Protein AF-0000000070735888 (afdb_homodimer)

pLDDT: mean 95.04, std 6.3, range [42.53, 98.88]

Secondary structure (DSSP, 8-state):
-----B--HHHHT--TT-EEEE---HHHHHHHHHHH-TT--HHHHHHHHHHHHHHHHHHHTTT--EEEEEEEETTEEEEEEEE---EEEEEEETGGGGGHHHHHHH-TT-EE--EEEEE-TTT--EEEEEE---SS---SEEEEE-SEESSSHHHHHHHHHHHHHT-SEEEEE-SEEEHHHHHHHHHH-TTSEEEESEEESEE-TTS-EESS---HHHHHHT-/-----B--HHHHT--TT-EEEE---HHHHHHHHHHH-TT--HHHHHHHHHHHHHHHHHHHTTT--EEEEEEEETTEEEEEEEE---EEEEEEETGGGGGHHHHHHH-TT-EE--EEEEE-TTT--EEEEEE---SS---SEEEEE-SEESSSHHHHHHHHHHHHHT-SEEEEE-SEEEHHHHHHHHHH-TTSEEEESEEESEE-TTS-EESS---HHHHHHT-

Nearest PDB structures (foldseek):
  1v9s-assembly1_C  TM=9.616E-01  e=1.002E-27  Thermus thermophilus HB8
  6wn8-assembly1_C  TM=9.622E-01  e=2.332E-26  Klebsiella pneumoniae subsp. pneumoniae
  2ehj-assembly1_A  TM=9.662E-01  e=8.521E-26  Escherichia coli
  5e38-assembly1_C  TM=9.553E-01  e=1.457E-24  Mycobacterium tuberculosis H37Rv
  2e55-as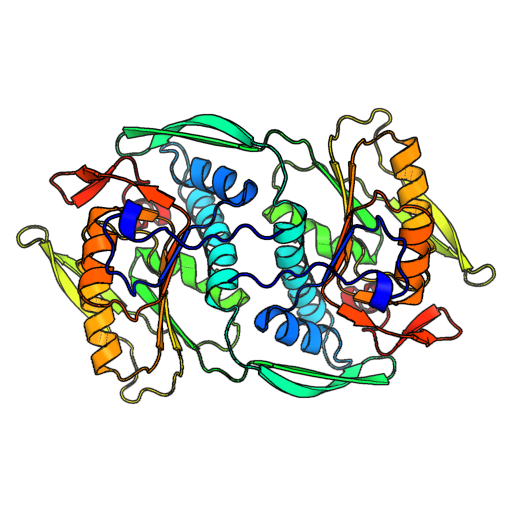sembly1_D  TM=9.473E-01  e=1.983E-24  Aquifex aeolicus

Sequence (446 aa):
MKVDTRVDNKKYGLAEESKVWCAVHPVLRHKLTKLRDERTDSRVFRHLLREVTFYLGYDATDDLETVPKKIKTPKGEHQGAELSTSVALVPILRAGLGMVEPMLDVLPNATVHHIGMYRNKQSLLPVQYYNKLPKECNADVAIVLEPVIATAGTILATLAVLKTWGVEKIKIVSAIASKQGLQEVCAKNPDVEIFLAAIDDDLSEDGYILPGLGDAGDREFQTMKVDTRVDNKKYGLAEESKVWCAVHPVLRHKLTKLRDERTDSRVFRHLLREVTFYLGYDATDDLETVPKKIKTPKGEHQGAELSTSVALVPILRAGLGMVEPMLDVLPNATVHHIGMYRNKQSLLPVQYYNKLPKECNADVAIVLEPVIATAGTILATLAVLKTWGVEKIKIVSAIASKQGLQEVCAKNPDVEIFLAAIDDDLSEDGYILPGLGDAGDREFQT

Radius of gyration: 22.85 Å; Cα contacts (8 Å, |Δi|>4): 1043; chains: 2; bounding box: 48×72×52 Å

Foldseek 3Di:
DQDFQFDDCVVLVADPLAAEGADDDPVLVVLVVLLQDPPNAQVSVLVSLLVNLLVLLCVQCVPFDWDWDWDADPVGIDTDIDGDFAEEEEEEPDLQVSNVVSNCVVVVRHHYWYWYWDQDQPVRAIDTDDTRDDQADPGQEYEYGDAEQWQLRRVVVVVVVVVVNPHDAYEYEYAEYESNSNRVCCVVCRRYHYGYNYYAHDADPSGDGVVHRPDSSCRNPVD/DQPFQFDDCVVLVADPLAAEGADDDPVLVVLVVLLQDPPNAQVSNLVSLLVNLLVLLCVQCVPFDWDWDWDADPVGIDTDIDGDFAEEEEEEPDLQVSNPVSNCVVVVRHHYWYWYWDQDQPVRAIDTDDTRDDQADPGQEYEYGDAEQWQLRRVVVVVVVVVVNPHDAYEYEYAEYESNSNRVCCVVCRRYHYGYNYYAHDADPSGHGVVGRPDSSCRNPVD

Solvent-accessible surface area (backbone atoms only — not comparable to full-atom values): 22619 Å² total; per-residue (Å²): 125,68,70,74,37,64,56,60,34,76,83,61,62,33,33,87,70,39,42,43,33,39,54,80,43,36,56,56,42,23,44,48,33,50,51,19,24,56,83,52,49,33,69,59,34,43,53,40,47,25,52,53,40,35,56,45,44,54,64,71,39,52,78,50,47,64,39,83,34,82,43,43,21,70,56,34,72,39,79,37,31,35,68,64,62,38,42,30,36,30,26,36,40,71,42,6,55,64,40,47,62,36,42,35,68,70,38,74,83,44,46,79,31,50,32,28,51,45,65,36,86,85,82,55,44,56,43,77,80,42,76,55,66,65,91,66,66,82,38,48,31,36,37,36,25,37,50,65,34,33,70,26,45,60,59,52,54,50,50,54,52,42,56,71,53,57,45,77,38,52,36,37,46,28,49,34,28,12,40,62,10,47,26,52,44,22,62,77,39,30,84,40,36,35,34,30,56,40,75,31,77,34,64,45,96,87,48,44,33,34,31,50,50,55,59,58,42,33,47,50,65,74,99,123,68,71,72,37,62,56,61,33,74,84,60,63,33,34,88,70,39,42,42,32,39,54,78,41,36,55,56,42,25,46,49,32,50,51,20,27,57,83,53,48,34,70,58,32,44,51,40,47,23,53,54,39,34,55,44,42,54,63,73,39,53,78,51,48,62,40,83,35,81,43,43,22,70,56,35,71,40,80,37,33,34,69,64,62,38,41,31,36,30,27,36,39,70,42,7,54,63,39,46,62,38,42,36,69,71,38,72,83,44,45,77,32,52,31,28,49,44,66,37,86,86,79,56,43,57,43,76,80,41,76,55,66,65,91,68,65,80,37,49,31,36,39,35,26,37,51,67,35,33,71,27,45,60,60,53,55,49,50,52,52,43,54,72,54,56,44,77,38,50,34,37,45,27,49,35,28,12,40,63,9,47,27,52,45,20,61,77,38,31,83,40,36,36,33,30,56,42,74,31,78,35,65,44,95,90,46,44,35,34,32,50,50,55,59,58,42,32,47,50,66,74,100

Organism: Phytophthora sojae (strain P6497) (NCBI:txid1094619)

InterPro domains:
  IPR000836 Phosphoribosyltransferase domain [PF14681] (25-223)
  IPR000836 Phosphoribosyltransferase domain [cd06223] (87-195)
  IPR005765 Uracil phosphoribosyl transferase [TIGR01091] (22-223)
  IPR029057 Phosphoribosyltransferase-like [G3DSA:3.40.50.2020] (7-223)
  IPR029057 Phosphoribosyltransferase-like [SSF53271] (25-221)
  IPR050054 Uracil phosphoribosyltransferase/Adenine phosphoribosyltransferase [PTHR32315] (25-201)

Structure (mmCIF, N/CA/C/O backbone):
data_AF-0000000070735888-model_v1
#
loop_
_entity.id
_entity.type
_entity.pdbx_description
1 polymer 'uracil phosphoribosyltransferase'
#
loop_
_atom_site.group_PDB
_atom_site.id
_atom_site.type_symbol
_atom_site.label_atom_id
_atom_site.label_alt_id
_atom_site.label_comp_id
_atom_site.label_asym_id
_atom_site.label_entity_id
_atom_site.label_seq_id
_atom_site.pdbx_PDB_ins_code
_atom_site.Cartn_x
_atom_site.Cartn_y
_atom_site.Cartn_z
_atom_site.occupancy
_atom_site.B_iso_or_equiv
_atom_site.auth_seq_id
_atom_site.auth_comp_id
_atom_site.auth_asym_id
_atom_site.auth_atom_id
_atom_site.pdbx_PDB_model_num
ATOM 1 N N . MET A 1 1 ? -0.43 -2.426 16.203 1 42.81 1 MET A N 1
ATOM 2 C CA . MET A 1 1 ? 0.681 -3.361 16.047 1 42.81 1 MET A CA 1
ATOM 3 C C . MET A 1 1 ? 0.516 -4.195 14.781 1 42.81 1 MET A C 1
ATOM 5 O O . MET A 1 1 ? -0.575 -4.699 14.5 1 42.81 1 MET A O 1
ATOM 9 N N . LYS A 1 2 ? 1.401 -3.963 13.953 1 58.25 2 LYS A N 1
ATOM 10 C CA . LYS A 1 2 ? 1.264 -4.715 12.711 1 58.25 2 LYS A CA 1
ATOM 11 C C . LYS A 1 2 ? 1.322 -6.219 12.969 1 58.25 2 LYS A C 1
ATOM 13 O O . LYS A 1 2 ? 2.223 -6.699 13.656 1 58.25 2 LYS A O 1
ATOM 18 N N . VAL A 1 3 ? 0.225 -6.91 12.859 1 63.78 3 VAL A N 1
ATOM 19 C CA . VAL A 1 3 ? 0.059 -8.352 13.016 1 63.78 3 VAL A CA 1
ATOM 20 C C . VAL A 1 3 ? 1.109 -9.086 12.188 1 63.78 3 VAL A C 1
ATOM 22 O O . VAL A 1 3 ? 1.453 -8.656 11.086 1 63.78 3 VAL A O 1
ATOM 25 N N . ASP A 1 4 ? 1.822 -9.938 12.906 1 77 4 ASP A N 1
ATOM 26 C CA . ASP A 1 4 ? 2.713 -10.836 12.188 1 77 4 ASP A CA 1
ATOM 27 C C . ASP A 1 4 ? 1.946 -11.656 11.156 1 77 4 ASP A C 1
ATOM 29 O O . ASP A 1 4 ? 1.077 -12.453 11.508 1 77 4 ASP A O 1
ATOM 33 N N . THR A 1 5 ? 2.195 -11.398 9.93 1 89.56 5 THR A N 1
ATOM 34 C CA . THR A 1 5 ? 1.444 -12.039 8.859 1 89.56 5 THR A CA 1
ATOM 35 C C . THR A 1 5 ? 2.168 -13.289 8.367 1 89.56 5 THR A C 1
ATOM 37 O O . THR A 1 5 ? 1.771 -13.891 7.363 1 89.56 5 THR A O 1
ATOM 40 N N . ARG A 1 6 ? 3.205 -13.719 9.117 1 93.19 6 ARG A N 1
ATOM 41 C CA . ARG A 1 6 ? 3.898 -14.953 8.766 1 93.19 6 ARG A CA 1
ATOM 42 C C . ARG A 1 6 ? 3 -16.172 8.984 1 93.19 6 ARG A C 1
ATOM 44 O O . ARG A 1 6 ? 2.395 -16.312 10.047 1 93.19 6 ARG A O 1
ATOM 51 N N . VAL A 1 7 ? 2.988 -16.969 7.969 1 95.75 7 VAL A N 1
ATOM 52 C CA . VAL A 1 7 ? 2.137 -18.156 8.016 1 95.75 7 VAL A CA 1
ATOM 53 C C . VAL A 1 7 ? 2.76 -19.203 8.938 1 95.75 7 VAL A C 1
ATOM 55 O O . VAL A 1 7 ? 3.98 -19.375 8.961 1 95.75 7 VAL A O 1
ATOM 58 N N . ASP A 1 8 ? 1.951 -19.875 9.75 1 95.62 8 ASP A N 1
ATOM 59 C CA . ASP A 1 8 ? 2.396 -21 10.562 1 95.62 8 ASP A CA 1
ATOM 60 C C . ASP A 1 8 ? 2.686 -22.219 9.688 1 95.62 8 ASP A C 1
ATOM 62 O O . ASP A 1 8 ? 1.763 -22.891 9.227 1 95.62 8 ASP A O 1
ATOM 66 N N . ASN A 1 9 ? 3.863 -22.547 9.547 1 96.44 9 ASN A N 1
ATOM 67 C CA . ASN A 1 9 ? 4.273 -23.609 8.641 1 96.44 9 ASN A CA 1
ATOM 68 C C . ASN A 1 9 ? 3.672 -24.953 9.055 1 96.44 9 ASN A C 1
ATOM 70 O O . ASN A 1 9 ? 3.248 -25.734 8.203 1 96.44 9 ASN A O 1
ATOM 74 N N . LYS A 1 10 ? 3.645 -25.188 10.289 1 95.88 10 LYS A N 1
ATOM 75 C CA . LYS A 1 10 ? 3.104 -26.453 10.773 1 95.88 10 LYS A CA 1
ATOM 76 C C . LYS A 1 10 ? 1.611 -26.562 10.477 1 95.88 10 LYS A C 1
ATOM 78 O O . LYS A 1 10 ? 1.14 -27.609 10.023 1 95.88 10 LYS A O 1
ATOM 83 N N . LYS A 1 11 ? 0.939 -25.516 10.664 1 94.81 11 LYS A N 1
ATOM 84 C CA . LYS A 1 11 ? -0.504 -25.484 10.445 1 94.81 11 LYS A CA 1
ATOM 85 C C . LYS A 1 11 ? -0.851 -25.812 8.992 1 94.81 11 LYS A C 1
ATOM 87 O O . LYS A 1 11 ? -1.849 -26.484 8.719 1 94.81 11 LYS A O 1
ATOM 92 N N . TYR A 1 12 ? -0.01 -25.422 8.102 1 96 12 TYR A N 1
ATOM 93 C CA . TYR A 1 12 ? -0.324 -25.562 6.688 1 96 12 TYR A CA 1
ATOM 94 C C . TYR A 1 12 ? 0.495 -26.688 6.062 1 96 12 TYR A C 1
ATOM 96 O O . TYR A 1 12 ? 0.431 -26.906 4.852 1 96 12 TYR A O 1
ATOM 104 N N . GLY A 1 13 ? 1.283 -27.344 6.863 1 96.31 13 GLY A N 1
ATOM 105 C CA . GLY A 1 13 ? 2.098 -28.453 6.379 1 96.31 13 GLY A CA 1
ATOM 106 C C . GLY A 1 13 ? 3.213 -28 5.453 1 96.31 13 GLY A C 1
ATOM 107 O O . GLY A 1 13 ? 3.52 -28.688 4.473 1 96.31 13 GLY A O 1
ATOM 108 N N . LEU A 1 14 ? 3.732 -26.797 5.691 1 96.62 14 LEU A N 1
ATOM 109 C CA . LEU A 1 14 ? 4.824 -26.281 4.875 1 96.62 14 LEU A CA 1
ATOM 110 C C . LEU A 1 14 ? 6.176 -26.719 5.426 1 96.62 14 LEU A C 1
ATOM 112 O O . LEU A 1 14 ? 6.285 -27.078 6.602 1 96.62 14 LEU A O 1
ATOM 116 N N . ALA A 1 15 ? 7.152 -26.719 4.516 1 95.12 15 ALA A N 1
ATOM 117 C CA . ALA A 1 15 ? 8.516 -26.984 4.977 1 95.12 15 ALA A CA 1
ATOM 118 C C . ALA A 1 15 ? 8.906 -26.047 6.113 1 95.12 15 ALA A C 1
ATOM 120 O O . ALA A 1 15 ? 8.5 -24.875 6.121 1 95.12 15 ALA A O 1
ATOM 121 N N . GLU A 1 16 ? 9.695 -26.469 7.055 1 92.81 16 GLU A N 1
ATOM 122 C CA . GLU A 1 16 ? 10.016 -25.766 8.289 1 92.81 16 GLU A CA 1
ATOM 123 C C . GLU A 1 16 ? 10.648 -24.406 8.008 1 92.81 16 GLU A C 1
ATOM 125 O O . GLU A 1 16 ? 10.367 -23.422 8.703 1 92.81 16 GLU A O 1
ATOM 130 N N . GLU A 1 17 ? 11.438 -24.328 6.973 1 94.56 17 GLU A N 1
ATOM 131 C CA . GLU A 1 17 ? 12.203 -23.125 6.715 1 94.56 17 GLU A CA 1
ATOM 132 C C . GLU A 1 17 ? 11.469 -22.203 5.738 1 94.56 17 GLU A C 1
ATOM 134 O O . GLU A 1 17 ? 12.008 -21.172 5.324 1 94.56 17 GLU A O 1
ATOM 139 N N . SER A 1 18 ? 10.203 -22.609 5.371 1 96.12 18 SER A N 1
ATOM 140 C CA . SER A 1 18 ? 9.453 -21.844 4.383 1 96.12 18 SER A CA 1
ATOM 141 C C . SER A 1 18 ? 9.148 -20.438 4.891 1 96.12 18 SER A C 1
ATOM 143 O O . SER A 1 18 ? 8.906 -20.234 6.086 1 96.12 18 SER A O 1
ATOM 145 N N . LYS A 1 19 ? 9.25 -19.5 4.031 1 96.31 19 LYS A N 1
ATOM 146 C CA . LYS A 1 19 ? 8.953 -18.109 4.324 1 96.31 19 LYS A CA 1
ATOM 147 C C . LYS A 1 19 ? 7.73 -17.625 3.547 1 96.31 19 LYS A C 1
ATOM 149 O O . LYS A 1 19 ? 7.855 -17.094 2.445 1 96.31 19 LYS A O 1
ATOM 154 N N . VAL A 1 20 ? 6.598 -17.766 4.199 1 98.06 20 VAL A N 1
ATOM 155 C CA . VAL A 1 20 ? 5.328 -17.406 3.58 1 98.06 20 VAL A CA 1
ATOM 156 C C . VAL A 1 20 ? 4.598 -16.391 4.453 1 98.06 20 VAL A C 1
ATOM 158 O O . VAL A 1 20 ? 4.488 -16.562 5.668 1 98.06 20 VAL A O 1
ATOM 161 N N . TRP A 1 21 ? 4.23 -15.297 3.896 1 97.56 21 TRP A N 1
ATOM 162 C CA . TRP A 1 21 ? 3.398 -14.297 4.555 1 97.56 21 TRP A CA 1
ATOM 163 C C . TRP A 1 21 ? 2.021 -14.227 3.906 1 97.56 21 TRP A C 1
ATOM 165 O O . TRP A 1 21 ? 1.903 -14.266 2.678 1 97.56 21 TRP A O 1
ATOM 175 N N . CYS A 1 22 ? 0.987 -14.148 4.703 1 97.69 22 CYS A N 1
ATOM 176 C CA . CYS A 1 22 ? -0.383 -13.969 4.234 1 97.69 22 CYS A CA 1
ATOM 177 C C . CYS A 1 22 ? -1.032 -12.766 4.902 1 97.69 22 CYS A C 1
ATOM 179 O O . CYS A 1 22 ? -1.27 -12.773 6.113 1 97.69 22 CYS A O 1
ATOM 181 N N . ALA A 1 23 ? -1.342 -11.797 4.051 1 95.06 23 ALA A N 1
ATOM 182 C CA . ALA A 1 23 ? -1.871 -10.531 4.566 1 95.06 23 ALA A CA 1
ATOM 183 C C . ALA A 1 23 ? -3.244 -10.734 5.199 1 95.06 23 ALA A C 1
ATOM 185 O O . ALA A 1 23 ? -4.059 -11.516 4.699 1 95.06 23 ALA A O 1
ATOM 186 N N . VAL A 1 24 ? -3.559 -9.961 6.273 1 93.69 24 VAL A N 1
ATOM 187 C CA . VAL A 1 24 ? -4.828 -10.086 6.988 1 93.69 24 VAL A CA 1
ATOM 188 C C . VAL A 1 24 ? -5.484 -8.719 7.113 1 93.69 24 VAL A C 1
ATOM 190 O O . VAL A 1 24 ? -6.434 -8.547 7.883 1 93.69 24 VAL A O 1
ATOM 193 N N . HIS A 1 25 ? -5.039 -7.766 6.402 1 95.06 25 HIS A N 1
ATOM 194 C CA . HIS A 1 25 ? -5.527 -6.391 6.434 1 95.06 25 HIS A CA 1
ATOM 195 C C . HIS A 1 25 ? -7.004 -6.32 6.062 1 95.06 25 HIS A C 1
ATOM 197 O O . HIS A 1 25 ? -7.414 -6.863 5.035 1 95.06 25 HIS A O 1
ATOM 203 N N . PRO A 1 26 ? -7.848 -5.609 6.816 1 96.69 26 PRO A N 1
ATOM 204 C CA . PRO A 1 26 ? -9.289 -5.605 6.57 1 96.69 26 PRO A CA 1
ATOM 205 C C . PRO A 1 26 ? -9.656 -5.039 5.203 1 96.69 26 PRO A C 1
ATOM 207 O O . PRO A 1 26 ? -10.555 -5.559 4.535 1 96.69 26 PRO A O 1
ATOM 210 N N . VAL A 1 27 ? -9.016 -4.004 4.793 1 96.88 27 VAL A N 1
ATOM 211 C CA . VAL A 1 27 ? -9.281 -3.412 3.486 1 96.88 27 VAL A CA 1
ATOM 212 C C . VAL A 1 27 ? -8.922 -4.406 2.385 1 96.88 27 VAL A C 1
ATOM 214 O O . VAL A 1 27 ? -9.664 -4.5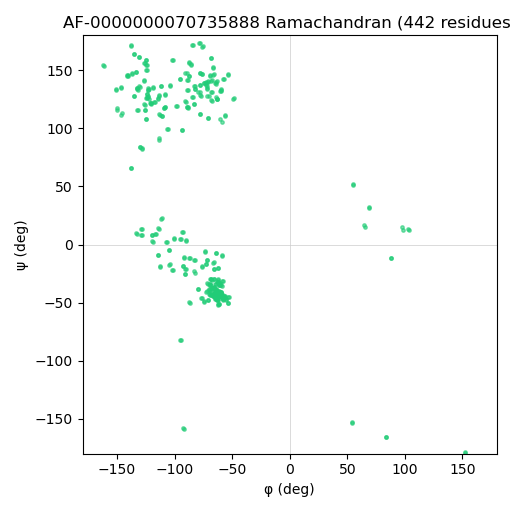51 1.407 1 96.88 27 VAL A O 1
ATOM 217 N N . LEU A 1 28 ? -7.801 -5.07 2.566 1 96.06 28 LEU A N 1
ATOM 218 C CA . LEU A 1 28 ? -7.383 -6.082 1.602 1 96.06 28 LEU A CA 1
ATOM 219 C C . LEU A 1 28 ? -8.398 -7.223 1.537 1 96.06 28 LEU A C 1
ATOM 221 O O . LEU A 1 28 ? -8.719 -7.707 0.452 1 96.06 28 LEU A O 1
ATOM 225 N N . ARG A 1 29 ? -8.875 -7.637 2.678 1 96.44 29 ARG A N 1
ATOM 226 C CA . ARG A 1 29 ? -9.875 -8.703 2.721 1 96.44 29 ARG A CA 1
ATOM 227 C C . ARG A 1 29 ? -11.148 -8.297 1.989 1 96.44 29 ARG A C 1
ATOM 229 O O . ARG A 1 29 ? -11.742 -9.102 1.273 1 96.44 29 ARG A O 1
ATOM 236 N N . HIS A 1 30 ? -11.523 -7.082 2.252 1 97.81 30 HIS A N 1
ATOM 237 C CA . HIS A 1 30 ? -12.68 -6.531 1.548 1 97.81 30 HIS A CA 1
ATOM 238 C C . HIS A 1 30 ? -12.469 -6.57 0.038 1 97.81 30 HIS A C 1
ATOM 240 O O . HIS A 1 30 ? -13.344 -7.027 -0.701 1 97.81 30 HIS A O 1
ATOM 246 N N . LYS A 1 31 ? -11.344 -6.16 -0.418 1 97.62 31 LYS A N 1
ATOM 247 C CA . LYS A 1 31 ? -11.023 -6.102 -1.843 1 97.62 31 LYS A CA 1
ATOM 248 C C . LYS A 1 31 ? -10.898 -7.504 -2.434 1 97.62 31 LYS A C 1
ATOM 250 O O . LYS A 1 31 ? -11.32 -7.746 -3.566 1 97.62 31 LYS A O 1
ATOM 255 N N . LEU A 1 32 ? -10.289 -8.391 -1.697 1 97.81 32 LEU A N 1
ATOM 256 C CA . LEU A 1 32 ? -10.141 -9.766 -2.141 1 97.81 32 LEU A CA 1
ATOM 257 C C . LEU A 1 32 ? -11.5 -10.422 -2.34 1 97.81 32 LEU A C 1
ATOM 259 O O . LEU A 1 32 ? -11.688 -11.203 -3.279 1 97.81 32 LEU A O 1
ATOM 263 N N . THR A 1 33 ? -12.453 -10.148 -1.425 1 98.25 33 THR A N 1
ATOM 264 C CA . THR A 1 33 ? -13.805 -10.68 -1.545 1 98.25 33 THR A CA 1
ATOM 265 C C . THR A 1 33 ? -14.422 -10.281 -2.883 1 98.25 33 THR A C 1
ATOM 267 O O . THR A 1 33 ? -15 -11.125 -3.58 1 98.25 33 THR A O 1
ATOM 270 N N . LYS A 1 34 ? -14.25 -9.031 -3.24 1 97.94 34 LYS A N 1
ATOM 271 C CA . LYS A 1 34 ? -14.773 -8.547 -4.516 1 97.94 34 LYS A CA 1
ATOM 272 C C . LYS A 1 34 ? -14.023 -9.172 -5.688 1 97.94 34 LYS A C 1
ATOM 274 O O . LYS A 1 34 ? -14.617 -9.492 -6.719 1 97.94 34 LYS A O 1
ATOM 279 N N . LEU A 1 35 ? -12.75 -9.352 -5.551 1 98.19 35 LEU A N 1
ATOM 280 C CA . LEU A 1 35 ? -11.906 -9.969 -6.57 1 98.19 35 LEU A CA 1
ATOM 281 C C . LEU A 1 35 ? -12.352 -11.398 -6.855 1 98.19 35 LEU A C 1
ATOM 283 O O . LEU A 1 35 ? -12.32 -11.844 -8.008 1 98.19 35 LEU A O 1
ATOM 287 N N . ARG A 1 36 ? -12.828 -12.117 -5.871 1 98.38 36 ARG A N 1
ATOM 288 C CA . ARG A 1 36 ? -13.227 -13.523 -5.957 1 98.38 36 ARG A CA 1
ATOM 289 C C . ARG A 1 36 ? -14.633 -13.664 -6.516 1 98.38 36 ARG A C 1
ATOM 291 O O . ARG A 1 36 ? -15.016 -14.734 -7 1 98.38 36 ARG A O 1
ATOM 298 N N . ASP A 1 37 ? -15.477 -12.578 -6.363 1 98.5 37 ASP A N 1
ATOM 299 C CA . ASP A 1 37 ? -16.875 -12.625 -6.742 1 98.5 37 ASP A CA 1
ATOM 300 C C . ASP A 1 37 ? -17.047 -12.859 -8.242 1 98.5 37 ASP A C 1
ATOM 302 O O . ASP A 1 37 ? -16.484 -12.133 -9.055 1 98.5 37 ASP A O 1
ATOM 306 N N . GLU A 1 38 ? -17.781 -13.859 -8.602 1 97.5 38 GLU A N 1
ATOM 307 C CA . GLU A 1 38 ? -17.953 -14.219 -10.008 1 97.5 38 GLU A CA 1
ATOM 308 C C . GLU A 1 38 ? -18.625 -13.094 -10.789 1 97.5 38 GLU A C 1
ATOM 310 O O . GLU A 1 38 ? -18.516 -13.031 -12.016 1 97.5 38 GLU A O 1
ATOM 315 N N . ARG A 1 39 ? -19.328 -12.141 -10.141 1 97.31 39 ARG A N 1
ATOM 316 C CA . ARG A 1 39 ? -20.062 -11.062 -10.789 1 97.31 39 ARG A CA 1
ATOM 317 C C . ARG A 1 39 ? -19.141 -9.898 -11.133 1 97.31 39 ARG A C 1
ATOM 319 O O . ARG A 1 39 ? -19.531 -8.984 -11.859 1 97.31 39 ARG A O 1
ATOM 326 N N . THR A 1 40 ? -17.875 -9.898 -10.555 1 97.56 40 THR A N 1
ATOM 327 C CA . THR A 1 40 ? -16.953 -8.797 -10.812 1 97.56 40 THR A CA 1
ATOM 328 C C . THR A 1 40 ? -16.5 -8.812 -12.266 1 97.56 40 THR A C 1
ATOM 330 O O . THR A 1 40 ? -15.961 -9.812 -12.75 1 97.56 40 THR A O 1
ATOM 333 N N . ASP A 1 41 ? -16.688 -7.727 -12.969 1 96.62 41 ASP A N 1
ATOM 334 C CA . ASP A 1 41 ? -16.297 -7.684 -14.375 1 96.62 41 ASP A CA 1
ATOM 335 C C . ASP A 1 41 ? -14.781 -7.477 -14.508 1 96.62 41 ASP A C 1
ATOM 337 O O . ASP A 1 41 ? -14.094 -7.242 -13.508 1 96.62 41 ASP A O 1
ATOM 341 N N . SER A 1 42 ? -14.289 -7.559 -15.75 1 96.44 42 SER A N 1
ATOM 342 C CA . SER A 1 42 ? -12.852 -7.559 -16 1 96.44 42 SER A CA 1
ATOM 343 C C . SER A 1 42 ? -12.227 -6.227 -15.609 1 96.44 42 SER A C 1
ATOM 345 O O . SER A 1 42 ? -11.086 -6.184 -15.133 1 96.44 42 SER A O 1
ATOM 347 N N . ARG A 1 43 ? -12.961 -5.164 -15.852 1 95.75 43 ARG A N 1
ATOM 348 C CA . ARG A 1 43 ? -12.43 -3.848 -15.508 1 95.75 43 ARG A CA 1
ATOM 349 C C . ARG A 1 43 ? -12.18 -3.732 -14.008 1 95.75 43 ARG A C 1
ATOM 351 O O . ARG A 1 43 ? -11.102 -3.332 -13.578 1 95.75 43 ARG A O 1
ATOM 358 N N . VAL A 1 44 ? -13.172 -4.059 -13.258 1 96.5 44 VAL A N 1
ATOM 359 C CA . VAL A 1 44 ? -13.07 -3.992 -11.797 1 96.5 44 VAL A CA 1
ATOM 360 C C . VAL A 1 44 ? -12.07 -5.031 -11.305 1 96.5 44 VAL A C 1
ATOM 362 O O . VAL A 1 44 ? -11.312 -4.773 -10.359 1 96.5 44 VAL A O 1
ATOM 365 N N . PHE A 1 45 ? -12.047 -6.223 -11.945 1 97.81 45 PHE A N 1
ATOM 366 C CA . PHE A 1 45 ? -11.086 -7.258 -11.586 1 97.81 45 PHE A CA 1
ATOM 367 C C . PHE A 1 45 ? -9.656 -6.734 -11.703 1 97.81 45 PHE A C 1
ATOM 369 O O . PHE A 1 45 ? -8.859 -6.871 -10.766 1 97.81 45 PHE A O 1
ATOM 376 N N . ARG A 1 46 ? -9.328 -6.047 -12.812 1 97.19 46 ARG A N 1
ATOM 377 C CA . ARG A 1 46 ? -7.996 -5.5 -13.039 1 97.19 46 ARG A CA 1
ATOM 378 C C . ARG A 1 46 ? -7.641 -4.465 -11.977 1 97.19 46 ARG A C 1
ATOM 380 O O . ARG A 1 46 ? -6.52 -4.449 -11.461 1 97.19 46 ARG A O 1
ATOM 387 N N . HIS A 1 47 ? -8.602 -3.686 -11.688 1 95.94 47 HIS A N 1
ATOM 388 C CA . HIS A 1 47 ? -8.383 -2.643 -10.688 1 95.94 47 HIS A CA 1
ATOM 389 C C . HIS A 1 47 ? -8.109 -3.24 -9.312 1 95.94 47 HIS A C 1
ATOM 391 O O . HIS A 1 47 ? -7.168 -2.826 -8.633 1 95.94 47 HIS A O 1
ATOM 397 N N . LEU A 1 48 ? -8.898 -4.191 -8.938 1 97.38 48 LEU A N 1
ATOM 398 C CA . LEU A 1 48 ? -8.734 -4.848 -7.645 1 97.38 48 LEU A CA 1
ATOM 399 C C . LEU A 1 48 ? -7.41 -5.598 -7.582 1 97.38 48 LEU A C 1
ATOM 401 O O . LEU A 1 48 ? -6.719 -5.559 -6.562 1 97.38 48 LEU A O 1
ATOM 405 N N . LEU A 1 49 ? -7.074 -6.27 -8.656 1 98 49 LEU A N 1
ATOM 406 C CA . LEU A 1 49 ? -5.805 -6.98 -8.695 1 98 49 LEU A CA 1
ATOM 407 C C . LEU A 1 49 ? -4.633 -6.016 -8.539 1 98 49 LEU A C 1
ATOM 409 O O . LEU A 1 49 ? -3.654 -6.328 -7.855 1 98 49 LEU A O 1
ATOM 413 N N . ARG A 1 50 ? -4.715 -4.871 -9.18 1 96.31 50 ARG A N 1
ATOM 414 C CA . ARG A 1 50 ? -3.701 -3.832 -9.031 1 96.31 50 ARG A CA 1
ATOM 415 C C . ARG A 1 50 ? -3.514 -3.453 -7.562 1 96.31 50 ARG A C 1
ATOM 417 O O . ARG A 1 50 ? -2.387 -3.418 -7.066 1 96.31 50 ARG A O 1
ATOM 424 N N . GLU A 1 51 ? -4.555 -3.248 -6.867 1 94.81 51 GLU A N 1
ATOM 425 C CA . GLU A 1 51 ? -4.5 -2.793 -5.484 1 94.81 51 GLU A CA 1
ATOM 426 C C . GLU A 1 51 ? -3.957 -3.887 -4.566 1 94.81 51 GLU A C 1
ATOM 428 O O . GLU A 1 51 ? -3.146 -3.613 -3.678 1 94.81 51 GLU A O 1
ATOM 433 N N . VAL A 1 52 ? -4.434 -5.078 -4.801 1 96.75 52 VAL A N 1
ATOM 434 C CA . VAL A 1 52 ? -3.943 -6.207 -4.023 1 96.75 52 VAL A CA 1
ATOM 435 C C . VAL A 1 52 ? -2.443 -6.375 -4.246 1 96.75 52 VAL A C 1
ATOM 437 O O . VAL A 1 52 ? -1.687 -6.574 -3.291 1 96.75 52 VAL A O 1
ATOM 440 N N . THR A 1 53 ? -2.02 -6.219 -5.484 1 97.81 53 THR A N 1
ATOM 441 C CA . THR A 1 53 ? -0.612 -6.359 -5.844 1 97.81 53 THR A CA 1
ATOM 442 C C . THR A 1 53 ? 0.225 -5.27 -5.18 1 97.81 53 THR A C 1
ATOM 444 O O . THR A 1 53 ? 1.315 -5.539 -4.672 1 97.81 53 THR A O 1
ATOM 447 N N . PHE A 1 54 ? -0.302 -4.113 -5.238 1 94.75 54 PHE A N 1
ATOM 448 C CA . PHE A 1 54 ? 0.412 -2.994 -4.637 1 94.75 54 PHE A CA 1
ATOM 449 C C . PHE A 1 54 ? 0.677 -3.254 -3.156 1 94.75 54 PHE A C 1
ATOM 451 O O . PHE A 1 54 ? 1.804 -3.088 -2.684 1 94.75 54 PHE A O 1
ATOM 458 N N . TYR A 1 55 ? -0.329 -3.682 -2.455 1 93.75 55 TYR A N 1
ATOM 459 C CA . TYR A 1 55 ? -0.187 -3.965 -1.031 1 93.75 55 TYR A CA 1
ATOM 460 C C . TYR A 1 55 ? 0.844 -5.062 -0.793 1 93.75 55 TYR A C 1
ATOM 462 O O . TYR A 1 55 ? 1.759 -4.898 0.018 1 93.75 55 TYR A O 1
ATOM 470 N N . LEU A 1 56 ? 0.706 -6.113 -1.46 1 97.44 56 LEU A N 1
ATOM 471 C CA . LEU A 1 56 ? 1.615 -7.238 -1.289 1 97.44 56 LEU A CA 1
ATOM 472 C C . LEU A 1 56 ? 3.029 -6.867 -1.722 1 97.44 56 LEU A C 1
ATOM 474 O O . LEU A 1 56 ? 4.008 -7.352 -1.146 1 97.44 56 LEU A O 1
ATOM 478 N N . GLY A 1 57 ? 3.107 -6.012 -2.752 1 97.31 57 GLY A N 1
ATOM 479 C CA . GLY A 1 57 ? 4.398 -5.523 -3.207 1 97.31 57 GLY A CA 1
ATOM 480 C C . GLY A 1 57 ? 5.168 -4.777 -2.135 1 97.31 57 GLY A C 1
ATOM 481 O O . GLY A 1 57 ? 6.371 -4.977 -1.972 1 97.31 57 GLY A O 1
ATOM 482 N N . TYR A 1 58 ? 4.465 -3.967 -1.373 1 93.94 58 TYR A N 1
ATOM 483 C CA . TYR A 1 58 ? 5.109 -3.254 -0.275 1 93.94 58 TYR A CA 1
ATOM 484 C C . TYR A 1 58 ? 5.617 -4.223 0.782 1 93.94 58 TYR A C 1
ATOM 486 O O . TYR A 1 58 ? 6.715 -4.047 1.318 1 93.94 58 TYR A O 1
ATOM 494 N N . ASP A 1 59 ? 4.828 -5.242 1.015 1 94.38 59 ASP A N 1
ATOM 495 C CA . ASP A 1 59 ? 5.27 -6.258 1.964 1 94.38 59 ASP A CA 1
ATOM 496 C C . ASP A 1 59 ? 6.516 -6.984 1.452 1 94.38 59 ASP A C 1
ATOM 498 O O . ASP A 1 59 ? 7.469 -7.195 2.203 1 94.38 59 ASP A O 1
ATOM 502 N N . ALA A 1 60 ? 6.52 -7.258 0.216 1 97.44 60 ALA A N 1
ATOM 503 C CA . ALA A 1 60 ? 7.578 -8.055 -0.396 1 97.44 60 ALA A CA 1
ATOM 504 C C . ALA A 1 60 ? 8.875 -7.262 -0.498 1 97.44 60 ALA A C 1
ATOM 506 O O . ALA A 1 60 ? 9.953 -7.836 -0.704 1 97.44 60 ALA A O 1
ATOM 507 N N . THR A 1 61 ? 8.836 -5.926 -0.365 1 97.44 61 THR A N 1
ATOM 508 C CA . THR A 1 61 ? 10.016 -5.102 -0.606 1 97.44 61 THR A CA 1
ATOM 509 C C . THR A 1 61 ? 10.477 -4.438 0.684 1 97.44 61 THR A C 1
ATOM 511 O O . THR A 1 61 ? 11.258 -3.482 0.649 1 97.44 61 THR A O 1
ATOM 514 N N . ASP A 1 62 ? 10 -4.875 1.813 1 95.31 62 ASP A N 1
ATOM 515 C CA . ASP A 1 62 ? 10.258 -4.25 3.107 1 95.31 62 ASP A CA 1
ATOM 516 C C . ASP A 1 62 ? 11.688 -4.531 3.578 1 95.31 62 ASP A C 1
ATOM 518 O O . ASP A 1 62 ? 12.141 -3.953 4.566 1 95.31 62 ASP A O 1
ATOM 522 N N . ASP A 1 63 ? 12.469 -5.379 2.875 1 96 63 ASP A N 1
ATOM 523 C CA . ASP A 1 63 ? 13.812 -5.734 3.322 1 96 63 ASP A CA 1
ATOM 524 C C . ASP A 1 63 ? 14.859 -5.328 2.293 1 96 63 ASP A C 1
ATOM 526 O O . ASP A 1 63 ? 16.016 -5.738 2.381 1 96 63 ASP A O 1
ATOM 530 N N . LEU A 1 64 ? 14.438 -4.598 1.293 1 97.31 64 LEU A N 1
ATOM 531 C CA . LEU A 1 64 ? 15.398 -4.164 0.29 1 97.31 64 LEU A CA 1
ATOM 532 C C . LEU A 1 64 ? 16.406 -3.189 0.891 1 97.31 64 LEU A C 1
ATOM 534 O O . LEU A 1 64 ? 16.094 -2.457 1.829 1 97.31 64 LEU A O 1
ATOM 538 N N . GLU A 1 65 ? 17.516 -3.172 0.36 1 97.44 65 GLU A N 1
ATOM 539 C CA . GLU A 1 65 ? 18.594 -2.363 0.901 1 97.44 65 GLU A CA 1
ATOM 540 C C . GLU A 1 65 ? 18.562 -0.942 0.344 1 97.44 65 GLU A C 1
ATOM 542 O O . GLU A 1 65 ? 18.188 -0.733 -0.811 1 97.44 65 GLU A O 1
ATOM 547 N N . THR A 1 66 ? 18.938 0.009 1.17 1 97.5 66 THR A N 1
ATOM 548 C CA . THR A 1 66 ? 19.078 1.405 0.772 1 97.5 66 THR A CA 1
ATOM 549 C C . THR A 1 66 ? 20.484 1.916 1.096 1 97.5 66 THR A C 1
ATOM 551 O O . THR A 1 66 ? 21.219 1.295 1.872 1 97.5 66 THR A O 1
ATOM 554 N N . VAL A 1 67 ? 20.891 2.93 0.47 1 98.12 67 VAL A N 1
ATOM 555 C CA . VAL A 1 67 ? 22.125 3.66 0.777 1 98.12 67 VAL A CA 1
ATOM 556 C C . VAL A 1 67 ? 21.797 5.133 1.018 1 98.12 67 VAL A C 1
ATOM 558 O O . VAL A 1 67 ? 20.797 5.645 0.52 1 98.12 67 VAL A O 1
ATOM 561 N N . PRO A 1 68 ? 22.641 5.762 1.897 1 97.88 68 PRO A N 1
ATOM 562 C CA . PRO A 1 68 ? 22.406 7.191 2.107 1 97.88 68 PRO A CA 1
ATOM 563 C C . PRO A 1 68 ? 22.469 8 0.814 1 97.88 68 PRO A C 1
ATOM 565 O O . PRO A 1 68 ? 23.266 7.68 -0.074 1 97.88 68 PRO A O 1
ATOM 568 N N . LYS A 1 69 ? 21.641 8.977 0.674 1 97.88 69 LYS A N 1
ATOM 569 C CA . LYS A 1 69 ? 21.625 9.914 -0.442 1 97.88 69 LYS A CA 1
ATOM 570 C C . LYS A 1 69 ? 21.516 11.352 0.053 1 97.88 69 LYS A C 1
ATOM 572 O O . LYS A 1 69 ? 20.531 11.734 0.678 1 97.88 69 LYS A O 1
ATOM 577 N N . LYS A 1 70 ? 22.516 12.125 -0.183 1 98 70 LYS A N 1
ATOM 578 C CA . LYS A 1 70 ? 22.5 13.531 0.202 1 98 70 LYS A CA 1
ATOM 579 C C . LYS A 1 70 ? 21.656 14.352 -0.771 1 98 70 LYS A C 1
ATOM 581 O O . LYS A 1 70 ? 21.828 14.266 -1.987 1 98 70 LYS A O 1
ATOM 586 N N . ILE A 1 71 ? 20.734 15.102 -0.2 1 98.12 71 ILE A N 1
ATOM 587 C CA . ILE A 1 71 ? 19.922 15.992 -1.018 1 98.12 71 ILE A CA 1
ATOM 588 C C . ILE A 1 71 ? 19.766 17.344 -0.31 1 98.12 71 ILE A C 1
ATOM 590 O O . ILE A 1 71 ? 20.188 17.5 0.835 1 98.12 71 ILE A O 1
ATOM 594 N N . LYS A 1 72 ? 19.234 18.234 -1.019 1 98.19 72 LYS A N 1
ATOM 595 C CA . LYS A 1 72 ? 18.766 19.5 -0.449 1 98.19 72 LYS A CA 1
ATOM 596 C C . LYS A 1 72 ? 17.25 19.625 -0.556 1 98.19 72 LYS A C 1
ATOM 598 O O . LYS A 1 72 ? 16.672 19.359 -1.615 1 98.19 72 LYS A O 1
ATOM 603 N N . THR A 1 73 ? 16.641 19.859 0.568 1 97.88 73 THR A N 1
ATOM 604 C CA . THR A 1 73 ? 15.234 20.234 0.543 1 97.88 73 THR A CA 1
ATOM 605 C C . THR A 1 73 ? 15.086 21.734 0.305 1 97.88 73 THR A C 1
ATOM 607 O O . THR A 1 73 ? 16.078 22.469 0.286 1 97.88 73 THR A O 1
ATOM 610 N N . PRO A 1 74 ? 13.875 22.234 0.078 1 95.94 74 PRO A N 1
ATOM 611 C CA . PRO A 1 74 ? 13.703 23.688 -0.036 1 95.94 74 PRO A CA 1
ATOM 612 C C . PRO A 1 74 ? 14.148 24.438 1.217 1 95.94 74 PRO A C 1
ATOM 614 O O . PRO A 1 74 ? 14.312 25.656 1.183 1 95.94 74 PRO A O 1
ATOM 617 N N . LYS A 1 75 ? 14.453 23.719 2.316 1 96.12 75 LYS A N 1
ATOM 618 C CA . LYS A 1 75 ? 14.711 24.391 3.582 1 96.12 75 LYS A CA 1
ATOM 619 C C . LYS A 1 75 ? 16.031 23.938 4.199 1 96.12 75 LYS A C 1
ATOM 621 O O . LYS A 1 75 ? 16.297 24.219 5.367 1 96.12 75 LYS A O 1
ATOM 626 N N . GLY A 1 76 ? 16.812 23.156 3.443 1 95.06 76 GLY A N 1
ATOM 627 C CA . GLY A 1 76 ? 18.109 22.781 3.988 1 95.06 76 GLY A CA 1
ATOM 628 C C . GLY A 1 76 ? 18.625 21.453 3.463 1 95.06 76 GLY A C 1
ATOM 629 O O . GLY A 1 76 ? 17.938 20.781 2.688 1 95.06 76 GLY A O 1
ATOM 630 N N . GLU A 1 77 ? 19.797 21.109 3.984 1 97.5 77 GLU A N 1
ATOM 631 C CA . GLU A 1 77 ? 20.422 19.844 3.613 1 97.5 77 GLU A CA 1
ATOM 632 C C . GLU A 1 77 ? 19.75 18.672 4.316 1 97.5 77 GLU A C 1
ATOM 634 O O . GLU A 1 77 ? 19.25 18.812 5.434 1 97.5 77 GLU A O 1
ATOM 639 N N . HIS A 1 78 ? 19.719 17.578 3.619 1 97.06 78 HIS A N 1
ATOM 640 C CA . HIS A 1 78 ? 19.094 16.391 4.188 1 97.06 78 HIS A CA 1
ATOM 641 C C . HIS A 1 78 ? 19.797 15.117 3.721 1 97.06 78 HIS A C 1
ATOM 643 O O . HIS A 1 78 ? 20.172 15 2.549 1 97.06 78 HIS A O 1
ATOM 649 N N . GLN A 1 79 ? 20.031 14.25 4.641 1 97.5 79 GLN A N 1
ATOM 650 C CA . GLN A 1 79 ? 20.516 12.914 4.301 1 97.5 79 GLN A CA 1
ATOM 651 C C . GLN A 1 79 ? 19.359 11.93 4.156 1 97.5 79 GLN A C 1
ATOM 653 O O . GLN A 1 79 ? 18.875 11.375 5.148 1 97.5 79 GLN A O 1
ATOM 658 N N . GLY A 1 80 ? 18.953 11.688 2.955 1 97.19 80 GLY A N 1
ATOM 659 C CA . GLY A 1 80 ? 17.906 10.727 2.68 1 97.19 80 GLY A CA 1
ATOM 660 C C . GLY A 1 80 ? 18.438 9.336 2.389 1 97.19 80 GLY A C 1
ATOM 661 O O . GLY A 1 80 ? 19.469 8.93 2.922 1 97.19 80 GLY A O 1
ATOM 662 N N . ALA A 1 81 ? 17.609 8.586 1.717 1 97.75 81 ALA A N 1
ATOM 663 C CA . ALA A 1 81 ? 17.938 7.211 1.368 1 97.75 81 ALA A CA 1
ATOM 664 C C . ALA A 1 81 ? 17.531 6.891 -0.067 1 97.75 81 ALA A C 1
ATOM 666 O O . ALA A 1 81 ? 16.578 7.457 -0.586 1 97.75 81 ALA A O 1
ATOM 667 N N . GLU A 1 82 ? 18.266 6.055 -0.724 1 97.38 82 GLU A N 1
ATOM 668 C CA . GLU A 1 82 ? 17.969 5.551 -2.061 1 97.38 82 GLU A CA 1
ATOM 669 C C . GLU A 1 82 ? 18.094 4.027 -2.111 1 97.38 82 GLU A C 1
ATOM 671 O O . GLU A 1 82 ? 19.016 3.449 -1.529 1 97.38 82 GLU A O 1
ATOM 676 N N . LEU A 1 83 ? 17.125 3.463 -2.752 1 97.44 83 LEU A N 1
ATOM 677 C CA . LEU A 1 83 ? 17.188 2.016 -2.93 1 97.44 83 LEU A CA 1
ATOM 678 C C . LEU A 1 83 ? 18.438 1.613 -3.695 1 97.44 83 LEU A C 1
ATOM 680 O O . LEU A 1 83 ? 18.766 2.219 -4.719 1 97.44 83 LEU A O 1
ATOM 684 N N . SER A 1 84 ? 19.141 0.604 -3.193 1 97.5 84 SER A N 1
ATOM 685 C CA . SER A 1 84 ? 20.359 0.152 -3.848 1 97.5 84 SER A CA 1
ATOM 686 C C . SER A 1 84 ? 20.188 -1.248 -4.43 1 97.5 84 SER A C 1
ATOM 688 O O . SER A 1 84 ? 20.938 -1.655 -5.312 1 97.5 84 SER A O 1
ATOM 690 N N . THR A 1 85 ? 19.234 -1.994 -3.992 1 97.44 85 THR A N 1
ATOM 691 C CA . THR A 1 85 ? 18.969 -3.336 -4.5 1 97.44 85 THR A CA 1
ATOM 692 C C . THR A 1 85 ? 18.406 -3.277 -5.918 1 97.44 85 THR A C 1
ATOM 694 O O . THR A 1 85 ? 17.469 -2.523 -6.191 1 97.44 85 THR A O 1
ATOM 697 N N . SER A 1 86 ? 19 -3.998 -6.809 1 97.56 86 SER A N 1
ATOM 698 C CA . SER A 1 86 ? 18.453 -4.137 -8.156 1 97.56 86 SER A CA 1
ATOM 699 C C . SER A 1 86 ? 17.406 -5.234 -8.211 1 97.56 86 SER A C 1
ATOM 701 O O . SER A 1 86 ? 17.641 -6.363 -7.777 1 97.56 86 SER A O 1
ATOM 703 N N . VAL A 1 87 ? 16.25 -4.852 -8.727 1 98.5 87 VAL A N 1
ATOM 704 C CA . VAL A 1 87 ? 15.125 -5.789 -8.719 1 98.5 87 VAL A CA 1
ATOM 705 C C . VAL A 1 87 ? 14.688 -6.074 -10.148 1 98.5 87 VAL A C 1
ATOM 707 O O . VAL A 1 87 ? 14.602 -5.164 -10.977 1 98.5 87 VAL A O 1
ATOM 710 N N . ALA A 1 88 ? 14.453 -7.352 -10.469 1 98.69 88 ALA A N 1
ATOM 711 C CA . ALA A 1 88 ? 13.812 -7.793 -11.703 1 98.69 88 ALA A CA 1
ATOM 712 C C . ALA A 1 88 ? 12.398 -8.312 -11.43 1 98.69 88 ALA A C 1
ATOM 714 O O . ALA A 1 88 ? 12.219 -9.242 -10.641 1 98.69 88 ALA A O 1
ATOM 715 N N . LEU A 1 89 ? 11.43 -7.652 -12.023 1 98.81 89 LEU A N 1
ATOM 716 C CA . LEU A 1 89 ? 10.07 -8.18 -12 1 98.81 89 LEU A CA 1
ATOM 717 C C . LEU A 1 89 ? 9.867 -9.227 -13.094 1 98.81 89 LEU A C 1
ATOM 719 O O . LEU A 1 89 ? 10.289 -9.023 -14.234 1 98.81 89 LEU A O 1
ATOM 723 N N . VAL A 1 90 ? 9.211 -10.32 -12.719 1 98.69 90 VAL A N 1
ATOM 724 C CA . VAL A 1 90 ? 9.047 -11.43 -13.648 1 98.69 90 VAL A CA 1
ATOM 725 C C . VAL A 1 90 ? 7.582 -11.852 -13.695 1 98.69 90 VAL A C 1
ATOM 727 O O . VAL A 1 90 ? 7.191 -12.828 -13.047 1 98.69 90 VAL A O 1
ATOM 730 N N . PRO A 1 91 ? 6.848 -11.172 -14.484 1 98.62 91 PRO A N 1
ATOM 731 C CA . PRO A 1 91 ? 5.465 -11.617 -14.68 1 98.62 91 PRO A CA 1
ATOM 732 C C . PRO A 1 91 ? 5.363 -12.891 -15.508 1 98.62 91 PRO A C 1
ATOM 734 O O . PRO A 1 91 ? 6.055 -13.031 -16.516 1 98.62 91 PRO A O 1
ATOM 737 N N . ILE A 1 92 ? 4.574 -13.758 -15.031 1 97.25 92 ILE A N 1
ATOM 738 C CA . ILE A 1 92 ? 4.25 -14.938 -15.828 1 97.25 92 ILE A CA 1
ATOM 739 C C . ILE A 1 92 ? 3.031 -14.648 -16.703 1 97.25 92 ILE A C 1
ATOM 741 O O . ILE A 1 92 ? 1.949 -14.352 -16.188 1 97.25 92 ILE A O 1
ATOM 745 N N . LEU A 1 93 ? 3.236 -14.719 -17.953 1 94.5 93 LEU A N 1
ATOM 746 C CA . LEU A 1 93 ? 2.168 -14.43 -18.906 1 94.5 93 LEU A CA 1
ATOM 747 C C . LEU A 1 93 ? 1.139 -15.555 -18.922 1 94.5 93 LEU A C 1
ATOM 749 O O . LEU A 1 93 ? 1.5 -16.734 -18.906 1 94.5 93 LEU A O 1
ATOM 753 N N . ARG A 1 94 ? -0.198 -15.164 -19 1 93 94 ARG A N 1
ATOM 754 C CA . ARG A 1 94 ? -0.694 -13.82 -19.266 1 93 94 ARG A CA 1
ATOM 755 C C . ARG A 1 94 ? -1.159 -13.148 -17.969 1 93 94 ARG A C 1
ATOM 757 O O . ARG A 1 94 ? -1.144 -11.922 -17.859 1 93 94 ARG A O 1
ATOM 764 N N . ALA A 1 95 ? -1.476 -13.898 -16.969 1 93.56 95 ALA A N 1
ATOM 765 C CA . ALA A 1 95 ? -2.18 -13.391 -15.805 1 93.56 95 ALA A CA 1
ATOM 766 C C . ALA A 1 95 ? -1.298 -12.438 -15.008 1 93.56 95 ALA A C 1
ATOM 768 O O . ALA A 1 95 ? -1.795 -11.484 -14.391 1 93.56 95 ALA A O 1
ATOM 769 N N . GLY A 1 96 ? 0.014 -12.664 -15.055 1 97 96 GLY A N 1
ATOM 770 C CA . GLY A 1 96 ? 0.931 -11.852 -14.281 1 97 96 GLY A CA 1
ATOM 771 C C . GLY A 1 96 ? 1.091 -10.445 -14.828 1 97 96 GLY A C 1
ATOM 772 O O . GLY A 1 96 ? 1.621 -9.562 -14.148 1 97 96 GLY A O 1
ATOM 773 N N . LEU A 1 97 ? 0.648 -10.195 -16.016 1 95.88 97 LEU A N 1
ATOM 774 C CA . LEU A 1 97 ? 0.804 -8.898 -16.672 1 95.88 97 LEU A CA 1
ATOM 775 C C . LEU A 1 97 ? 0.103 -7.801 -15.875 1 95.88 97 LEU A C 1
ATOM 777 O O . LEU A 1 97 ? 0.63 -6.695 -15.734 1 95.88 97 LEU A O 1
ATOM 781 N N . GLY A 1 98 ? -1.06 -8.094 -15.391 1 96.06 98 GLY A N 1
ATOM 782 C CA . GLY A 1 98 ? -1.841 -7.113 -14.656 1 96.06 98 GLY A CA 1
ATOM 783 C C . GLY A 1 98 ? -1.18 -6.672 -13.359 1 96.06 98 GLY A C 1
ATOM 784 O O . GLY A 1 98 ? -1.597 -5.688 -12.75 1 96.06 98 GLY A O 1
ATOM 785 N N . MET A 1 99 ? -0.099 -7.289 -12.969 1 98.44 99 MET A N 1
ATOM 786 C CA . MET A 1 99 ? 0.57 -7.02 -11.695 1 98.44 99 MET A CA 1
ATOM 787 C C . MET A 1 99 ? 1.836 -6.199 -11.914 1 98.44 99 MET A C 1
ATOM 789 O O . MET A 1 99 ? 2.461 -5.75 -10.953 1 98.44 99 MET A O 1
ATOM 793 N N . VAL A 1 100 ? 2.191 -5.934 -13.148 1 98.38 100 VAL A N 1
ATOM 794 C CA . VAL A 1 100 ? 3.469 -5.305 -13.469 1 98.38 100 VAL A CA 1
ATOM 795 C C . VAL A 1 100 ? 3.416 -3.82 -13.109 1 98.38 100 VAL A C 1
ATOM 797 O O . VAL A 1 100 ? 4.262 -3.324 -12.359 1 98.38 100 VAL A O 1
ATOM 800 N N . GLU A 1 101 ? 2.373 -3.143 -13.539 1 96.5 101 GLU A N 1
ATOM 801 C CA . GLU A 1 101 ? 2.311 -1.695 -13.367 1 96.5 101 GLU A CA 1
ATOM 802 C C . GLU A 1 101 ? 2.293 -1.32 -11.891 1 96.5 101 GLU A C 1
ATOM 804 O O . GLU A 1 101 ? 3.047 -0.447 -11.453 1 96.5 101 GLU A O 1
ATOM 809 N N . PRO A 1 102 ? 1.472 -1.963 -11.109 1 96.5 102 PRO A N 1
ATOM 810 C CA . PRO A 1 102 ? 1.496 -1.618 -9.688 1 96.5 102 PRO A CA 1
ATOM 811 C C . PRO A 1 102 ? 2.854 -1.885 -9.039 1 96.5 102 PRO A C 1
ATOM 813 O O . PRO A 1 102 ? 3.275 -1.139 -8.156 1 96.5 102 PRO A O 1
ATOM 816 N N . MET A 1 103 ? 3.535 -2.912 -9.477 1 98.31 103 MET A N 1
ATOM 817 C CA . MET A 1 103 ? 4.855 -3.189 -8.914 1 98.31 103 MET A CA 1
ATOM 818 C C . MET A 1 103 ? 5.871 -2.154 -9.383 1 98.31 103 MET A C 1
ATOM 820 O O . MET A 1 103 ? 6.793 -1.802 -8.641 1 98.31 103 MET A O 1
ATOM 824 N N . LEU A 1 104 ? 5.688 -1.658 -10.617 1 97.12 104 LEU A N 1
ATOM 825 C CA . LEU A 1 104 ? 6.562 -0.597 -11.102 1 97.12 104 LEU A CA 1
ATOM 826 C C . LEU A 1 104 ? 6.301 0.708 -10.359 1 97.12 104 LEU A C 1
ATOM 828 O O . LEU A 1 104 ? 7.203 1.528 -10.195 1 97.12 104 LEU A O 1
ATOM 832 N N . ASP A 1 105 ? 5.066 0.872 -9.914 1 93.31 105 ASP A N 1
ATOM 833 C CA . ASP A 1 105 ? 4.785 2.01 -9.039 1 93.31 105 ASP A CA 1
ATOM 834 C C . ASP A 1 105 ? 5.57 1.908 -7.734 1 93.31 105 ASP A C 1
ATOM 836 O O . ASP A 1 105 ? 6.051 2.916 -7.215 1 93.31 105 ASP A O 1
ATOM 840 N N . VAL A 1 106 ? 5.66 0.701 -7.203 1 95.31 106 VAL A N 1
ATOM 841 C CA . VAL A 1 106 ? 6.418 0.449 -5.98 1 95.31 106 VAL A CA 1
ATOM 842 C C . VAL A 1 106 ? 7.91 0.595 -6.258 1 95.31 106 VAL A C 1
ATOM 844 O O . VAL A 1 106 ? 8.633 1.234 -5.488 1 95.31 106 VAL A O 1
ATOM 847 N N . LEU A 1 107 ? 8.352 0.052 -7.391 1 97.31 107 LEU A N 1
ATOM 848 C CA . LEU A 1 107 ? 9.758 0.003 -7.777 1 97.31 107 LEU A CA 1
ATOM 849 C C . LEU A 1 107 ? 9.953 0.557 -9.188 1 97.31 107 LEU A C 1
ATOM 851 O O . LEU A 1 107 ? 10.18 -0.203 -10.133 1 97.31 107 LEU A O 1
ATOM 855 N N . PRO A 1 108 ? 10.031 1.866 -9.312 1 91.62 108 PRO A N 1
ATOM 856 C CA . PRO A 1 108 ? 10.039 2.471 -10.648 1 91.62 108 PRO A CA 1
ATOM 857 C C . PRO A 1 108 ? 11.281 2.107 -11.453 1 91.62 108 PRO A C 1
ATOM 859 O O . PRO A 1 108 ? 11.25 2.135 -12.688 1 91.62 108 PRO A O 1
ATOM 862 N N . ASN A 1 109 ? 12.352 1.694 -10.797 1 94.31 109 ASN A N 1
ATOM 863 C CA . ASN A 1 109 ? 13.594 1.421 -11.508 1 94.31 109 ASN A CA 1
ATOM 864 C C . ASN A 1 109 ? 13.789 -0.074 -11.742 1 94.31 109 ASN A C 1
ATOM 866 O O . ASN A 1 109 ? 14.836 -0.5 -12.227 1 94.31 109 ASN A O 1
ATOM 870 N N . ALA A 1 110 ? 12.82 -0.884 -11.398 1 97.81 110 ALA A N 1
ATOM 871 C CA . ALA A 1 110 ? 12.922 -2.322 -11.625 1 97.81 110 ALA A CA 1
ATOM 872 C C . ALA A 1 110 ? 12.867 -2.65 -13.109 1 97.81 110 ALA A C 1
ATOM 874 O O . ALA A 1 110 ? 12.203 -1.953 -13.883 1 97.81 110 ALA A O 1
ATOM 875 N N . THR A 1 111 ? 13.602 -3.67 -13.5 1 97.69 111 THR A N 1
ATOM 876 C CA . THR A 1 111 ? 13.453 -4.207 -14.852 1 97.69 111 THR A CA 1
ATOM 877 C C . THR A 1 111 ? 12.32 -5.23 -14.906 1 97.69 111 THR A C 1
ATOM 879 O O . THR A 1 111 ? 11.922 -5.781 -13.883 1 97.69 111 THR A O 1
ATOM 882 N N . VAL A 1 112 ? 11.773 -5.398 -16.078 1 98.31 112 VAL A N 1
ATOM 883 C CA . VAL A 1 112 ? 10.68 -6.348 -16.266 1 98.31 112 VAL A CA 1
ATOM 884 C C . VAL A 1 112 ? 11.078 -7.395 -17.312 1 98.31 112 VAL A C 1
ATOM 886 O O . VAL A 1 112 ? 11.445 -7.051 -18.438 1 98.31 112 VAL A O 1
ATOM 889 N N . HIS A 1 113 ? 11.047 -8.617 -16.891 1 98.19 113 HIS A N 1
ATOM 890 C CA . HIS A 1 113 ? 11.391 -9.719 -17.781 1 98.19 113 HIS A CA 1
ATOM 891 C C . HIS A 1 113 ? 10.266 -10.75 -17.844 1 98.19 113 HIS A C 1
ATOM 893 O O . HIS A 1 113 ? 10.117 -11.57 -16.938 1 98.19 113 HIS A O 1
ATOM 899 N N . HIS A 1 114 ? 9.602 -10.773 -18.969 1 97.69 114 HIS A N 1
ATOM 900 C CA . HIS A 1 114 ? 8.406 -11.594 -19.141 1 97.69 114 HIS A CA 1
ATOM 901 C C . HIS A 1 114 ? 8.773 -13.055 -19.375 1 97.69 114 HIS A C 1
ATOM 903 O O . HIS A 1 114 ? 9.719 -13.352 -20.109 1 97.69 114 HIS A O 1
ATOM 909 N N . ILE A 1 115 ? 8.031 -13.883 -18.719 1 97.38 115 ILE A N 1
ATOM 910 C CA . ILE A 1 115 ? 8.109 -15.312 -19 1 97.38 115 ILE A CA 1
ATOM 911 C C . ILE A 1 115 ? 6.73 -15.852 -19.359 1 97.38 115 ILE A C 1
ATOM 913 O O . ILE A 1 115 ? 5.758 -15.625 -18.641 1 97.38 115 ILE A O 1
ATOM 917 N N . GLY A 1 116 ? 6.672 -16.516 -20.516 1 95.62 116 GLY A N 1
ATOM 918 C CA . GLY A 1 116 ? 5.445 -17.172 -20.953 1 95.62 116 GLY A CA 1
ATOM 919 C C . GLY A 1 116 ? 5.422 -18.656 -20.656 1 95.62 116 GLY A C 1
ATOM 920 O O . GLY A 1 116 ? 6.277 -19.406 -21.141 1 95.62 116 GLY A O 1
ATOM 921 N N . MET A 1 117 ? 4.477 -19.016 -19.891 1 91.81 117 MET A N 1
ATOM 922 C CA . MET A 1 117 ? 4.305 -20.422 -19.516 1 91.81 117 MET A CA 1
ATOM 923 C C . MET A 1 117 ? 2.852 -20.859 -19.688 1 91.81 117 MET A C 1
ATOM 925 O O . MET A 1 117 ? 1.932 -20.094 -19.406 1 91.81 117 MET A O 1
ATOM 929 N N . TYR A 1 118 ? 2.59 -21.922 -20.25 1 85.12 118 TYR A N 1
ATOM 930 C CA . TYR A 1 118 ? 1.249 -22.5 -20.203 1 85.12 118 TYR A CA 1
ATOM 931 C C . TYR A 1 118 ? 1.286 -23.938 -19.688 1 85.12 118 TYR A C 1
ATOM 933 O O . TYR A 1 118 ? 2.342 -24.562 -19.688 1 85.12 118 TYR A O 1
ATOM 941 N N . ARG A 1 119 ? 0.125 -24.297 -19.172 1 82.56 119 ARG A N 1
ATOM 942 C CA . ARG A 1 119 ? -0.016 -25.656 -18.688 1 82.56 119 ARG A CA 1
ATOM 943 C C . ARG A 1 119 ? -0.532 -26.578 -19.781 1 82.56 119 ARG A C 1
ATOM 945 O O . ARG A 1 119 ? -1.587 -26.328 -20.375 1 82.56 119 ARG A O 1
ATOM 952 N N . ASN A 1 120 ? 0.283 -27.641 -20.016 1 82.44 120 ASN A N 1
ATOM 953 C CA . ASN A 1 120 ? -0.244 -28.625 -20.953 1 82.44 120 ASN A CA 1
ATOM 954 C C . ASN A 1 120 ? -1.507 -29.297 -20.406 1 82.44 120 ASN A C 1
ATOM 956 O O . ASN A 1 120 ? -1.516 -29.781 -19.281 1 82.44 120 ASN A O 1
ATOM 960 N N . LYS A 1 121 ? -2.551 -29.281 -21.172 1 76 121 LYS A N 1
ATOM 961 C CA . LYS A 1 121 ? -3.852 -29.75 -20.703 1 76 121 LYS A CA 1
ATOM 962 C C . LYS A 1 121 ? -3.826 -31.25 -20.422 1 76 121 LYS A C 1
ATOM 964 O O . LYS A 1 121 ? -4.566 -31.75 -19.562 1 76 121 LYS A O 1
ATOM 969 N N . GLN A 1 122 ? -3.02 -31.984 -21.109 1 79.56 122 GLN A N 1
ATOM 970 C CA . GLN A 1 122 ? -2.965 -33.438 -20.984 1 79.56 122 GLN A CA 1
ATOM 971 C C . GLN A 1 122 ? -2.018 -33.875 -19.875 1 79.56 122 GLN A C 1
ATOM 973 O O . GLN A 1 122 ? -2.414 -34.594 -18.953 1 79.56 122 GLN A O 1
ATOM 978 N N . SER A 1 123 ? -0.775 -33.344 -19.844 1 76.94 123 SER A N 1
ATOM 979 C CA . SER A 1 123 ? 0.251 -33.75 -18.891 1 76.94 123 SER A CA 1
ATOM 980 C C . SER A 1 123 ? 0.236 -32.875 -17.641 1 76.94 123 SER A C 1
ATOM 982 O O . SER A 1 123 ? 0.826 -33.219 -16.625 1 76.94 123 SER A O 1
ATOM 984 N N . LEU A 1 124 ? -0.377 -31.75 -17.781 1 75.44 124 LEU A N 1
ATOM 985 C CA . LEU A 1 124 ? -0.434 -30.734 -16.75 1 75.44 124 LEU A CA 1
ATOM 986 C C . LEU A 1 124 ? 0.955 -30.172 -16.469 1 75.44 124 LEU A C 1
ATOM 988 O O . LEU A 1 124 ? 1.167 -29.531 -15.43 1 75.44 124 LEU A O 1
ATOM 992 N N . LEU A 1 125 ? 1.847 -30.453 -17.375 1 83.31 125 LEU A N 1
ATOM 993 C CA . LEU A 1 125 ? 3.201 -29.938 -17.219 1 83.31 125 LEU A CA 1
ATOM 994 C C . LEU A 1 125 ? 3.33 -28.547 -17.859 1 83.31 125 LEU A C 1
ATOM 996 O O . LEU A 1 125 ? 2.76 -28.297 -18.922 1 83.31 125 LEU A O 1
ATOM 1000 N N . PRO A 1 126 ? 4.094 -27.719 -17.156 1 89 126 PRO A N 1
ATOM 1001 C CA . PRO A 1 126 ? 4.285 -26.391 -17.719 1 89 126 PRO A CA 1
ATOM 1002 C C . PRO A 1 126 ? 5.176 -26.391 -18.953 1 89 126 PRO A C 1
ATOM 1004 O O . PRO A 1 126 ? 6.137 -27.156 -19.031 1 89 126 PRO A O 1
ATOM 1007 N N . VAL A 1 127 ? 4.801 -25.578 -19.953 1 89.69 127 VAL A N 1
ATOM 1008 C CA . VAL A 1 127 ? 5.57 -25.375 -21.188 1 89.69 127 VAL A CA 1
ATOM 1009 C C . VAL A 1 127 ? 5.945 -23.906 -21.328 1 89.69 127 VAL A C 1
ATOM 1011 O O . VAL A 1 127 ? 5.07 -23.031 -21.344 1 89.69 127 VAL A O 1
ATOM 1014 N N . GLN A 1 128 ? 7.203 -23.688 -21.391 1 93.12 128 GLN A N 1
ATOM 1015 C CA . GLN A 1 128 ? 7.684 -22.328 -21.594 1 93.12 128 GLN A CA 1
ATOM 1016 C C . GLN A 1 128 ? 7.664 -21.953 -23.062 1 93.12 128 GLN A C 1
ATOM 1018 O O . GLN A 1 128 ? 8.281 -22.609 -23.891 1 93.12 128 GLN A O 1
ATOM 1023 N N . TYR A 1 129 ? 6.93 -20.906 -23.422 1 92.44 129 TYR A N 1
ATOM 1024 C CA . TYR A 1 129 ? 6.852 -20.516 -24.828 1 92.44 129 TYR A CA 1
ATOM 1025 C C . TYR A 1 129 ? 7.492 -19.156 -25.047 1 92.44 129 TYR A C 1
ATOM 1027 O O . TYR A 1 129 ? 7.68 -18.734 -26.188 1 92.44 129 TYR A O 1
ATOM 1035 N N . TYR A 1 130 ? 7.836 -18.484 -24 1 93.5 130 TYR A N 1
ATOM 1036 C CA . TYR A 1 130 ? 8.438 -17.156 -24.078 1 93.5 130 TYR A CA 1
ATOM 1037 C C . TYR A 1 130 ? 9.359 -16.906 -22.891 1 93.5 130 TYR A C 1
ATOM 1039 O O . TYR A 1 130 ? 9.039 -17.281 -21.766 1 93.5 130 TYR A O 1
ATOM 1047 N N . ASN A 1 131 ? 10.57 -16.391 -23.078 1 95.19 131 ASN A N 1
ATOM 1048 C CA . ASN A 1 131 ? 11.555 -16.047 -22.062 1 95.19 131 ASN A CA 1
ATOM 1049 C C . ASN A 1 131 ? 12.383 -14.828 -22.469 1 95.19 131 ASN A C 1
ATOM 1051 O O . ASN A 1 131 ? 13.203 -14.914 -23.391 1 95.19 131 ASN A O 1
ATOM 1055 N N . LYS A 1 132 ? 12.195 -13.734 -21.766 1 92.88 132 LYS A N 1
ATOM 1056 C CA . LYS A 1 132 ? 12.898 -12.508 -22.141 1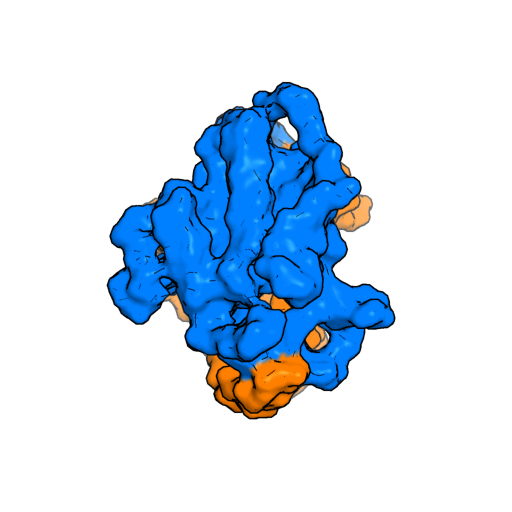 92.88 132 LYS A CA 1
ATOM 1057 C C . LYS A 1 132 ? 13.953 -12.141 -21.094 1 92.88 132 LYS A C 1
ATOM 1059 O O . LYS A 1 132 ? 14.336 -10.977 -20.984 1 92.88 132 LYS A O 1
ATOM 1064 N N . LEU A 1 133 ? 14.398 -13.094 -20.344 1 96.12 133 LEU A N 1
ATOM 1065 C CA . LEU A 1 133 ? 15.508 -12.844 -19.438 1 96.12 133 LEU A CA 1
ATOM 1066 C C . LEU A 1 133 ? 16.781 -12.523 -20.219 1 96.12 133 LEU A C 1
ATOM 1068 O O . LEU A 1 133 ? 17.078 -13.172 -21.219 1 96.12 133 LEU A O 1
ATOM 1072 N N . PRO A 1 134 ? 17.516 -11.57 -19.75 1 96.31 134 PRO A N 1
ATOM 1073 C CA . PRO A 1 134 ? 18.812 -11.352 -20.375 1 96.31 134 PRO A CA 1
ATOM 1074 C C . PRO A 1 134 ? 19.797 -12.492 -20.109 1 96.31 134 PRO A C 1
ATOM 1076 O O . PRO A 1 134 ? 19.594 -13.273 -19.172 1 96.31 134 PRO A O 1
ATOM 1079 N N . LYS A 1 135 ? 20.781 -12.523 -20.953 1 95.06 135 LYS A N 1
ATOM 1080 C CA . LYS A 1 135 ? 21.797 -13.578 -20.828 1 95.06 135 LYS A CA 1
ATOM 1081 C C . LYS A 1 135 ? 22.5 -13.508 -19.469 1 95.06 135 LYS A C 1
ATOM 1083 O O . LYS A 1 135 ? 22.672 -14.531 -18.812 1 95.06 135 LYS A O 1
ATOM 1088 N N . GLU A 1 136 ? 22.781 -12.305 -19.141 1 96.5 136 GLU A N 1
ATOM 1089 C CA . GLU A 1 136 ? 23.453 -12.117 -17.859 1 96.5 136 GLU A CA 1
ATOM 1090 C C . GLU A 1 136 ? 22.484 -11.594 -16.797 1 96.5 136 GLU A C 1
ATOM 1092 O O . GLU A 1 136 ? 21.656 -10.734 -17.078 1 96.5 136 GLU A O 1
ATOM 1097 N N . CYS A 1 137 ? 22.625 -12.18 -15.625 1 97 137 CYS A N 1
ATOM 1098 C CA . CYS A 1 137 ? 21.797 -11.719 -14.508 1 97 137 CYS A CA 1
ATOM 1099 C C . CYS A 1 137 ? 22.469 -10.578 -13.766 1 97 137 CYS A C 1
ATOM 1101 O O . CYS A 1 137 ? 23.547 -10.766 -13.188 1 97 137 CYS A O 1
ATOM 1103 N N . ASN A 1 138 ? 21.875 -9.438 -13.75 1 95.25 138 ASN A N 1
ATOM 1104 C CA . ASN A 1 138 ? 22.406 -8.281 -13.031 1 95.25 138 ASN A CA 1
ATOM 1105 C C . ASN A 1 138 ? 21.469 -7.84 -11.906 1 95.25 138 ASN A C 1
ATOM 1107 O O . ASN A 1 138 ? 21.672 -6.781 -11.312 1 95.25 138 ASN A O 1
ATOM 1111 N N . ALA A 1 139 ? 20.453 -8.648 -11.633 1 97.56 139 ALA A N 1
ATOM 1112 C CA . ALA A 1 139 ? 19.5 -8.32 -10.578 1 97.56 139 ALA A CA 1
ATOM 1113 C C . ALA A 1 139 ? 19.891 -9 -9.266 1 97.56 139 ALA A C 1
ATOM 1115 O O . ALA A 1 139 ? 20.344 -10.148 -9.266 1 97.56 139 ALA A O 1
ATOM 1116 N N . ASP A 1 140 ? 19.672 -8.266 -8.195 1 98.19 140 ASP A N 1
ATOM 1117 C CA . ASP A 1 140 ? 19.875 -8.844 -6.871 1 98.19 140 ASP A CA 1
ATOM 1118 C C . ASP A 1 140 ? 18.688 -9.703 -6.453 1 98.19 140 ASP A C 1
ATOM 1120 O O . ASP A 1 140 ? 18.859 -10.727 -5.781 1 98.19 140 ASP A O 1
ATOM 1124 N N . VAL A 1 141 ? 17.547 -9.25 -6.793 1 98.69 141 VAL A N 1
ATOM 1125 C CA . VAL A 1 141 ? 16.297 -9.898 -6.387 1 98.69 141 VAL A CA 1
ATOM 1126 C C . VAL A 1 141 ? 15.367 -10.047 -7.594 1 98.69 141 VAL A C 1
ATOM 1128 O O . VAL A 1 141 ? 15.25 -9.125 -8.406 1 98.69 141 VAL A O 1
ATOM 1131 N N . ALA A 1 142 ? 14.766 -11.211 -7.762 1 98.81 142 ALA A N 1
ATOM 1132 C CA . ALA A 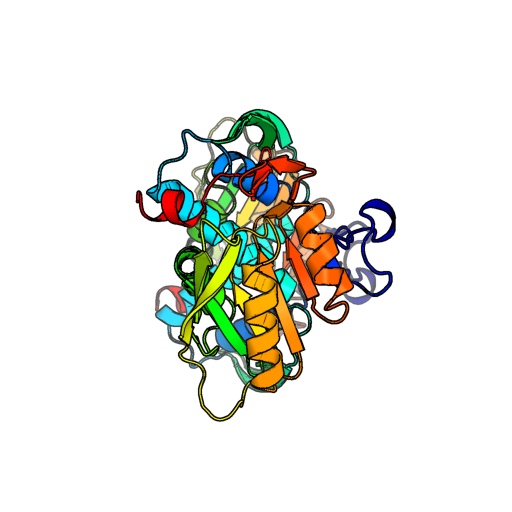1 142 ? 13.688 -11.422 -8.727 1 98.81 142 ALA A CA 1
ATOM 1133 C C . ALA A 1 142 ? 12.344 -11.602 -8.016 1 98.81 142 ALA A C 1
ATOM 1135 O O . ALA A 1 142 ? 12.234 -12.398 -7.078 1 98.81 142 ALA A O 1
ATOM 1136 N N . ILE A 1 143 ? 11.383 -10.852 -8.453 1 98.88 143 ILE A N 1
ATOM 1137 C CA . ILE A 1 143 ? 10.039 -10.977 -7.898 1 98.88 143 ILE A CA 1
ATOM 1138 C C . ILE A 1 143 ? 9.094 -11.516 -8.969 1 98.88 143 ILE A C 1
ATOM 1140 O O . ILE A 1 143 ? 8.805 -10.836 -9.953 1 98.88 143 ILE A O 1
ATOM 1144 N N . VAL A 1 144 ? 8.648 -12.734 -8.719 1 98.88 144 VAL A N 1
ATOM 1145 C CA . VAL A 1 144 ? 7.715 -13.383 -9.625 1 98.88 144 VAL A CA 1
ATOM 1146 C C . VAL A 1 144 ? 6.305 -12.859 -9.375 1 98.88 144 VAL A C 1
ATOM 1148 O O . VAL A 1 144 ? 5.859 -12.758 -8.234 1 98.88 144 VAL A O 1
ATOM 1151 N N . LEU A 1 145 ? 5.641 -12.484 -10.477 1 98.81 145 LEU A N 1
ATOM 1152 C CA . LEU A 1 145 ? 4.273 -11.992 -10.414 1 98.81 145 LEU A CA 1
ATOM 1153 C C . LEU A 1 145 ? 3.303 -12.984 -11.047 1 98.81 145 LEU A C 1
ATOM 1155 O O . LEU A 1 145 ? 3.309 -13.164 -12.266 1 98.81 145 LEU A O 1
ATOM 1159 N N . GLU A 1 146 ? 2.498 -13.594 -10.258 1 97.88 146 GLU A N 1
ATOM 1160 C CA . GLU A 1 146 ? 1.496 -14.578 -10.648 1 97.88 146 GLU A CA 1
ATOM 1161 C C . GLU A 1 146 ? 0.3 -14.555 -9.703 1 97.88 146 GLU A C 1
ATOM 1163 O O . GLU A 1 146 ? 0.426 -14.898 -8.523 1 97.88 146 GLU A O 1
ATOM 1168 N N . PRO A 1 147 ? -0.906 -14.211 -10.258 1 98 147 PRO A N 1
ATOM 1169 C CA . PRO A 1 147 ? -2.041 -13.992 -9.359 1 98 147 PRO A CA 1
ATOM 1170 C C . PRO A 1 147 ? -2.428 -15.242 -8.578 1 98 147 PRO A C 1
ATOM 1172 O O . PRO A 1 147 ? -2.9 -15.148 -7.445 1 98 147 PRO A O 1
ATOM 1175 N N . VAL A 1 148 ? -2.182 -16.406 -9.219 1 97.12 148 VAL A N 1
ATOM 1176 C CA . VAL A 1 148 ? -2.734 -17.625 -8.641 1 97.12 148 VAL A CA 1
ATOM 1177 C C . VAL A 1 148 ? -1.677 -18.719 -8.641 1 97.12 148 VAL A C 1
ATOM 1179 O O . VAL A 1 148 ? -1.051 -18.984 -9.672 1 97.12 148 VAL A O 1
ATOM 1182 N N . ILE A 1 149 ? -1.48 -19.312 -7.469 1 97.12 149 ILE A N 1
ATOM 1183 C CA . ILE A 1 149 ? -0.696 -20.531 -7.363 1 97.12 149 ILE A CA 1
ATOM 1184 C C . ILE A 1 149 ? -1.622 -21.719 -7.105 1 97.12 149 ILE A C 1
ATOM 1186 O O . ILE A 1 149 ? -1.986 -22 -5.961 1 97.12 149 ILE A O 1
ATOM 1190 N N . ALA A 1 150 ? -1.904 -22.422 -8.125 1 95.06 150 ALA A N 1
ATOM 1191 C CA . ALA A 1 150 ? -2.844 -23.531 -8 1 95.06 150 ALA A CA 1
ATOM 1192 C C . ALA A 1 150 ? -2.105 -24.844 -7.77 1 95.06 150 ALA A C 1
ATOM 1194 O O . ALA A 1 150 ? -1.931 -25.281 -6.625 1 95.06 150 ALA A O 1
ATOM 1195 N N . THR A 1 151 ? -1.627 -25.469 -8.758 1 93.06 151 THR A N 1
ATOM 1196 C CA . THR A 1 151 ? -0.979 -26.781 -8.641 1 93.06 151 THR A CA 1
ATOM 1197 C C . THR A 1 151 ? 0.523 -26.609 -8.43 1 93.06 151 THR A C 1
ATOM 1199 O O . THR A 1 151 ? 1.212 -27.578 -8.078 1 93.06 151 THR A O 1
ATOM 1202 N N . ALA A 1 152 ? 1.041 -25.438 -8.609 1 94.94 152 ALA A N 1
ATOM 1203 C CA . ALA A 1 152 ? 2.439 -25.062 -8.406 1 94.94 152 ALA A CA 1
ATOM 1204 C C . ALA A 1 152 ? 3.258 -25.312 -9.672 1 94.94 152 ALA A C 1
ATOM 1206 O O . ALA A 1 152 ? 4.395 -24.844 -9.789 1 94.94 152 ALA A O 1
ATOM 1207 N N . GLY A 1 153 ? 2.732 -26 -10.656 1 93.19 153 GLY A N 1
ATOM 1208 C CA . GLY A 1 153 ? 3.486 -26.375 -11.836 1 93.19 153 GLY A CA 1
ATOM 1209 C C . GLY A 1 153 ? 4.164 -25.203 -12.516 1 93.19 153 GLY A C 1
ATOM 1210 O O . GLY A 1 153 ? 5.379 -25.234 -12.734 1 93.19 153 GLY A O 1
ATOM 1211 N N . THR A 1 154 ? 3.428 -24.172 -12.773 1 93.75 154 THR A N 1
ATOM 1212 C CA . THR A 1 154 ? 3.922 -23 -13.492 1 93.75 154 THR A CA 1
ATOM 1213 C C . THR A 1 154 ? 4.984 -22.266 -12.664 1 93.75 154 THR A C 1
ATOM 1215 O O . THR A 1 154 ? 6.043 -21.906 -13.188 1 93.75 154 THR A O 1
ATOM 1218 N N . ILE A 1 155 ? 4.734 -22.094 -11.422 1 96.19 155 ILE A N 1
ATOM 1219 C CA . ILE A 1 155 ? 5.645 -21.375 -10.539 1 96.19 155 ILE A CA 1
ATOM 1220 C C . ILE A 1 155 ? 6.949 -22.156 -10.391 1 96.19 155 ILE A C 1
ATOM 1222 O O . ILE A 1 155 ? 8.031 -21.562 -10.391 1 96.19 155 ILE A O 1
ATOM 1226 N N . LEU A 1 156 ? 6.859 -23.484 -10.227 1 97.06 156 LEU A N 1
ATOM 1227 C CA . LEU A 1 156 ? 8.055 -24.297 -10.07 1 97.06 156 LEU A CA 1
ATOM 1228 C C . LEU A 1 156 ? 8.93 -24.219 -11.312 1 97.06 156 LEU A C 1
ATOM 1230 O O . LEU A 1 156 ? 10.156 -24.141 -11.203 1 97.06 156 LEU A O 1
ATOM 1234 N N . ALA A 1 157 ? 8.289 -24.297 -12.461 1 96.56 157 ALA A N 1
ATOM 1235 C CA . ALA A 1 157 ? 9.039 -24.156 -13.711 1 96.56 157 ALA A CA 1
ATOM 1236 C C . ALA A 1 157 ? 9.742 -22.797 -13.781 1 96.56 157 ALA A C 1
ATOM 1238 O O . ALA A 1 157 ? 10.906 -22.719 -14.172 1 96.56 157 ALA A O 1
ATOM 1239 N N . THR A 1 158 ? 9.086 -21.734 -13.383 1 97.31 158 THR A N 1
ATOM 1240 C CA . THR A 1 158 ? 9.648 -20.391 -13.406 1 97.31 158 THR A CA 1
ATOM 1241 C C . THR A 1 158 ? 10.812 -20.281 -12.43 1 97.31 158 THR A C 1
ATOM 1243 O O . THR A 1 158 ? 11.852 -19.703 -12.766 1 97.31 158 THR A O 1
ATOM 1246 N N . LEU A 1 159 ? 10.664 -20.812 -11.234 1 97.94 159 LEU A N 1
ATOM 1247 C CA . LEU A 1 159 ? 11.719 -20.781 -10.234 1 97.94 159 LEU A CA 1
ATOM 1248 C C . LEU A 1 159 ? 12.969 -21.5 -10.742 1 97.94 159 LEU A C 1
ATOM 1250 O O . LEU A 1 159 ? 14.094 -21.047 -10.508 1 97.94 159 LEU A O 1
ATOM 1254 N N . ALA A 1 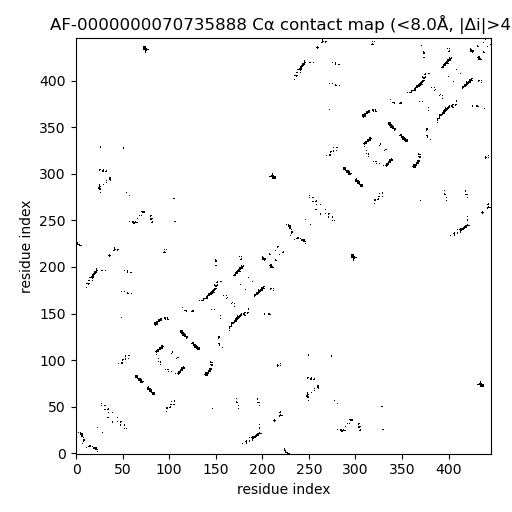160 ? 12.742 -22.656 -11.43 1 97 160 ALA A N 1
ATOM 1255 C CA . ALA A 1 160 ? 13.875 -23.359 -12.016 1 97 160 ALA A CA 1
ATOM 1256 C C . ALA A 1 160 ? 14.625 -22.484 -13.016 1 97 160 ALA A C 1
ATOM 1258 O O . ALA A 1 160 ? 15.859 -22.453 -13.016 1 97 160 ALA A O 1
ATOM 1259 N N . VAL A 1 161 ? 13.875 -21.797 -13.836 1 97.12 161 VAL A N 1
ATOM 1260 C CA . VAL A 1 161 ? 14.453 -20.891 -14.828 1 97.12 161 VAL A CA 1
ATOM 1261 C C . VAL A 1 161 ? 15.25 -19.797 -14.125 1 97.12 161 VAL A C 1
ATOM 1263 O O . VAL A 1 161 ? 16.375 -19.484 -14.516 1 97.12 161 VAL A O 1
ATOM 1266 N N . LEU A 1 162 ? 14.734 -19.203 -13.062 1 98.12 162 LEU A N 1
ATOM 1267 C CA . LEU A 1 162 ? 15.359 -18.094 -12.367 1 98.12 162 LEU A CA 1
ATOM 1268 C C . LEU A 1 162 ? 16.609 -18.531 -11.625 1 98.12 162 LEU A C 1
ATOM 1270 O O . LEU A 1 162 ? 17.609 -17.812 -11.57 1 98.12 162 LEU A O 1
ATOM 1274 N N . LYS A 1 163 ? 16.531 -19.719 -11.055 1 97.31 163 LYS A N 1
ATOM 1275 C CA . LYS A 1 163 ? 17.703 -20.266 -10.391 1 97.31 163 LYS A CA 1
ATOM 1276 C C . LYS A 1 163 ? 18.844 -20.516 -11.383 1 97.31 163 LYS A C 1
ATOM 1278 O O . LYS A 1 163 ? 20 -20.234 -11.094 1 97.31 163 LYS A O 1
ATOM 1283 N N . THR A 1 164 ? 18.484 -21.031 -12.555 1 96.69 164 THR A N 1
ATOM 1284 C CA . THR A 1 164 ? 19.469 -21.219 -13.625 1 96.69 164 THR A CA 1
ATOM 1285 C C . THR A 1 164 ? 20.016 -19.875 -14.094 1 96.69 164 THR A C 1
ATOM 1287 O O . THR A 1 164 ? 21.203 -19.766 -14.414 1 96.69 164 THR A O 1
ATOM 1290 N N . TRP A 1 165 ? 19.109 -18.828 -14.195 1 97 165 TRP A N 1
ATOM 1291 C CA . TRP A 1 165 ? 19.5 -17.484 -14.57 1 97 165 TRP A CA 1
ATOM 1292 C C . TRP A 1 165 ? 20.547 -16.922 -13.609 1 97 165 TRP A C 1
ATOM 1294 O O . TRP A 1 165 ? 21.391 -16.109 -13.992 1 97 165 TRP A O 1
ATOM 1304 N N . GLY A 1 166 ? 20.516 -17.344 -12.25 1 97.62 166 GLY A N 1
ATOM 1305 C CA . GLY A 1 166 ? 21.547 -17.047 -11.289 1 97.62 166 GLY A CA 1
ATOM 1306 C C . GLY A 1 166 ? 21.172 -15.922 -10.336 1 97.62 166 GLY A C 1
ATOM 1307 O O . GLY A 1 166 ? 22.047 -15.344 -9.672 1 97.62 166 GLY A O 1
ATOM 1308 N N . VAL A 1 167 ? 20 -15.547 -10.273 1 97.5 167 VAL A N 1
ATOM 1309 C CA . VAL A 1 167 ? 19.594 -14.508 -9.336 1 97.5 167 VAL A CA 1
ATOM 1310 C C . VAL A 1 167 ? 19.703 -15.023 -7.906 1 97.5 167 VAL A C 1
ATOM 1312 O O . VAL A 1 167 ? 19.406 -16.188 -7.633 1 97.5 167 VAL A O 1
ATOM 1315 N N . GLU A 1 168 ? 20.141 -14.195 -7.035 1 94.12 168 GLU A N 1
ATOM 1316 C CA . GLU A 1 168 ? 20.484 -14.609 -5.68 1 94.12 168 GLU A CA 1
ATOM 1317 C C . GLU A 1 168 ? 19.234 -14.828 -4.832 1 94.12 168 GLU A C 1
ATOM 1319 O O . GLU A 1 168 ? 19.156 -15.781 -4.055 1 94.12 168 GLU A O 1
ATOM 1324 N N . LYS A 1 169 ? 18.312 -13.93 -4.887 1 98.06 169 LYS A N 1
ATOM 1325 C CA . LYS A 1 169 ? 17.109 -13.969 -4.066 1 98.06 169 LYS A CA 1
ATOM 1326 C C . LYS A 1 169 ? 15.852 -13.938 -4.934 1 98.06 169 LYS A C 1
ATOM 1328 O O . LYS A 1 169 ? 15.766 -13.156 -5.879 1 98.06 169 LYS A O 1
ATOM 1333 N N . ILE A 1 170 ? 14.898 -14.844 -4.613 1 98.75 170 ILE A N 1
ATOM 1334 C CA . ILE A 1 170 ? 13.641 -14.914 -5.352 1 98.75 170 ILE A CA 1
ATOM 1335 C C . ILE A 1 170 ? 12.469 -14.734 -4.391 1 98.75 170 ILE A C 1
ATOM 1337 O O . ILE A 1 170 ? 12.469 -15.305 -3.295 1 98.75 170 ILE A O 1
ATOM 1341 N N . LYS A 1 171 ? 11.555 -13.922 -4.789 1 98.81 171 LYS A N 1
ATOM 1342 C CA . LYS A 1 171 ? 10.289 -13.734 -4.086 1 98.81 171 LYS A CA 1
ATOM 1343 C C . LYS A 1 171 ? 9.109 -13.977 -5.016 1 98.81 171 LYS A C 1
ATOM 1345 O O . LYS A 1 171 ? 9.227 -13.836 -6.234 1 98.81 171 LYS A O 1
ATOM 1350 N N . ILE A 1 172 ? 7.984 -14.352 -4.449 1 98.88 172 ILE A N 1
ATOM 1351 C CA . ILE A 1 172 ? 6.746 -14.523 -5.199 1 98.88 172 ILE A CA 1
ATOM 1352 C C . ILE A 1 172 ? 5.652 -13.641 -4.602 1 98.88 172 ILE A C 1
ATOM 1354 O O . ILE A 1 172 ? 5.449 -13.633 -3.385 1 98.88 172 ILE A O 1
ATOM 1358 N N . VAL A 1 173 ? 5.008 -12.836 -5.43 1 98.81 173 VAL A N 1
ATOM 1359 C CA . VAL A 1 173 ? 3.812 -12.094 -5.059 1 98.81 173 VAL A CA 1
ATOM 1360 C C . VAL A 1 173 ? 2.594 -12.68 -5.77 1 98.81 173 VAL A C 1
ATOM 1362 O O . VAL A 1 173 ? 2.547 -12.727 -7 1 98.81 173 VAL A O 1
ATOM 1365 N N . SER A 1 174 ? 1.675 -13.172 -5.039 1 98.75 174 SER A N 1
ATOM 1366 C CA . SER A 1 174 ? 0.48 -13.82 -5.566 1 98.75 174 SER A CA 1
ATOM 1367 C C . SER A 1 174 ? -0.753 -13.461 -4.742 1 98.75 174 SER A C 1
ATOM 1369 O O . SER A 1 174 ? -0.667 -13.289 -3.525 1 98.75 174 SER A O 1
ATOM 1371 N N . ALA A 1 175 ? -1.91 -13.344 -5.406 1 98.5 175 ALA A N 1
ATOM 1372 C CA . ALA A 1 175 ? -3.139 -13.039 -4.676 1 98.5 175 ALA A CA 1
ATOM 1373 C C . ALA A 1 175 ? -3.598 -14.227 -3.842 1 98.5 175 ALA A C 1
ATOM 1375 O O . ALA A 1 175 ? -3.9 -14.078 -2.656 1 98.5 175 ALA A O 1
ATOM 1376 N N . ILE A 1 176 ? -3.619 -15.375 -4.477 1 98.38 176 ILE A N 1
ATOM 1377 C CA . ILE A 1 176 ? -4.176 -16.547 -3.795 1 98.38 176 ILE A CA 1
ATOM 1378 C C . ILE A 1 176 ? -3.354 -17.781 -4.137 1 98.38 176 ILE A C 1
ATOM 1380 O O . ILE A 1 176 ? -2.863 -17.922 -5.258 1 98.38 176 ILE A O 1
ATOM 1384 N N . ALA A 1 177 ? -3.227 -18.656 -3.209 1 98.31 177 ALA A N 1
ATOM 1385 C CA . ALA A 1 177 ? -2.598 -19.969 -3.428 1 98.31 177 ALA A CA 1
ATOM 1386 C C . ALA A 1 177 ? -3.434 -21.078 -2.826 1 98.31 177 ALA A C 1
ATOM 1388 O O . ALA A 1 177 ? -4.133 -20.875 -1.829 1 98.31 177 ALA A O 1
ATOM 1389 N N . SER A 1 178 ? -3.393 -22.219 -3.438 1 98 178 SER A N 1
ATOM 1390 C CA . SER A 1 178 ? -3.914 -23.406 -2.777 1 98 178 SER A CA 1
ATOM 1391 C C . SER A 1 178 ? -2.928 -23.953 -1.745 1 98 178 SER A C 1
ATOM 1393 O O . SER A 1 178 ? -1.715 -23.797 -1.899 1 98 178 SER A O 1
ATOM 1395 N N . LYS A 1 179 ? -3.477 -24.516 -0.732 1 97.69 179 LYS A N 1
ATOM 1396 C CA . LYS A 1 179 ? -2.629 -25.156 0.273 1 97.69 179 LYS A CA 1
ATOM 1397 C C . LYS A 1 179 ? -1.673 -26.156 -0.366 1 97.69 179 LYS A C 1
ATOM 1399 O O . LYS A 1 179 ? -0.476 -26.156 -0.072 1 97.69 179 LYS A O 1
ATOM 1404 N N . GLN A 1 180 ? -2.146 -26.969 -1.244 1 96.88 180 GLN A N 1
ATOM 1405 C CA . GLN A 1 180 ? -1.348 -27.984 -1.918 1 96.88 180 GLN A CA 1
ATOM 1406 C C . GLN A 1 180 ? -0.244 -27.359 -2.76 1 96.88 180 GLN A C 1
ATOM 1408 O O . GLN A 1 180 ? 0.905 -27.797 -2.723 1 96.88 180 GLN A O 1
ATOM 1413 N N . GLY A 1 181 ? -0.678 -26.375 -3.516 1 96.88 181 GLY A N 1
ATOM 1414 C CA . GLY A 1 181 ? 0.312 -25.672 -4.32 1 96.88 181 GLY A CA 1
ATOM 1415 C C . GLY A 1 181 ? 1.421 -25.047 -3.492 1 96.88 181 GLY A C 1
ATOM 1416 O O . GLY A 1 181 ? 2.598 -25.141 -3.848 1 96.88 181 GLY A O 1
ATOM 1417 N N . LEU A 1 182 ? 1.035 -24.422 -2.449 1 97.88 182 LEU A N 1
ATOM 1418 C CA . LEU A 1 182 ? 1.996 -23.781 -1.552 1 97.88 182 LEU A CA 1
ATOM 1419 C C . LEU A 1 182 ? 2.941 -24.828 -0.953 1 97.88 182 LEU A C 1
ATOM 1421 O O . LEU A 1 182 ? 4.148 -24.578 -0.851 1 97.88 182 LEU A O 1
ATOM 1425 N N . GLN A 1 183 ? 2.416 -25.938 -0.523 1 98.12 183 GLN A N 1
ATOM 1426 C CA . GLN A 1 183 ? 3.223 -27.016 0.029 1 98.12 183 GLN A CA 1
ATOM 1427 C C . GLN A 1 183 ? 4.262 -27.5 -0.979 1 98.12 183 GLN A C 1
ATOM 1429 O O . GLN A 1 183 ? 5.426 -27.703 -0.626 1 98.12 183 GLN A O 1
ATOM 1434 N N . GLU A 1 184 ? 3.846 -27.656 -2.191 1 97.19 184 GLU A N 1
ATOM 1435 C CA . GLU A 1 184 ? 4.746 -28.125 -3.242 1 97.19 184 GLU A CA 1
ATOM 1436 C C . GLU A 1 184 ? 5.871 -27.125 -3.484 1 97.19 184 GLU A C 1
ATOM 1438 O O . GLU A 1 184 ? 7.039 -27.5 -3.586 1 97.19 184 GLU A O 1
ATOM 1443 N N . VAL A 1 185 ? 5.535 -25.828 -3.582 1 98.12 185 VAL A N 1
ATOM 1444 C CA . VAL A 1 185 ? 6.531 -24.797 -3.83 1 98.12 185 VAL A CA 1
ATOM 1445 C C . VAL A 1 185 ? 7.523 -24.734 -2.67 1 98.12 185 VAL A C 1
ATOM 1447 O O . VAL A 1 185 ? 8.742 -24.734 -2.883 1 98.12 185 VAL A O 1
ATOM 1450 N N . CYS A 1 186 ? 7.031 -24.75 -1.451 1 98.25 186 CYS A N 1
ATOM 1451 C CA . CYS A 1 186 ? 7.867 -24.609 -0.265 1 98.25 186 CYS A CA 1
ATOM 1452 C C . CYS A 1 186 ? 8.742 -25.844 -0.062 1 98.25 186 CYS A C 1
ATOM 1454 O O . CYS A 1 186 ? 9.875 -25.734 0.421 1 98.25 186 CYS A O 1
ATOM 1456 N N . ALA A 1 187 ? 8.219 -27.031 -0.406 1 97.69 187 ALA A N 1
ATOM 1457 C CA . ALA A 1 187 ? 9 -28.25 -0.27 1 97.69 187 ALA A CA 1
ATOM 1458 C C . ALA A 1 187 ? 10.219 -28.234 -1.188 1 97.69 187 ALA A C 1
ATOM 1460 O O . ALA A 1 187 ? 11.305 -28.656 -0.796 1 97.69 187 ALA A O 1
ATOM 1461 N N . LYS A 1 188 ? 10.039 -27.75 -2.318 1 96.94 188 LYS A N 1
ATOM 1462 C CA . LYS A 1 188 ? 11.094 -27.797 -3.332 1 96.94 188 LYS A CA 1
ATOM 1463 C C . LYS A 1 188 ? 11.969 -26.547 -3.273 1 96.94 188 LYS A C 1
ATOM 1465 O O . LYS A 1 188 ? 13.125 -26.578 -3.707 1 96.94 188 LYS A O 1
ATOM 1470 N N . ASN A 1 189 ? 11.438 -25.469 -2.781 1 97.38 189 ASN A N 1
ATOM 1471 C CA . ASN A 1 189 ? 12.133 -24.188 -2.74 1 97.38 189 ASN A CA 1
ATOM 1472 C C . ASN A 1 189 ? 11.906 -23.484 -1.412 1 97.38 189 ASN A C 1
ATOM 1474 O O . ASN A 1 189 ? 11.344 -22.375 -1.38 1 97.38 189 ASN A O 1
ATOM 1478 N N . PRO A 1 190 ? 12.383 -24 -0.337 1 94.88 190 PRO A N 1
ATOM 1479 C CA . PRO A 1 190 ? 12.125 -23.422 0.98 1 94.88 190 PRO A CA 1
ATOM 1480 C C . PRO A 1 190 ? 12.773 -22.047 1.153 1 94.88 190 PRO A C 1
ATOM 1482 O O . PRO A 1 190 ? 12.422 -21.312 2.076 1 94.88 190 PRO A O 1
ATOM 1485 N N . ASP A 1 191 ? 13.688 -21.703 0.301 1 95.44 191 ASP A N 1
ATOM 1486 C CA . ASP A 1 191 ? 14.422 -20.438 0.423 1 95.44 191 ASP A CA 1
ATOM 1487 C C . ASP A 1 191 ? 13.672 -19.297 -0.248 1 95.44 191 ASP A C 1
ATOM 1489 O O . ASP A 1 191 ? 14.008 -18.125 -0.043 1 95.44 191 ASP A O 1
ATOM 1493 N N . VAL A 1 192 ? 12.648 -19.578 -1.015 1 98.12 192 VAL A N 1
ATOM 1494 C CA . VAL A 1 192 ? 11.891 -18.562 -1.731 1 98.12 192 VAL A CA 1
ATOM 1495 C C . VAL A 1 192 ? 10.867 -17.922 -0.791 1 98.12 192 VAL A C 1
ATOM 1497 O O . VAL A 1 192 ? 10.219 -18.609 -0.003 1 98.12 192 VAL A O 1
ATOM 1500 N N . GLU A 1 193 ? 10.797 -16.625 -0.817 1 98.44 193 GLU A N 1
ATOM 1501 C CA . GLU A 1 193 ? 9.812 -15.898 -0.023 1 98.44 193 GLU A CA 1
ATOM 1502 C C . GLU A 1 193 ? 8.508 -15.719 -0.794 1 98.44 193 GLU A C 1
ATOM 1504 O O . GLU A 1 193 ? 8.516 -15.344 -1.967 1 98.44 193 GLU A O 1
ATOM 1509 N N . ILE A 1 194 ? 7.398 -16.016 -0.124 1 98.75 194 ILE A N 1
ATOM 1510 C CA . ILE A 1 194 ? 6.105 -15.953 -0.794 1 98.75 194 ILE A CA 1
ATOM 1511 C C . ILE A 1 194 ? 5.176 -15.016 -0.034 1 98.75 194 ILE A C 1
ATOM 1513 O O . ILE A 1 194 ? 5.027 -15.133 1.186 1 98.75 194 ILE A O 1
ATOM 1517 N N . PHE A 1 195 ? 4.547 -14.055 -0.735 1 98.56 195 PHE A N 1
ATOM 1518 C CA . PHE A 1 195 ? 3.607 -13.086 -0.184 1 98.56 195 PHE A CA 1
ATOM 1519 C C . PHE A 1 195 ? 2.227 -13.25 -0.805 1 98.56 195 PHE A C 1
ATOM 1521 O O . PHE A 1 195 ? 2.07 -13.141 -2.023 1 98.56 195 PHE A O 1
ATOM 1528 N N . LEU A 1 196 ? 1.208 -13.484 0.048 1 98.5 196 LEU A N 1
ATOM 1529 C CA . LEU A 1 196 ? -0.133 -13.844 -0.401 1 98.5 196 LEU A CA 1
ATOM 1530 C C . LEU A 1 196 ? -1.186 -12.977 0.28 1 98.5 196 LEU A C 1
ATOM 1532 O O . LEU A 1 196 ? -0.92 -12.375 1.325 1 98.5 196 LEU A O 1
ATOM 1536 N N . ALA A 1 197 ? -2.375 -12.984 -0.386 1 98.12 197 ALA A N 1
ATOM 1537 C CA . ALA A 1 197 ? -3.529 -12.359 0.258 1 98.12 197 ALA A CA 1
ATOM 1538 C C . ALA A 1 197 ? -4.484 -13.422 0.807 1 98.12 197 ALA A C 1
ATOM 1540 O O . ALA A 1 197 ? -5.34 -13.117 1.642 1 98.12 197 ALA A O 1
ATOM 1541 N N . ALA A 1 198 ? -4.332 -14.695 0.323 1 98.19 198 ALA A N 1
ATOM 1542 C CA . ALA A 1 198 ? -5.207 -15.758 0.807 1 98.19 198 ALA A CA 1
ATOM 1543 C C . ALA A 1 198 ? -4.617 -17.141 0.506 1 98.19 198 ALA A C 1
ATOM 1545 O O . ALA A 1 198 ? -3.85 -17.297 -0.446 1 98.19 198 ALA A O 1
ATOM 1546 N N . ILE A 1 199 ? -5.004 -18.078 1.31 1 98.06 199 ILE A N 1
ATOM 1547 C CA . ILE A 1 199 ? -4.707 -19.5 1.096 1 98.06 199 ILE A CA 1
ATOM 1548 C C . ILE A 1 199 ? -6.004 -20.297 1.13 1 98.06 199 ILE A C 1
ATOM 1550 O O . ILE A 1 199 ? -6.738 -20.281 2.123 1 98.06 199 ILE A O 1
ATOM 1554 N N . ASP A 1 200 ? -6.273 -20.953 0.073 1 97.88 200 ASP A N 1
ATOM 1555 C CA . ASP A 1 200 ? -7.449 -21.812 0.026 1 97.88 200 ASP A CA 1
ATOM 1556 C C . ASP A 1 200 ? -7.062 -23.281 0.2 1 97.88 200 ASP A C 1
ATOM 1558 O O . ASP A 1 200 ? -5.949 -23.688 -0.153 1 97.88 200 ASP A O 1
ATOM 1562 N N . ASP A 1 201 ? -7.961 -24.078 0.594 1 94.25 201 ASP A N 1
ATOM 1563 C CA . ASP A 1 201 ? -7.633 -25.391 1.134 1 94.25 201 ASP A CA 1
ATOM 1564 C C . ASP A 1 201 ? -7.598 -26.453 0.029 1 94.25 201 ASP A C 1
ATOM 1566 O O . ASP A 1 201 ? -6.91 -27.469 0.152 1 94.25 201 ASP A O 1
ATOM 1570 N N . ASP A 1 202 ? -8.273 -26.109 -1.059 1 93.62 202 ASP A N 1
ATOM 1571 C CA . ASP A 1 202 ? -8.516 -27.266 -1.918 1 93.62 202 ASP A CA 1
ATOM 1572 C C . ASP A 1 202 ? -8.242 -26.938 -3.383 1 93.62 202 ASP A C 1
ATOM 1574 O O . ASP A 1 202 ? -8.164 -25.75 -3.748 1 93.62 202 ASP A O 1
ATOM 1578 N N . LEU A 1 203 ? -8.109 -28.016 -4.152 1 94.75 203 LEU A N 1
ATOM 1579 C CA . LEU A 1 203 ? -7.961 -27.984 -5.602 1 94.75 203 LEU A CA 1
ATOM 1580 C C . LEU A 1 203 ? -9 -28.875 -6.27 1 94.75 203 LEU A C 1
ATOM 1582 O O . LEU A 1 203 ? -9.289 -29.969 -5.777 1 94.75 203 LEU A O 1
ATOM 1586 N N . SER A 1 204 ? -9.477 -28.422 -7.305 1 93.44 204 SER A N 1
ATOM 1587 C CA . SER A 1 204 ? -10.32 -29.297 -8.117 1 93.44 204 SER A CA 1
ATOM 1588 C C . SER A 1 204 ? -9.5 -30.328 -8.883 1 93.44 204 SER A C 1
ATOM 1590 O O . SER A 1 204 ? -8.273 -30.219 -8.945 1 93.44 204 SER A O 1
ATOM 1592 N N . GLU A 1 205 ? -10.156 -31.266 -9.484 1 88.94 205 GLU A N 1
ATOM 1593 C CA . GLU A 1 205 ? -9.484 -32.312 -10.266 1 88.94 205 GLU A CA 1
ATOM 1594 C C . GLU A 1 205 ? -8.742 -31.719 -11.453 1 88.94 205 GLU A C 1
ATOM 1596 O O . GLU A 1 205 ? -7.691 -32.219 -11.852 1 88.94 205 GLU A O 1
ATOM 1601 N N . ASP A 1 206 ? -9.297 -30.672 -11.945 1 87.12 206 ASP A N 1
ATOM 1602 C CA . ASP A 1 206 ? -8.68 -30.047 -13.109 1 87.12 206 ASP A CA 1
ATOM 1603 C C . ASP A 1 206 ? -7.668 -28.984 -12.695 1 87.12 206 ASP A C 1
ATOM 1605 O O . ASP A 1 206 ? -7.184 -28.219 -13.539 1 87.12 206 ASP A O 1
ATOM 1609 N N . GLY A 1 207 ? -7.395 -28.797 -11.383 1 89 207 GLY A N 1
ATOM 1610 C CA . GLY A 1 207 ? -6.258 -28.016 -10.938 1 89 207 GLY A CA 1
ATOM 1611 C C . GLY A 1 207 ? -6.629 -26.594 -10.562 1 89 207 GLY A C 1
ATOM 1612 O O . GLY A 1 207 ? -5.758 -25.719 -10.484 1 89 207 GLY A O 1
ATOM 1613 N N . TYR A 1 208 ? -7.934 -26.297 -10.422 1 92.12 208 TYR A N 1
ATOM 1614 C CA . TYR A 1 208 ? -8.352 -24.969 -9.984 1 92.12 208 TYR A CA 1
ATOM 1615 C C . TYR A 1 208 ? -8.438 -24.906 -8.469 1 92.12 208 TYR A C 1
ATOM 1617 O O . TYR A 1 208 ? -8.812 -25.875 -7.812 1 92.12 208 TYR A O 1
ATOM 1625 N N . ILE A 1 209 ? -8.133 -23.703 -7.98 1 96.06 209 ILE A N 1
ATOM 1626 C CA . ILE A 1 209 ? -8.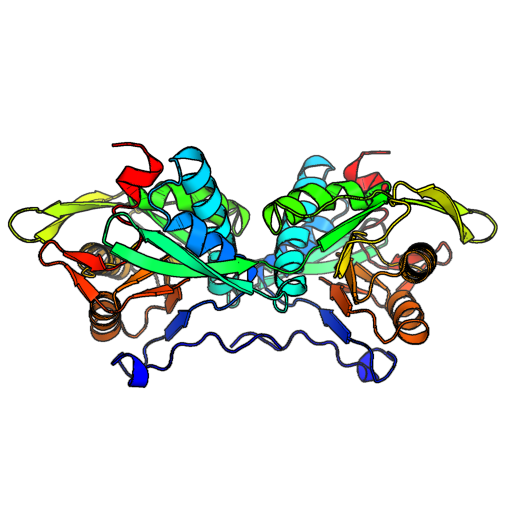25 -23.484 -6.543 1 96.06 209 ILE A CA 1
ATOM 1627 C C . ILE A 1 209 ? -9.727 -23.422 -6.152 1 96.06 209 ILE A C 1
ATOM 1629 O O . ILE A 1 209 ? -10.539 -22.812 -6.848 1 96.06 209 ILE A O 1
ATOM 1633 N N . LEU A 1 210 ? -10.062 -24.062 -5.07 1 96.5 210 LEU A N 1
ATOM 1634 C CA . LEU A 1 210 ? -11.422 -24.047 -4.539 1 96.5 210 LEU A CA 1
ATOM 1635 C C . LEU A 1 210 ? -11.469 -23.328 -3.191 1 96.5 210 LEU A C 1
ATOM 1637 O O . LEU A 1 210 ? -10.781 -23.719 -2.248 1 96.5 210 LEU A O 1
ATOM 1641 N N . PRO A 1 211 ? -12.352 -22.328 -2.934 1 96.19 211 PRO A N 1
ATOM 1642 C CA . PRO A 1 211 ? -13.227 -21.766 -3.959 1 96.19 211 PRO A CA 1
ATOM 1643 C C . PRO A 1 211 ? -12.492 -20.828 -4.918 1 96.19 211 PRO A C 1
ATOM 1645 O O . PRO A 1 211 ? -13.008 -20.516 -5.992 1 96.19 211 PRO A O 1
ATOM 1648 N N . GLY A 1 212 ? -11.328 -20.359 -4.484 1 96.44 212 GLY A N 1
ATOM 1649 C CA . GLY A 1 212 ? -10.438 -19.578 -5.332 1 96.44 212 GLY A CA 1
ATOM 1650 C C . GLY A 1 212 ? -11.109 -18.375 -5.961 1 96.44 212 GLY A C 1
ATOM 1651 O O . GLY A 1 212 ? -11.977 -17.75 -5.344 1 96.44 212 GLY A O 1
ATOM 1652 N N . LEU A 1 213 ? -10.602 -17.922 -7.141 1 96.5 213 LEU A N 1
ATOM 1653 C CA . LEU A 1 213 ? -11.156 -16.781 -7.852 1 96.5 213 LEU A CA 1
ATOM 1654 C C . LEU A 1 213 ? -11.328 -17.094 -9.336 1 96.5 213 LEU A C 1
ATOM 1656 O O . LEU A 1 213 ? -11.562 -16.188 -10.141 1 96.5 213 LEU A O 1
ATOM 1660 N N . GLY A 1 214 ? -11.148 -18.375 -9.695 1 93.06 214 GLY A N 1
ATOM 1661 C CA . GLY A 1 214 ? -11.18 -18.75 -11.102 1 93.06 214 GLY A CA 1
ATOM 1662 C C . GLY A 1 214 ? -9.859 -18.531 -11.812 1 93.06 214 GLY A C 1
ATOM 1663 O O . GLY A 1 214 ? -8.812 -18.453 -11.172 1 93.06 214 GLY A O 1
ATOM 1664 N N . ASP A 1 215 ? -9.875 -18.562 -13.125 1 91.94 215 ASP A N 1
ATOM 1665 C CA . ASP A 1 215 ? -8.695 -18.281 -13.938 1 91.94 215 ASP A CA 1
ATOM 1666 C C . ASP A 1 215 ? -8.445 -16.766 -14.023 1 91.94 215 ASP A C 1
ATOM 1668 O O . ASP A 1 215 ? -9.203 -16.047 -14.68 1 91.94 215 ASP A O 1
ATOM 1672 N N . ALA A 1 216 ? -7.395 -16.344 -13.445 1 94.5 216 ALA A N 1
ATOM 1673 C CA . ALA A 1 216 ? -7.121 -14.922 -13.352 1 94.5 216 ALA A CA 1
ATOM 1674 C C . ALA A 1 216 ? -6.918 -14.305 -14.734 1 94.5 216 ALA A C 1
ATOM 1676 O O . ALA A 1 216 ? -7.324 -13.172 -14.984 1 94.5 216 ALA A O 1
ATOM 1677 N N . GLY A 1 217 ? -6.215 -15.039 -15.625 1 93.06 217 GLY A N 1
ATOM 1678 C CA . GLY A 1 217 ? -6.059 -14.531 -16.984 1 93.06 217 GLY A CA 1
ATOM 1679 C C . GLY A 1 217 ? -7.379 -14.289 -17.672 1 93.06 217 GLY A C 1
ATOM 1680 O O . GLY A 1 217 ? -7.582 -13.234 -18.281 1 93.06 217 GLY A O 1
ATOM 1681 N N . ASP A 1 218 ? -8.266 -15.25 -17.562 1 92.94 218 ASP A N 1
ATOM 1682 C CA . ASP A 1 218 ? -9.578 -15.125 -18.203 1 92.94 218 ASP A CA 1
ATOM 1683 C C . ASP A 1 218 ? -10.375 -13.977 -17.594 1 92.94 218 ASP A C 1
ATOM 1685 O O . ASP A 1 218 ? -11.07 -13.25 -18.297 1 92.94 218 ASP A O 1
ATOM 1689 N N . ARG A 1 219 ? -10.273 -13.836 -16.328 1 95.44 219 ARG A N 1
ATOM 1690 C CA . ARG A 1 219 ? -11.023 -12.797 -15.625 1 95.44 219 ARG A CA 1
ATOM 1691 C C . ARG A 1 219 ? -10.492 -11.406 -15.977 1 95.44 219 ARG A C 1
ATOM 1693 O O . ARG A 1 219 ? -11.258 -10.445 -16.047 1 95.44 219 ARG A O 1
ATOM 1700 N N . GLU A 1 220 ? -9.164 -11.312 -16.203 1 94.94 220 GLU A N 1
ATOM 1701 C CA . GLU A 1 220 ? -8.539 -10.039 -16.547 1 94.94 220 GLU A CA 1
ATOM 1702 C C . GLU A 1 220 ? -8.891 -9.625 -17.969 1 94.94 220 GLU A C 1
ATOM 1704 O O . GLU A 1 220 ? -9.125 -8.445 -18.25 1 94.94 220 GLU A O 1
ATOM 1709 N N . PHE A 1 221 ? -8.891 -10.594 -18.859 1 93.38 221 PHE A N 1
ATOM 1710 C CA . PHE A 1 221 ? -8.82 -10.227 -20.281 1 93.38 221 PHE A CA 1
ATOM 1711 C C . PHE A 1 221 ? -10.062 -10.703 -21.016 1 93.38 221 PHE A C 1
ATOM 1713 O O . PHE A 1 221 ? -10.195 -10.461 -22.219 1 93.38 221 PHE A O 1
ATOM 1720 N N . GLN A 1 222 ? -10.992 -11.289 -20.344 1 89.31 222 GLN A N 1
ATOM 1721 C CA . GLN A 1 222 ? -12.234 -11.781 -20.922 1 89.31 222 GLN A CA 1
ATOM 1722 C C . GLN A 1 222 ? -11.953 -12.742 -22.078 1 89.31 222 GLN A C 1
ATOM 1724 O O . GLN A 1 222 ? -12.469 -12.555 -23.188 1 89.31 222 GLN A O 1
ATOM 1729 N N . THR A 1 223 ? -11.133 -13.68 -21.766 1 81.12 223 THR A N 1
ATOM 1730 C CA . THR A 1 223 ? -10.781 -14.656 -22.781 1 81.12 223 THR A CA 1
ATOM 1731 C C . THR A 1 223 ? -11.133 -16.062 -22.328 1 81.12 223 THR A C 1
ATOM 1733 O O . THR A 1 223 ? -11.305 -16.312 -21.125 1 81.12 223 THR A O 1
ATOM 1736 N N . MET B 1 1 ? 9.391 -9.75 9.406 1 42.53 1 MET B N 1
ATOM 1737 C CA . MET B 1 1 ? 8.609 -9.297 10.555 1 42.53 1 MET B CA 1
ATOM 1738 C C . MET B 1 1 ? 8.297 -7.809 10.453 1 42.53 1 MET B C 1
ATOM 1740 O O . MET B 1 1 ? 9.18 -7.008 10.133 1 42.53 1 MET B O 1
ATOM 1744 N N . LYS B 1 2 ? 7.09 -7.594 10.312 1 57.5 2 LYS B N 1
ATOM 1745 C CA . LYS B 1 2 ? 6.754 -6.18 10.18 1 57.5 2 LYS B CA 1
ATOM 1746 C C . LYS B 1 2 ? 7.211 -5.387 11.406 1 57.5 2 LYS B C 1
ATOM 1748 O O . LYS B 1 2 ? 6.938 -5.781 12.539 1 57.5 2 LYS B O 1
ATOM 1753 N N . VAL B 1 3 ? 8.25 -4.621 11.312 1 63.81 3 VAL B N 1
ATOM 1754 C CA . VAL B 1 3 ? 8.812 -3.744 12.336 1 63.81 3 VAL B CA 1
ATOM 1755 C C . VAL B 1 3 ? 7.703 -2.898 12.961 1 63.81 3 VAL B C 1
ATOM 1757 O O . VAL B 1 3 ? 6.773 -2.475 12.266 1 63.81 3 VAL B O 1
ATOM 1760 N N . ASP B 1 4 ? 7.652 -2.992 14.266 1 77.12 4 ASP B N 1
ATOM 1761 C CA . ASP B 1 4 ? 6.766 -2.084 14.984 1 77.12 4 ASP B CA 1
ATOM 1762 C C . ASP B 1 4 ? 7.094 -0.627 14.664 1 77.12 4 ASP B C 1
ATOM 1764 O O . ASP B 1 4 ? 8.18 -0.143 14.977 1 77.12 4 ASP B O 1
ATOM 1768 N N . THR B 1 5 ? 6.234 0.009 13.969 1 89.69 5 THR B N 1
ATOM 1769 C CA . THR B 1 5 ? 6.48 1.372 13.516 1 89.69 5 THR B CA 1
ATOM 1770 C C . THR B 1 5 ? 5.918 2.385 14.508 1 89.69 5 THR B C 1
ATOM 1772 O O . THR B 1 5 ? 5.895 3.586 14.227 1 89.69 5 THR B O 1
ATOM 1775 N N . ARG B 1 6 ? 5.516 1.905 15.688 1 93.31 6 ARG B N 1
ATOM 1776 C CA . ARG B 1 6 ? 5.043 2.814 16.734 1 93.31 6 ARG B CA 1
ATOM 1777 C C . ARG B 1 6 ? 6.18 3.678 17.266 1 93.31 6 ARG B C 1
ATOM 1779 O O . ARG B 1 6 ? 7.246 3.164 17.609 1 93.31 6 ARG B O 1
ATOM 1786 N N . VAL B 1 7 ? 5.867 4.941 17.312 1 95.81 7 VAL B N 1
ATOM 1787 C CA . VAL B 1 7 ? 6.879 5.895 17.766 1 95.81 7 VAL B CA 1
ATOM 1788 C C . VAL B 1 7 ? 7.043 5.793 19.281 1 95.81 7 VAL B C 1
ATOM 1790 O O . VAL B 1 7 ? 6.062 5.613 20.016 1 95.81 7 VAL B O 1
ATOM 1793 N N . ASP B 1 8 ? 8.273 5.852 19.766 1 95.62 8 ASP B N 1
ATOM 1794 C CA . ASP B 1 8 ? 8.555 5.93 21.203 1 95.62 8 ASP B CA 1
ATOM 1795 C C . ASP B 1 8 ? 8.164 7.293 21.766 1 95.62 8 ASP B C 1
ATOM 1797 O O . ASP B 1 8 ? 8.859 8.289 21.547 1 95.62 8 ASP B O 1
ATOM 1801 N N . ASN B 1 9 ? 7.172 7.336 22.5 1 96.44 9 ASN B N 1
ATOM 1802 C CA . ASN B 1 9 ? 6.629 8.594 23 1 96.44 9 ASN B CA 1
ATOM 1803 C C . ASN B 1 9 ? 7.641 9.336 23.859 1 96.44 9 ASN B C 1
ATOM 1805 O O . ASN B 1 9 ? 7.758 10.562 23.781 1 96.44 9 ASN B O 1
ATOM 1809 N N . LYS B 1 10 ? 8.32 8.641 24.656 1 95.94 10 LYS B N 1
ATOM 1810 C CA . LYS B 1 10 ? 9.305 9.266 25.531 1 95.94 10 LYS B CA 1
ATOM 1811 C C . LYS B 1 10 ? 10.438 9.898 24.734 1 95.94 10 LYS B C 1
ATOM 1813 O O . LYS B 1 10 ? 10.852 11.023 25.016 1 95.94 10 LYS B O 1
ATOM 1818 N N . LYS B 1 11 ? 10.859 9.211 23.734 1 94.75 11 LYS B N 1
ATOM 1819 C CA . LYS B 1 11 ? 11.961 9.68 22.906 1 94.75 11 LYS B CA 1
ATOM 1820 C C . LYS B 1 11 ? 11.617 11 22.219 1 94.75 11 LYS B C 1
ATOM 1822 O O . LYS B 1 11 ? 12.469 11.867 22.062 1 94.75 11 LYS B O 1
ATOM 1827 N N . TYR B 1 12 ? 10.367 11.18 21.906 1 95.94 12 TYR B N 1
ATOM 1828 C CA . TYR B 1 12 ? 9.969 12.352 21.141 1 95.94 12 TYR B CA 1
ATOM 1829 C C . TYR B 1 12 ? 9.227 13.352 22.016 1 95.94 12 TYR B C 1
ATOM 1831 O O . TYR B 1 12 ? 8.742 14.375 21.516 1 95.94 12 TYR B O 1
ATOM 1839 N N . GLY B 1 13 ? 9.109 13.039 23.281 1 96.38 13 GLY B N 1
ATOM 1840 C CA . GLY B 1 13 ? 8.438 13.93 24.203 1 96.38 13 GLY B CA 1
ATOM 1841 C C . GLY B 1 13 ? 6.941 14.031 23.969 1 96.38 13 GLY B C 1
ATOM 1842 O O . GLY B 1 13 ? 6.355 15.102 24.109 1 96.38 13 GLY B O 1
ATOM 1843 N N . LEU B 1 14 ? 6.344 12.93 23.484 1 96.75 14 LEU B N 1
ATOM 1844 C CA . LEU B 1 14 ? 4.906 12.906 23.234 1 96.75 14 LEU B CA 1
ATOM 1845 C C . LEU B 1 14 ? 4.145 12.5 24.484 1 96.75 14 LEU B C 1
ATOM 1847 O O . LEU B 1 14 ? 4.711 11.875 25.391 1 96.75 14 LEU B O 1
ATOM 1851 N N . ALA B 1 15 ? 2.883 12.922 24.5 1 95.31 15 ALA B N 1
ATOM 1852 C CA . ALA B 1 15 ? 2.027 12.453 25.594 1 95.31 15 ALA B CA 1
ATOM 1853 C C . ALA B 1 15 ? 2.047 10.93 25.688 1 95.31 15 ALA B C 1
ATOM 1855 O O . ALA B 1 15 ? 2.121 10.242 24.672 1 95.31 15 ALA B O 1
ATOM 1856 N N . GLU B 1 16 ? 1.94 10.352 26.844 1 92.94 16 GLU B N 1
ATOM 1857 C CA . GLU B 1 16 ? 2.119 8.93 27.125 1 92.94 16 GLU B CA 1
ATOM 1858 C C . GLU B 1 16 ? 1.137 8.086 26.328 1 92.94 16 GLU B C 1
ATOM 1860 O O . GLU B 1 16 ? 1.489 7.004 25.844 1 92.94 16 GLU B O 1
ATOM 1865 N N . GLU B 1 17 ? -0.041 8.609 26.141 1 94.62 17 GLU B N 1
ATOM 1866 C CA . GLU B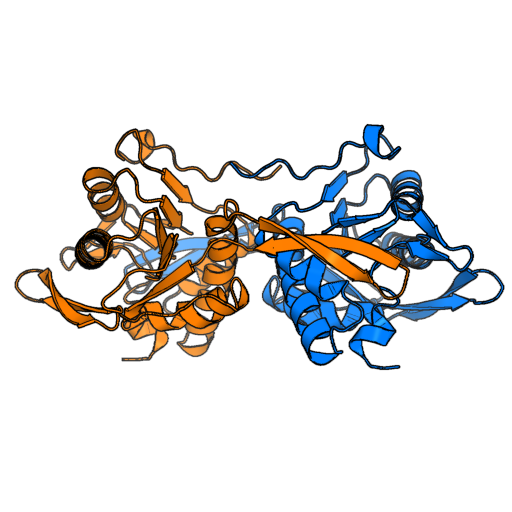 1 17 ? -1.091 7.801 25.516 1 94.62 17 GLU B CA 1
ATOM 1867 C C . GLU B 1 17 ? -1.163 8.047 24.016 1 94.62 17 GLU B C 1
ATOM 1869 O O . GLU B 1 17 ? -2.049 7.523 23.344 1 94.62 17 GLU B O 1
ATOM 1874 N N . SER B 1 18 ? -0.185 8.875 23.5 1 96.19 18 SER B N 1
ATOM 1875 C CA . SER B 1 18 ? -0.216 9.227 22.078 1 96.19 18 SER B CA 1
ATOM 1876 C C . SER B 1 18 ? -0.033 8 21.203 1 96.19 18 SER B C 1
ATOM 1878 O O . SER B 1 18 ? 0.71 7.082 21.547 1 96.19 18 SER B O 1
ATOM 1880 N N . LYS B 1 19 ? -0.74 7.949 20.156 1 96.19 19 LYS B N 1
ATOM 1881 C CA . LYS B 1 19 ? -0.671 6.875 19.156 1 96.19 19 LYS B CA 1
ATOM 1882 C C . LYS B 1 19 ? -0.128 7.387 17.828 1 96.19 19 LYS B C 1
ATOM 1884 O O . LYS B 1 19 ? -0.897 7.77 16.953 1 96.19 19 LYS B O 1
ATOM 1889 N N . VAL B 1 20 ? 1.169 7.305 17.719 1 98.12 20 VAL B N 1
ATOM 1890 C CA . VAL B 1 20 ? 1.855 7.793 16.531 1 98.12 20 VAL B CA 1
ATOM 1891 C C . VAL B 1 20 ? 2.662 6.664 15.898 1 98.12 20 VAL B C 1
ATOM 1893 O O . VAL B 1 20 ? 3.393 5.949 16.594 1 98.12 20 VAL B O 1
ATOM 1896 N N . TRP B 1 21 ? 2.447 6.414 14.672 1 97.5 21 TRP B N 1
ATOM 1897 C CA . TRP B 1 21 ? 3.242 5.473 13.891 1 97.5 21 TRP B CA 1
ATOM 1898 C C . TRP B 1 21 ? 4.07 6.199 12.836 1 97.5 21 TRP B C 1
ATOM 1900 O O . TRP B 1 21 ? 3.578 7.121 12.18 1 97.5 21 TRP B O 1
ATOM 1910 N N . CYS B 1 22 ? 5.309 5.816 12.688 1 97.69 22 CYS B N 1
ATOM 1911 C CA . CYS B 1 22 ? 6.195 6.344 11.648 1 97.69 22 CYS B CA 1
ATOM 1912 C C . CYS B 1 22 ? 6.793 5.215 10.82 1 97.69 22 CYS B C 1
ATOM 1914 O O . CYS B 1 22 ? 7.586 4.418 11.32 1 97.69 22 CYS B O 1
ATOM 1916 N N . ALA B 1 23 ? 6.414 5.25 9.547 1 94.94 23 ALA B N 1
ATOM 1917 C CA . ALA B 1 23 ? 6.82 4.164 8.656 1 94.94 23 ALA B CA 1
ATOM 1918 C C . ALA B 1 23 ? 8.328 4.156 8.453 1 94.94 23 ALA B C 1
ATOM 1920 O O . ALA B 1 23 ? 8.953 5.215 8.367 1 94.94 23 ALA B O 1
ATOM 1921 N N . VAL B 1 24 ? 8.945 2.945 8.281 1 93.5 24 VAL B N 1
ATOM 1922 C CA . VAL B 1 24 ? 10.391 2.809 8.117 1 93.5 24 VAL B CA 1
ATOM 1923 C C . VAL B 1 24 ? 10.688 1.956 6.887 1 93.5 24 VAL B C 1
ATOM 1925 O O . VAL B 1 24 ? 11.82 1.516 6.691 1 93.5 24 VAL B O 1
ATOM 1928 N N . HIS B 1 25 ? 9.742 1.719 6.07 1 95 25 HIS B N 1
ATOM 1929 C CA . HIS B 1 25 ? 9.852 0.89 4.875 1 95 25 HIS B CA 1
ATOM 1930 C C . HIS B 1 25 ? 10.898 1.448 3.912 1 95 25 HIS B C 1
ATOM 1932 O O . HIS B 1 25 ? 10.867 2.635 3.576 1 95 25 HIS B O 1
ATOM 1938 N N . PRO B 1 26 ? 11.82 0.635 3.373 1 96.56 26 PRO B N 1
ATOM 1939 C CA . PRO B 1 26 ? 12.914 1.138 2.541 1 96.56 26 PRO B CA 1
ATOM 1940 C C . PRO B 1 26 ? 12.422 1.813 1.264 1 96.56 26 PRO B C 1
ATOM 1942 O O . PRO B 1 26 ? 12.969 2.838 0.852 1 96.56 26 PRO B O 1
ATOM 1945 N N . VAL B 1 27 ? 11.438 1.266 0.64 1 96.81 27 VAL B N 1
ATOM 1946 C CA . VAL B 1 27 ? 10.883 1.855 -0.575 1 96.81 27 VAL B CA 1
ATOM 1947 C C . VAL B 1 27 ? 10.273 3.219 -0.256 1 96.81 27 VAL B C 1
ATOM 1949 O O . VAL B 1 27 ? 10.453 4.18 -1.011 1 96.81 27 VAL B O 1
ATOM 1952 N N . LEU B 1 28 ? 9.578 3.273 0.861 1 96.12 28 LEU B N 1
ATOM 1953 C CA . LEU B 1 28 ? 8.984 4.535 1.293 1 96.12 28 LEU B CA 1
ATOM 1954 C C . LEU B 1 28 ? 10.07 5.574 1.573 1 96.12 28 LEU B C 1
ATOM 1956 O O . LEU B 1 28 ? 9.922 6.746 1.21 1 96.12 28 LEU B O 1
ATOM 1960 N N . ARG B 1 29 ? 11.125 5.156 2.207 1 96.38 29 ARG B N 1
ATOM 1961 C CA . ARG B 1 29 ? 12.234 6.066 2.498 1 96.38 29 ARG B CA 1
ATOM 1962 C C . ARG B 1 29 ? 12.852 6.605 1.212 1 96.38 29 ARG B C 1
ATOM 1964 O O . ARG B 1 29 ? 13.188 7.789 1.128 1 96.38 29 ARG B O 1
ATOM 1971 N N . HIS B 1 30 ? 13.023 5.699 0.3 1 97.81 30 HIS B N 1
ATOM 1972 C CA . HIS B 1 30 ? 13.523 6.098 -1.014 1 97.81 30 HIS B CA 1
ATOM 1973 C C . HIS B 1 30 ? 12.617 7.141 -1.652 1 97.81 30 HIS B C 1
ATOM 1975 O O . HIS B 1 30 ? 13.094 8.172 -2.133 1 97.81 30 HIS B O 1
ATOM 1981 N N . LYS B 1 31 ? 11.344 6.922 -1.616 1 97.62 31 LYS B N 1
ATOM 1982 C CA . LYS B 1 31 ? 10.367 7.82 -2.229 1 97.62 31 LYS B CA 1
ATOM 1983 C C . LYS B 1 31 ? 10.289 9.141 -1.474 1 97.62 31 LYS B C 1
ATOM 1985 O O . LYS B 1 31 ? 10.141 10.203 -2.086 1 97.62 31 LYS B O 1
ATOM 1990 N N . LEU B 1 32 ? 10.344 9.07 -0.178 1 97.81 32 LEU B N 1
ATOM 1991 C CA . LEU B 1 32 ? 10.32 10.273 0.648 1 97.81 32 LEU B CA 1
ATOM 1992 C C . LEU B 1 32 ? 11.516 11.164 0.344 1 97.81 32 LEU B C 1
ATOM 1994 O O . LEU B 1 32 ? 11.398 12.391 0.324 1 97.81 32 LEU B O 1
ATOM 1998 N N . THR B 1 33 ? 12.695 10.562 0.154 1 98.25 33 THR B N 1
ATOM 1999 C CA . THR B 1 33 ? 13.898 11.312 -0.197 1 98.25 33 THR B CA 1
ATOM 2000 C C . THR B 1 33 ? 13.672 12.133 -1.463 1 98.25 33 THR B C 1
ATOM 2002 O O . THR B 1 33 ? 14.008 13.32 -1.507 1 98.25 33 THR B O 1
ATOM 2005 N N . LYS B 1 34 ? 13.078 11.5 -2.447 1 97.94 34 LYS B N 1
ATOM 2006 C CA . LYS B 1 34 ? 12.781 12.195 -3.695 1 97.94 34 LYS B CA 1
ATOM 2007 C C . LYS B 1 34 ? 11.719 13.273 -3.484 1 97.94 34 LYS B C 1
ATOM 2009 O O . LYS B 1 34 ? 11.797 14.352 -4.074 1 97.94 34 LYS B O 1
ATOM 2014 N N . LEU B 1 35 ? 10.758 13.008 -2.66 1 98.19 35 LEU B N 1
ATOM 2015 C CA . LEU B 1 35 ? 9.695 13.945 -2.332 1 98.19 35 LEU B CA 1
ATOM 2016 C C . LEU B 1 35 ? 10.258 15.203 -1.687 1 98.19 35 LEU B C 1
ATOM 2018 O O . LEU B 1 35 ? 9.766 16.312 -1.936 1 98.19 35 LEU B O 1
ATOM 2022 N N . ARG B 1 36 ? 11.305 15.094 -0.909 1 98.38 36 ARG B N 1
ATOM 2023 C CA . ARG B 1 36 ? 11.906 16.188 -0.15 1 98.38 36 ARG B CA 1
ATOM 2024 C C . ARG B 1 36 ? 12.859 17 -1.023 1 98.38 36 ARG B C 1
ATOM 2026 O O . ARG B 1 36 ? 13.195 18.141 -0.694 1 98.38 36 ARG B O 1
ATOM 2033 N N . ASP B 1 37 ? 13.383 16.375 -2.131 1 98.5 37 ASP B N 1
ATOM 2034 C CA . ASP B 1 37 ? 14.391 16.984 -2.982 1 98.5 37 ASP B CA 1
ATOM 2035 C C . ASP B 1 37 ? 13.852 18.25 -3.654 1 98.5 37 ASP B C 1
ATOM 2037 O O . ASP B 1 37 ? 12.805 18.203 -4.309 1 98.5 37 ASP B O 1
ATOM 2041 N N . GLU B 1 38 ? 14.523 19.328 -3.486 1 97.56 38 GLU B N 1
ATOM 2042 C CA . GLU B 1 38 ? 14.055 20.609 -4.027 1 97.56 38 GLU B CA 1
ATOM 2043 C C . GLU B 1 38 ? 13.984 20.562 -5.551 1 97.56 38 GLU B C 1
ATOM 2045 O O . GLU B 1 38 ? 13.281 21.359 -6.168 1 97.56 38 GLU B O 1
ATOM 2050 N N . ARG B 1 39 ? 14.688 19.641 -6.238 1 97.31 39 ARG B N 1
ATOM 2051 C CA . ARG B 1 39 ? 14.742 19.547 -7.691 1 97.31 39 ARG B CA 1
ATOM 2052 C C . ARG B 1 39 ? 13.531 18.797 -8.242 1 97.31 39 ARG B C 1
ATOM 2054 O O . ARG B 1 39 ? 13.297 18.797 -9.453 1 97.31 39 ARG B O 1
ATOM 2061 N N . THR B 1 40 ? 12.758 18.094 -7.332 1 97.56 40 THR B N 1
ATOM 2062 C CA . THR B 1 40 ? 11.602 17.328 -7.785 1 97.56 40 THR B CA 1
ATOM 2063 C C . THR B 1 40 ? 10.508 18.266 -8.297 1 97.56 40 THR B C 1
ATOM 2065 O O . THR B 1 40 ? 10.047 19.156 -7.574 1 97.56 40 THR B O 1
ATOM 2068 N N . ASP B 1 41 ? 10.07 18.094 -9.523 1 96.69 41 ASP B N 1
ATOM 2069 C CA . ASP B 1 41 ? 9.039 18.953 -10.07 1 96.69 41 ASP B CA 1
ATOM 2070 C C . ASP B 1 41 ? 7.656 18.562 -9.555 1 96.69 41 ASP B C 1
ATOM 2072 O O . ASP B 1 41 ? 7.508 17.547 -8.875 1 96.69 41 ASP B O 1
ATOM 2076 N N . SER B 1 42 ? 6.656 19.391 -9.891 1 96.38 42 SER B N 1
ATOM 2077 C CA . SER B 1 42 ? 5.324 19.234 -9.312 1 96.38 42 SER B CA 1
ATOM 2078 C C . SER B 1 42 ? 4.68 17.922 -9.758 1 96.38 42 SER B C 1
ATOM 2080 O O . SER B 1 42 ? 3.945 17.297 -8.984 1 96.38 42 SER B O 1
ATOM 2082 N N . ARG B 1 43 ? 4.934 17.547 -10.984 1 95.69 43 ARG B N 1
ATOM 2083 C CA . ARG B 1 43 ? 4.359 16.312 -11.484 1 95.69 43 ARG B CA 1
ATOM 2084 C C . ARG B 1 43 ? 4.859 15.109 -10.68 1 95.69 43 ARG B C 1
ATOM 2086 O O . ARG B 1 43 ? 4.062 14.297 -10.219 1 95.69 43 ARG B O 1
ATOM 2093 N N . VAL B 1 44 ? 6.129 15.023 -10.555 1 96.5 44 VAL B N 1
ATOM 2094 C CA . VAL B 1 44 ? 6.742 13.93 -9.812 1 96.5 44 VAL B CA 1
ATOM 2095 C C . VAL B 1 44 ? 6.379 14.039 -8.328 1 96.5 44 VAL B C 1
ATOM 2097 O O . VAL B 1 44 ? 6.148 13.031 -7.664 1 96.5 44 VAL B O 1
ATOM 2100 N N . PHE B 1 45 ? 6.316 15.281 -7.809 1 97.81 45 PHE B N 1
ATOM 2101 C CA . PHE B 1 45 ? 5.922 15.492 -6.418 1 97.81 45 PHE B CA 1
ATOM 2102 C C . PHE B 1 45 ? 4.543 14.898 -6.152 1 97.81 45 PHE B C 1
ATOM 2104 O O . PHE B 1 45 ? 4.363 14.148 -5.191 1 97.81 45 PHE B O 1
ATOM 2111 N N . ARG B 1 46 ? 3.572 15.156 -7.039 1 97.19 46 ARG B N 1
ATOM 2112 C CA . ARG B 1 46 ? 2.215 14.648 -6.883 1 97.19 46 ARG B CA 1
ATOM 2113 C C . ARG B 1 46 ? 2.199 13.117 -6.902 1 97.19 46 ARG B C 1
ATOM 2115 O O . ARG B 1 46 ? 1.5 12.492 -6.105 1 97.19 46 ARG B O 1
ATOM 2122 N N . HIS B 1 47 ? 2.969 12.625 -7.781 1 96 47 HIS B N 1
ATOM 2123 C CA . HIS B 1 47 ? 3.033 11.172 -7.902 1 96 47 HIS B CA 1
ATOM 2124 C C . HIS B 1 47 ? 3.607 10.539 -6.641 1 96 47 HIS B C 1
ATOM 2126 O O . HIS B 1 47 ? 3.051 9.562 -6.121 1 96 47 HIS B O 1
ATOM 2132 N N . LEU B 1 48 ? 4.684 11.078 -6.164 1 97.44 48 LEU B N 1
ATOM 2133 C CA . LEU B 1 48 ? 5.328 10.57 -4.957 1 97.44 48 LEU B CA 1
ATOM 2134 C C . LEU B 1 48 ? 4.418 10.719 -3.746 1 97.44 48 LEU B C 1
ATOM 2136 O O . LEU B 1 48 ? 4.328 9.82 -2.912 1 97.44 48 LEU B O 1
ATOM 2140 N N . LEU B 1 49 ? 3.758 11.852 -3.662 1 98.06 49 LEU B N 1
ATOM 2141 C CA . LEU B 1 49 ? 2.834 12.062 -2.553 1 98.06 49 LEU B CA 1
ATOM 2142 C C . LEU B 1 49 ? 1.706 11.031 -2.582 1 98.06 49 LEU B C 1
ATOM 2144 O O . LEU B 1 49 ? 1.287 10.539 -1.535 1 98.06 49 LEU B O 1
ATOM 2148 N N . ARG B 1 50 ? 1.207 10.742 -3.752 1 96.31 50 ARG B N 1
ATOM 2149 C CA . ARG B 1 50 ? 0.189 9.711 -3.914 1 96.31 50 ARG B CA 1
ATOM 2150 C C . ARG B 1 50 ? 0.667 8.383 -3.344 1 96.31 50 ARG B C 1
ATOM 2152 O O . ARG B 1 50 ? -0.041 7.746 -2.561 1 96.31 50 ARG B O 1
ATOM 2159 N N . GLU B 1 51 ? 1.833 8 -3.664 1 94.88 51 GLU B N 1
ATOM 2160 C CA . GLU B 1 51 ? 2.365 6.703 -3.254 1 94.88 51 GLU B CA 1
ATOM 2161 C C . GLU B 1 51 ? 2.604 6.656 -1.747 1 94.88 51 GLU B C 1
ATOM 2163 O O . GLU B 1 51 ? 2.289 5.66 -1.095 1 94.88 51 GLU B O 1
ATOM 2168 N N . VAL B 1 52 ? 3.164 7.723 -1.247 1 96.81 52 VAL B N 1
ATOM 2169 C CA . VAL B 1 52 ? 3.387 7.816 0.192 1 96.81 52 VAL B CA 1
ATOM 2170 C C . VAL B 1 52 ? 2.051 7.73 0.928 1 96.81 52 VAL B C 1
ATOM 2172 O O . VAL B 1 52 ? 1.927 7.012 1.922 1 96.81 52 VAL B O 1
ATOM 2175 N N . THR B 1 53 ? 1.047 8.406 0.391 1 97.81 53 THR B N 1
ATOM 2176 C CA . THR B 1 53 ? -0.283 8.422 0.991 1 97.81 53 THR B CA 1
ATOM 2177 C C . THR B 1 53 ? -0.905 7.031 0.968 1 97.81 53 THR B C 1
ATOM 2179 O O . THR B 1 53 ? -1.516 6.602 1.949 1 97.81 53 THR B O 1
ATOM 2182 N N . PHE B 1 54 ? -0.736 6.434 -0.137 1 94.69 54 PHE B N 1
ATOM 2183 C CA . PHE B 1 54 ? -1.293 5.094 -0.278 1 94.69 54 PHE B CA 1
ATOM 2184 C C . PHE B 1 54 ? -0.739 4.164 0.793 1 94.69 54 PHE B C 1
ATOM 2186 O O . PHE B 1 54 ? -1.497 3.459 1.464 1 94.69 54 PHE B O 1
ATOM 2193 N N . TYR B 1 55 ? 0.53 4.188 0.983 1 93.62 55 TYR B N 1
ATOM 2194 C CA . TYR B 1 55 ? 1.17 3.334 1.979 1 93.62 55 TYR B CA 1
ATOM 2195 C C . TYR B 1 55 ? 0.668 3.662 3.381 1 93.62 55 TYR B C 1
ATOM 2197 O O . TYR B 1 55 ? 0.263 2.768 4.125 1 93.62 55 TYR B O 1
ATOM 2205 N N . LEU B 1 56 ? 0.704 4.867 3.719 1 97.44 56 LEU B N 1
ATOM 2206 C CA . LEU B 1 56 ? 0.271 5.293 5.047 1 97.44 56 LEU B CA 1
ATOM 2207 C C . LEU B 1 56 ? -1.216 5.023 5.246 1 97.44 56 LEU B C 1
ATOM 2209 O O . LEU B 1 56 ? -1.651 4.715 6.359 1 97.44 56 LEU B O 1
ATOM 2213 N N . GLY B 1 57 ? -1.97 5.152 4.145 1 97.31 57 GLY B N 1
ATOM 2214 C CA . GLY B 1 57 ? -3.391 4.848 4.191 1 97.31 57 GLY B CA 1
ATOM 2215 C C . GLY B 1 57 ? -3.684 3.416 4.59 1 97.31 57 GLY B C 1
ATOM 2216 O O . GLY B 1 57 ? -4.578 3.16 5.398 1 97.31 57 GLY B O 1
ATOM 2217 N N . TYR B 1 58 ? -2.902 2.5 4.055 1 94 58 TYR B N 1
ATOM 2218 C CA . TYR B 1 58 ? -3.072 1.101 4.434 1 94 58 TYR B CA 1
ATOM 2219 C C . TYR B 1 58 ? -2.77 0.895 5.914 1 94 58 TYR B C 1
ATOM 2221 O O . TYR B 1 58 ? -3.473 0.147 6.598 1 94 58 TYR B O 1
ATOM 2229 N N . ASP B 1 59 ? -1.762 1.591 6.387 1 94.5 59 ASP B N 1
ATOM 2230 C CA . ASP B 1 59 ? -1.447 1.506 7.809 1 94.5 59 ASP B CA 1
ATOM 2231 C C . ASP B 1 59 ? -2.588 2.066 8.656 1 94.5 59 ASP B C 1
ATOM 2233 O O . ASP B 1 59 ? -2.982 1.457 9.656 1 94.5 59 ASP B O 1
ATOM 2237 N N . ALA B 1 60 ? -3.131 3.123 8.219 1 97.5 60 ALA B N 1
ATOM 2238 C CA . ALA B 1 60 ? -4.145 3.848 8.984 1 97.5 60 ALA B CA 1
ATOM 2239 C C . ALA B 1 60 ? -5.469 3.086 9 1 97.5 60 ALA B C 1
ATOM 2241 O O . ALA B 1 60 ? -6.344 3.369 9.82 1 97.5 60 ALA B O 1
ATOM 2242 N N . THR B 1 61 ? -5.656 2.117 8.109 1 97.44 61 THR B N 1
ATOM 2243 C CA . THR B 1 61 ? -6.953 1.463 7.973 1 97.44 61 THR B CA 1
ATOM 2244 C C . THR B 1 61 ? -6.867 -0.002 8.391 1 97.44 61 THR B C 1
ATOM 2246 O O . THR B 1 61 ? -7.758 -0.795 8.086 1 97.44 61 THR B O 1
ATOM 2249 N N . ASP B 1 62 ? -5.809 -0.398 9.039 1 95.44 62 ASP B N 1
ATOM 2250 C CA . ASP B 1 62 ? -5.539 -1.791 9.383 1 95.44 62 ASP B CA 1
ATOM 2251 C C . ASP B 1 62 ? -6.441 -2.264 10.523 1 95.44 62 ASP B C 1
ATOM 2253 O O . ASP B 1 62 ? -6.477 -3.453 10.844 1 95.44 62 ASP B O 1
ATOM 2257 N N . ASP B 1 63 ? -7.258 -1.383 11.148 1 96.12 63 ASP B N 1
ATOM 2258 C CA . ASP B 1 63 ? -8.086 -1.767 12.281 1 96.12 63 ASP B CA 1
ATOM 2259 C C . ASP B 1 63 ? -9.57 -1.551 11.977 1 96.12 63 ASP B C 1
ATOM 2261 O O . ASP B 1 63 ? -10.406 -1.6 12.883 1 96.12 63 ASP B O 1
ATOM 2265 N N . LEU B 1 64 ? -9.859 -1.241 10.742 1 97.31 64 LEU B N 1
ATOM 2266 C CA . LEU B 1 64 ? -11.266 -1.041 10.391 1 97.31 64 LEU B CA 1
ATOM 2267 C C . LEU B 1 64 ? -12.039 -2.346 10.508 1 97.31 64 LEU B C 1
ATOM 2269 O O . LEU B 1 64 ? -11.484 -3.428 10.305 1 97.31 64 LEU B O 1
ATOM 2273 N N . GLU B 1 65 ? -13.242 -2.227 10.758 1 97.44 65 GLU B N 1
ATOM 2274 C CA . GLU B 1 65 ? -14.086 -3.398 10.992 1 97.44 65 GLU B CA 1
ATOM 2275 C C . GLU B 1 65 ? -14.648 -3.943 9.688 1 97.44 65 GLU B C 1
ATOM 2277 O O . GLU B 1 65 ? -14.953 -3.178 8.766 1 97.44 65 GLU B O 1
ATOM 2282 N N . THR B 1 66 ? -14.773 -5.258 9.617 1 97.44 66 THR B N 1
ATOM 2283 C CA . THR B 1 66 ? -15.414 -5.941 8.492 1 97.44 66 THR B CA 1
ATOM 2284 C C . THR B 1 66 ? -16.547 -6.836 8.984 1 97.44 66 THR B C 1
ATOM 2286 O O . THR B 1 66 ? -16.641 -7.141 10.172 1 97.44 66 THR B O 1
ATOM 2289 N N . VAL B 1 67 ? -17.438 -7.16 8.148 1 98.12 67 VAL B N 1
ATOM 2290 C CA . VAL B 1 67 ? -18.484 -8.148 8.391 1 98.12 67 VAL B CA 1
ATOM 2291 C C . VAL B 1 67 ? -18.438 -9.227 7.309 1 98.12 67 VAL B C 1
ATOM 2293 O O . VAL B 1 67 ? -17.953 -8.977 6.199 1 98.12 67 VAL B O 1
ATOM 2296 N N . PRO B 1 68 ? -18.859 -10.469 7.727 1 97.88 68 PRO B N 1
ATOM 2297 C CA . PRO B 1 68 ? -18.875 -11.516 6.711 1 97.88 68 PRO B CA 1
ATOM 2298 C C . PRO B 1 68 ? -19.766 -11.164 5.516 1 97.88 68 PRO B C 1
ATOM 2300 O O . PRO B 1 68 ? -20.797 -10.508 5.68 1 97.88 68 PRO B O 1
ATOM 2303 N N . LYS B 1 69 ? -19.344 -11.523 4.34 1 97.88 69 LYS B N 1
ATOM 2304 C CA . LYS B 1 69 ? -20.094 -11.359 3.098 1 97.88 69 LYS B CA 1
ATOM 2305 C C . LYS B 1 69 ? -20.094 -12.648 2.281 1 97.88 69 LYS B C 1
ATOM 2307 O O . LYS B 1 69 ? -19.047 -13.117 1.847 1 97.88 69 LYS B O 1
ATOM 2312 N N . LYS B 1 70 ? -21.234 -13.219 2.107 1 98 70 LYS B N 1
ATOM 2313 C CA . LYS B 1 70 ? -21.344 -14.43 1.293 1 98 70 LYS B CA 1
ATOM 2314 C C . LYS B 1 70 ? -21.312 -14.094 -0.196 1 98 70 LYS B C 1
ATOM 2316 O O . LYS B 1 70 ? -22.031 -13.211 -0.66 1 98 70 LYS B O 1
ATOM 2321 N N . ILE B 1 71 ? -20.438 -14.789 -0.875 1 98.06 71 ILE B N 1
ATOM 2322 C CA . ILE B 1 71 ? -20.359 -14.617 -2.322 1 98.06 71 ILE B CA 1
ATOM 2323 C C . ILE B 1 71 ? -20.188 -15.984 -2.994 1 98.06 71 ILE B C 1
ATOM 2325 O O . ILE B 1 71 ? -20.016 -17 -2.316 1 98.06 71 ILE B O 1
ATOM 2329 N N . LYS B 1 72 ? -20.281 -15.953 -4.254 1 98.19 72 LYS B N 1
ATOM 2330 C CA . LYS B 1 72 ? -19.906 -17.094 -5.09 1 98.19 72 LYS B CA 1
ATOM 2331 C C . LYS B 1 72 ? -18.703 -16.75 -5.969 1 98.19 72 LYS B C 1
ATOM 2333 O O . LYS B 1 72 ? -18.688 -15.688 -6.609 1 98.19 72 LYS B O 1
ATOM 2338 N N . THR B 1 73 ? -17.703 -17.578 -5.863 1 97.88 73 THR B N 1
ATOM 2339 C CA . THR B 1 73 ? -16.625 -17.484 -6.836 1 97.88 73 THR B CA 1
ATOM 2340 C C . THR B 1 73 ? -16.953 -18.281 -8.094 1 97.88 73 THR B C 1
ATOM 2342 O O . THR B 1 73 ? -17.953 -18.984 -8.133 1 97.88 73 THR B O 1
ATOM 2345 N N . PRO B 1 74 ? -16.156 -18.172 -9.156 1 95.88 74 PRO B N 1
ATOM 2346 C CA . PRO B 1 74 ? -16.391 -19.016 -10.328 1 95.88 74 PRO B CA 1
ATOM 2347 C C . PRO B 1 74 ? -16.328 -20.516 -10 1 95.88 74 PRO B C 1
ATOM 2349 O O . PRO B 1 74 ? -16.75 -21.344 -10.797 1 95.88 74 PRO B O 1
ATOM 2352 N N . LYS B 1 75 ? -15.883 -20.875 -8.773 1 96.12 75 LYS B N 1
ATOM 2353 C CA . LYS B 1 75 ? -15.625 -22.281 -8.484 1 96.12 75 LYS B CA 1
ATOM 2354 C C . LYS B 1 75 ? -16.328 -22.719 -7.199 1 96.12 75 LYS B C 1
ATOM 2356 O O . LYS B 1 75 ? -16.047 -23.797 -6.664 1 96.12 75 LYS B O 1
ATOM 2361 N N . GLY B 1 76 ? -17.188 -21.844 -6.648 1 95 76 GLY B N 1
ATOM 2362 C CA . GLY B 1 76 ? -17.922 -22.281 -5.477 1 95 76 GLY B CA 1
ATOM 2363 C C . GLY B 1 76 ? -18.312 -21.141 -4.559 1 95 76 GLY B C 1
ATOM 2364 O O . GLY B 1 76 ? -17.969 -19.984 -4.812 1 95 76 GLY B O 1
ATOM 2365 N N . GLU B 1 77 ? -18.969 -21.547 -3.471 1 97.44 77 GLU B N 1
ATOM 2366 C CA . GLU B 1 77 ? -19.375 -20.578 -2.461 1 97.44 77 GLU B CA 1
ATOM 2367 C C . GLU B 1 77 ? -18.203 -20.141 -1.594 1 97.44 77 GLU B C 1
ATOM 2369 O O . GLU B 1 77 ? -17.281 -20.922 -1.363 1 97.44 77 GLU B O 1
ATOM 2374 N N . HIS B 1 78 ? -18.266 -18.906 -1.194 1 97.06 78 HIS B N 1
ATOM 2375 C CA . HIS B 1 78 ? -17.188 -18.375 -0.364 1 97.06 78 HIS B CA 1
ATOM 2376 C C . HIS B 1 78 ? -17.719 -17.359 0.641 1 97.06 78 HIS B C 1
ATOM 2378 O O . HIS B 1 78 ? -18.578 -16.547 0.306 1 97.06 78 HIS B O 1
ATOM 2384 N N . GLN B 1 79 ? -17.266 -17.484 1.839 1 97.44 79 GLN B N 1
ATOM 2385 C CA . GLN B 1 79 ? -17.531 -16.453 2.848 1 97.44 79 GLN B CA 1
ATOM 2386 C C . GLN B 1 79 ? -16.391 -15.43 2.902 1 97.44 79 GLN B C 1
ATOM 2388 O O . GLN B 1 79 ? -15.375 -15.656 3.557 1 97.44 79 GLN B O 1
ATOM 2393 N N . GLY B 1 80 ? -16.594 -14.336 2.264 1 97.19 80 GLY B N 1
ATOM 2394 C CA . GLY B 1 80 ? -15.625 -13.25 2.287 1 97.19 80 GLY B CA 1
ATOM 2395 C C . GLY B 1 80 ? -15.891 -12.242 3.383 1 97.19 80 GLY B C 1
ATOM 2396 O O . GLY B 1 80 ? -16.406 -12.586 4.449 1 97.19 80 GLY B O 1
ATOM 2397 N N . ALA B 1 81 ? -15.352 -11.07 3.176 1 97.69 81 ALA B N 1
ATOM 2398 C CA . ALA B 1 81 ? -15.5 -9.977 4.141 1 97.69 81 ALA B CA 1
ATOM 2399 C C . ALA B 1 81 ? -15.789 -8.656 3.438 1 97.69 81 ALA B C 1
ATOM 2401 O O . ALA B 1 81 ? -15.367 -8.445 2.299 1 97.69 81 ALA B O 1
ATOM 2402 N N . GLU B 1 82 ? -16.531 -7.812 4.051 1 97.38 82 GLU B N 1
ATOM 2403 C CA . GLU B 1 82 ? -16.828 -6.457 3.588 1 97.38 82 GLU B CA 1
ATOM 2404 C C . GLU B 1 82 ? -16.594 -5.434 4.695 1 97.38 82 GLU B C 1
ATOM 2406 O O . GLU B 1 82 ? -16.953 -5.672 5.852 1 97.38 82 GLU B O 1
ATOM 2411 N N . LEU B 1 83 ? -15.961 -4.379 4.297 1 97.5 83 LEU B N 1
ATOM 2412 C CA . LEU B 1 83 ? -15.766 -3.303 5.262 1 97.5 83 LEU B CA 1
ATOM 2413 C C . LEU B 1 83 ? -17.109 -2.779 5.77 1 97.5 83 LEU B C 1
ATOM 2415 O O . LEU B 1 83 ? -18.031 -2.539 4.984 1 97.5 83 LEU B O 1
ATOM 2419 N N . SER B 1 84 ? -17.219 -2.615 7.074 1 97.5 84 SER B N 1
ATOM 2420 C CA . SER B 1 84 ? -18.453 -2.129 7.66 1 97.5 84 SER B CA 1
ATOM 2421 C C . SER B 1 84 ? -18.281 -0.744 8.273 1 97.5 84 SER B C 1
ATOM 2423 O O . SER B 1 84 ? -19.25 -0.028 8.5 1 97.5 84 SER B O 1
ATOM 2425 N N . THR B 1 85 ? -17.094 -0.336 8.531 1 97.44 85 THR B N 1
ATOM 2426 C CA . THR B 1 85 ? -16.812 0.98 9.094 1 97.44 85 THR B CA 1
ATOM 2427 C C . THR B 1 85 ? -17.047 2.074 8.055 1 97.44 85 THR B C 1
ATOM 2429 O O . THR B 1 85 ? -16.578 1.976 6.922 1 97.44 85 THR B O 1
ATOM 2432 N N . SER B 1 86 ? -17.812 3.047 8.406 1 97.56 86 SER B N 1
ATOM 2433 C CA . SER B 1 86 ? -17.984 4.219 7.551 1 97.56 86 SER B CA 1
ATOM 2434 C C . SER B 1 86 ? -16.859 5.234 7.781 1 97.56 86 SER B C 1
ATOM 2436 O O . SER B 1 86 ? -16.594 5.625 8.922 1 97.56 86 SER B O 1
ATOM 2438 N N . VAL B 1 87 ? -16.219 5.609 6.688 1 98.5 87 VAL B N 1
ATOM 2439 C CA . VAL B 1 87 ? -15.062 6.484 6.809 1 98.5 87 VAL B CA 1
ATOM 2440 C C . VAL B 1 87 ? -15.328 7.793 6.062 1 98.5 87 VAL B C 1
ATOM 2442 O O . VAL B 1 87 ? -15.859 7.785 4.953 1 98.5 87 VAL B O 1
ATOM 2445 N N . ALA B 1 88 ? -14.992 8.914 6.688 1 98.69 88 ALA B N 1
ATOM 2446 C CA . ALA B 1 88 ? -14.953 10.234 6.055 1 98.69 88 ALA B CA 1
ATOM 2447 C C . ALA B 1 88 ? -13.508 10.703 5.871 1 98.69 88 ALA B C 1
ATOM 2449 O O . ALA B 1 88 ? -12.758 10.805 6.84 1 98.69 88 ALA B O 1
ATOM 2450 N N . LEU B 1 89 ? -13.133 10.906 4.629 1 98.81 89 LEU B N 1
ATOM 2451 C CA . LEU B 1 89 ? -11.852 11.555 4.348 1 98.81 89 LEU B CA 1
ATOM 2452 C C . LEU B 1 89 ? -11.984 13.07 4.434 1 98.81 89 LEU B C 1
ATOM 2454 O O . LEU B 1 89 ? -12.938 13.648 3.912 1 98.81 89 LEU B O 1
ATOM 2458 N N . VAL B 1 90 ? -10.992 13.688 5.082 1 98.69 90 VAL B N 1
ATOM 2459 C CA . VAL B 1 90 ? -11.062 15.125 5.312 1 98.69 90 VAL B CA 1
ATOM 2460 C C . VAL B 1 90 ? -9.75 15.773 4.875 1 98.69 90 VAL B C 1
ATOM 2462 O O . VAL B 1 90 ? -8.883 16.062 5.703 1 98.69 90 VAL B O 1
ATOM 2465 N N . PRO B 1 91 ? -9.664 16.047 3.633 1 98.62 91 PRO B N 1
ATOM 2466 C CA . PRO B 1 91 ? -8.492 16.797 3.17 1 98.62 91 PRO B CA 1
ATOM 2467 C C . PRO B 1 91 ? -8.523 18.25 3.604 1 98.62 91 PRO B C 1
ATOM 2469 O O . PRO B 1 91 ? -9.57 18.906 3.521 1 98.62 91 PRO B O 1
ATOM 2472 N N . ILE B 1 92 ? -7.43 18.688 4.074 1 97.25 92 ILE B N 1
ATOM 2473 C CA . ILE B 1 92 ? -7.281 20.109 4.34 1 97.25 92 ILE B CA 1
ATOM 2474 C C . ILE B 1 92 ? -6.746 20.812 3.092 1 97.25 92 ILE B C 1
ATOM 2476 O O . ILE B 1 92 ? -5.652 20.5 2.615 1 97.25 92 ILE B O 1
ATOM 2480 N N . LEU B 1 93 ? -7.512 21.703 2.602 1 94.5 93 LEU B N 1
ATOM 2481 C CA . LEU B 1 93 ? -7.145 22.422 1.39 1 94.5 93 LEU B CA 1
ATOM 2482 C C . LEU B 1 93 ? -6.027 23.422 1.67 1 94.5 93 LEU B C 1
ATOM 2484 O O . LEU B 1 93 ? -6.047 24.109 2.689 1 94.5 93 LEU B O 1
ATOM 2488 N N . ARG B 1 94 ? -5.035 23.531 0.702 1 93.19 94 ARG B N 1
ATOM 2489 C CA . ARG B 1 94 ? -5.055 22.922 -0.624 1 93.19 94 ARG B CA 1
ATOM 2490 C C . ARG B 1 94 ? -4.184 21.656 -0.663 1 93.19 94 ARG B C 1
ATOM 2492 O O . ARG B 1 94 ? -4.406 20.766 -1.483 1 93.19 94 ARG B O 1
ATOM 2499 N N . ALA B 1 95 ? -3.264 21.531 0.228 1 93.62 95 ALA B N 1
ATOM 2500 C CA . ALA B 1 95 ? -2.213 20.531 0.128 1 93.62 95 ALA B CA 1
ATOM 2501 C C . ALA B 1 95 ? -2.785 19.125 0.286 1 93.62 95 ALA B C 1
ATOM 2503 O O . ALA B 1 95 ? -2.287 18.172 -0.32 1 93.62 95 ALA B O 1
ATOM 2504 N N . GLY B 1 96 ? -3.854 19.016 1.059 1 97.06 96 GLY B N 1
ATOM 2505 C CA . GLY B 1 96 ? -4.434 17.703 1.326 1 97.06 96 GLY B CA 1
ATOM 2506 C C . GLY B 1 96 ? -5.156 17.109 0.128 1 97.06 96 GLY B C 1
ATOM 2507 O O . GLY B 1 96 ? -5.473 15.922 0.112 1 97.06 96 GLY B O 1
ATOM 2508 N N . LEU B 1 97 ? -5.418 17.891 -0.867 1 95.94 97 LEU B N 1
ATOM 2509 C CA . LEU B 1 97 ? -6.164 17.453 -2.041 1 95.94 97 LEU B CA 1
ATOM 2510 C C . LEU B 1 97 ? -5.438 16.312 -2.752 1 95.94 97 LEU B C 1
ATOM 2512 O O . LEU B 1 97 ? -6.066 15.359 -3.211 1 95.94 97 LEU B O 1
ATOM 2516 N N . GLY B 1 98 ? -4.152 16.438 -2.865 1 96.12 98 GLY B N 1
ATOM 2517 C CA . GLY B 1 98 ? -3.359 15.43 -3.564 1 96.12 98 GLY B CA 1
ATOM 2518 C C . GLY B 1 98 ? -3.385 14.07 -2.893 1 96.12 98 GLY B C 1
ATOM 2519 O O . GLY B 1 98 ? -2.951 13.078 -3.477 1 96.12 98 GLY B O 1
ATOM 2520 N N . MET B 1 99 ? -3.967 13.961 -1.73 1 98.44 99 MET B N 1
ATOM 2521 C CA . MET B 1 99 ? -3.973 12.734 -0.945 1 98.44 99 MET B CA 1
ATOM 2522 C C . MET B 1 99 ? -5.332 12.047 -1.016 1 98.44 99 MET B C 1
ATOM 2524 O O . MET B 1 99 ? -5.492 10.922 -0.529 1 98.44 99 MET B O 1
ATOM 2528 N N . VAL B 1 100 ? -6.285 12.664 -1.662 1 98.38 100 VAL B N 1
ATOM 2529 C CA . VAL B 1 100 ? -7.66 12.18 -1.645 1 98.38 100 VAL B CA 1
ATOM 2530 C C . VAL B 1 100 ? -7.785 10.945 -2.539 1 98.38 100 VAL B C 1
ATOM 2532 O O . VAL B 1 100 ? -8.25 9.891 -2.096 1 98.38 100 VAL B O 1
ATOM 2535 N N . GLU B 1 101 ? -7.277 11.039 -3.752 1 96.5 101 GLU B N 1
ATOM 2536 C CA . GLU B 1 101 ? -7.473 9.961 -4.715 1 96.5 101 GLU B CA 1
ATOM 2537 C C . GLU B 1 101 ? -6.824 8.664 -4.234 1 96.5 101 GLU B C 1
ATOM 2539 O O . GLU B 1 101 ? -7.449 7.605 -4.258 1 96.5 101 GLU B O 1
ATOM 2544 N N . PRO B 1 102 ? -5.609 8.727 -3.787 1 96.5 102 PRO B N 1
ATOM 2545 C CA . PRO B 1 102 ? -5.02 7.484 -3.291 1 96.5 102 PRO B CA 1
ATOM 2546 C C . PRO B 1 102 ? -5.789 6.895 -2.111 1 96.5 102 PRO B C 1
ATOM 2548 O O . PRO B 1 102 ? -5.895 5.672 -1.984 1 96.5 102 PRO B O 1
ATOM 2551 N N . MET B 1 103 ? -6.336 7.73 -1.271 1 98.31 103 MET B N 1
ATOM 2552 C CA . MET B 1 103 ? -7.113 7.223 -0.146 1 98.31 103 MET B CA 1
ATOM 2553 C C . MET B 1 103 ? -8.438 6.629 -0.625 1 98.31 103 MET B C 1
ATOM 2555 O O . MET B 1 103 ? -8.93 5.66 -0.048 1 98.31 103 MET B O 1
ATOM 2559 N N . LEU B 1 104 ? -8.992 7.223 -1.685 1 97.12 104 LEU B N 1
ATOM 2560 C CA . LEU B 1 104 ? -10.203 6.66 -2.26 1 97.12 104 LEU B CA 1
ATOM 2561 C C . LEU B 1 104 ? -9.922 5.32 -2.93 1 97.12 104 LEU B C 1
ATOM 2563 O O . LEU B 1 104 ? -10.789 4.449 -2.984 1 97.12 104 LEU B O 1
ATOM 2567 N N . ASP B 1 105 ? -8.703 5.172 -3.43 1 93.5 105 ASP B N 1
ATOM 2568 C CA . ASP B 1 105 ? -8.305 3.857 -3.928 1 93.5 105 ASP B CA 1
ATOM 2569 C C . ASP B 1 105 ? -8.305 2.82 -2.805 1 93.5 105 ASP B C 1
ATOM 2571 O O . ASP B 1 105 ? -8.695 1.672 -3.016 1 93.5 105 ASP B O 1
ATOM 2575 N N . VAL B 1 106 ? -7.832 3.223 -1.64 1 95.44 106 VAL B N 1
ATOM 2576 C CA . VAL B 1 106 ? -7.816 2.354 -0.469 1 95.44 106 VAL B CA 1
ATOM 2577 C C . VAL B 1 106 ? -9.242 2.111 0.018 1 95.44 106 VAL B C 1
ATOM 2579 O O . VAL B 1 106 ? -9.625 0.974 0.308 1 95.44 106 VAL B O 1
ATOM 2582 N N . LEU B 1 107 ? -10.047 3.18 0.039 1 97.38 107 LEU B N 1
ATOM 2583 C CA . LEU B 1 107 ? -11.406 3.168 0.56 1 97.38 107 LEU B CA 1
ATOM 2584 C C . LEU B 1 107 ? -12.383 3.744 -0.459 1 97.38 107 LEU B C 1
ATOM 2586 O O . LEU B 1 107 ? -12.859 4.871 -0.3 1 97.38 107 LEU B O 1
ATOM 2590 N N . PRO B 1 108 ? -12.82 2.943 -1.397 1 91.94 108 PRO B N 1
ATOM 2591 C CA . PRO B 1 108 ? -13.617 3.477 -2.506 1 91.94 108 PRO B CA 1
ATOM 2592 C C . PRO B 1 108 ? -14.969 4.012 -2.055 1 91.94 108 PRO B C 1
ATOM 2594 O O . PRO B 1 108 ? -15.555 4.871 -2.721 1 91.94 108 PRO B O 1
ATOM 2597 N N . ASN B 1 109 ? -15.453 3.58 -0.901 1 94.38 109 ASN B N 1
ATOM 2598 C CA . ASN B 1 109 ? -16.781 3.98 -0.463 1 94.38 109 ASN B CA 1
ATOM 2599 C C . ASN B 1 109 ? -16.719 5.105 0.566 1 94.38 109 ASN B C 1
ATOM 2601 O O . ASN B 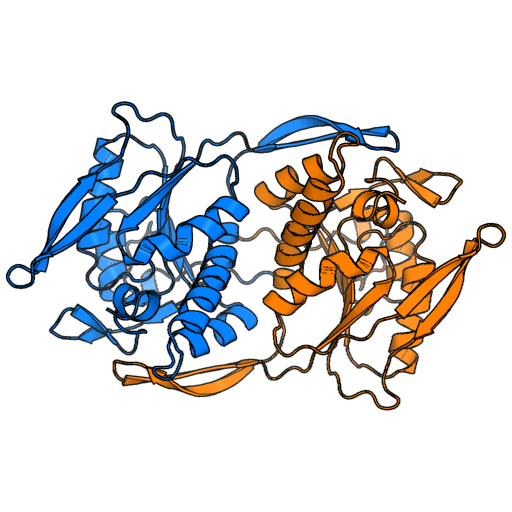1 109 ? -17.75 5.492 1.134 1 94.38 109 ASN B O 1
ATOM 2605 N N . ALA B 1 110 ? -15.555 5.621 0.845 1 97.81 110 ALA B N 1
ATOM 2606 C CA . ALA B 1 110 ? -15.422 6.723 1.797 1 97.81 110 ALA B CA 1
ATOM 2607 C C . ALA B 1 110 ? -16.031 8.008 1.236 1 97.81 110 ALA B C 1
ATOM 2609 O O . ALA B 1 110 ? -16 8.234 0.025 1 97.81 110 ALA B O 1
ATOM 2610 N N . THR B 1 111 ? -16.609 8.805 2.109 1 97.75 111 THR B N 1
ATOM 2611 C CA . THR B 1 111 ? -17.016 10.148 1.73 1 97.75 111 THR B CA 1
ATOM 2612 C C . THR B 1 111 ? -15.859 11.133 1.875 1 97.75 111 THR B C 1
ATOM 2614 O O . THR B 1 111 ? -14.898 10.867 2.6 1 97.75 111 THR B O 1
ATOM 2617 N N . VAL B 1 112 ? -15.922 12.195 1.123 1 98.31 112 VAL B N 1
ATOM 2618 C CA . VAL B 1 112 ? -14.875 13.211 1.168 1 98.31 112 VAL B CA 1
ATOM 2619 C C . VAL B 1 112 ? -15.477 14.555 1.573 1 98.31 112 VAL B C 1
ATOM 2621 O O . VAL B 1 112 ? -16.422 15.039 0.939 1 98.31 112 VAL B O 1
ATOM 2624 N N . HIS B 1 113 ? -14.961 15.094 2.641 1 98.19 113 HIS B N 1
ATOM 2625 C CA . HIS B 1 113 ? -15.43 16.375 3.137 1 98.19 113 HIS B CA 1
ATOM 2626 C C . HIS B 1 113 ? -14.281 17.375 3.273 1 98.19 113 HIS B C 1
ATOM 2628 O O . HIS B 1 113 ? -13.523 17.328 4.246 1 98.19 113 HIS B O 1
ATOM 2634 N N . HIS B 1 114 ? -14.266 18.328 2.393 1 97.62 114 HIS B N 1
ATOM 2635 C CA . HIS B 1 114 ? -13.156 19.266 2.303 1 97.62 114 HIS B CA 1
ATOM 2636 C C . HIS B 1 114 ? -13.242 20.328 3.395 1 97.62 114 HIS B C 1
ATOM 2638 O O . HIS B 1 114 ? -14.336 20.828 3.691 1 97.62 114 HIS B O 1
ATOM 2644 N N . ILE B 1 115 ? -12.117 20.594 3.951 1 97.31 115 ILE B N 1
ATOM 2645 C CA . ILE B 1 115 ? -12 21.734 4.867 1 97.31 115 ILE B CA 1
ATOM 2646 C C . ILE B 1 115 ? -10.891 22.656 4.387 1 97.31 115 ILE B C 1
ATOM 2648 O O . ILE B 1 115 ? -9.773 22.219 4.125 1 97.31 115 ILE B O 1
ATOM 2652 N N . GLY B 1 116 ? -11.258 23.938 4.23 1 95.62 116 GLY B N 1
ATOM 2653 C CA . GLY B 1 116 ? -10.289 24.953 3.873 1 95.62 116 GLY B CA 1
ATOM 2654 C C . GLY B 1 116 ? -9.789 25.75 5.066 1 95.62 116 GLY B C 1
ATOM 2655 O O . GLY B 1 116 ? -10.57 26.391 5.766 1 95.62 116 GLY B O 1
ATOM 2656 N N . MET B 1 117 ? -8.523 25.656 5.262 1 91.81 117 MET B N 1
ATOM 2657 C CA . MET B 1 117 ? -7.871 26.359 6.363 1 91.81 117 MET B CA 1
ATOM 2658 C C . MET B 1 117 ? -6.625 27.094 5.879 1 91.81 117 MET B C 1
ATOM 2660 O O . MET B 1 117 ? -5.891 26.578 5.031 1 91.81 117 MET B O 1
ATOM 2664 N N . TYR B 1 118 ? -6.441 28.266 6.219 1 85.19 118 TYR B N 1
ATOM 2665 C CA . TYR B 1 118 ? -5.148 28.906 6 1 85.19 118 TYR B CA 1
ATOM 2666 C C . TYR B 1 118 ? -4.609 29.516 7.293 1 85.19 118 TYR B C 1
ATOM 2668 O O . TYR B 1 118 ? -5.355 29.703 8.25 1 85.19 118 TYR B O 1
ATOM 2676 N N . ARG B 1 119 ? -3.283 29.641 7.25 1 82.56 119 ARG B N 1
ATOM 2677 C CA . ARG B 1 119 ? -2.617 30.25 8.391 1 82.56 119 ARG B CA 1
ATOM 2678 C C . ARG B 1 119 ? -2.508 31.766 8.219 1 82.56 119 ARG B C 1
ATOM 2680 O O . ARG B 1 119 ? -1.949 32.25 7.23 1 82.56 119 ARG B O 1
ATOM 2687 N N . ASN B 1 120 ? -3.078 32.438 9.234 1 82.44 120 ASN B N 1
ATOM 2688 C CA . ASN B 1 120 ? -2.861 33.906 9.203 1 82.44 120 ASN B CA 1
ATOM 2689 C C . ASN B 1 120 ? -1.381 34.25 9.336 1 82.44 120 ASN B C 1
ATOM 2691 O O . ASN B 1 120 ? -0.715 33.781 10.266 1 82.44 120 ASN B O 1
ATOM 2695 N N . LYS B 1 121 ? -0.87 35 8.414 1 75.94 121 LYS B N 1
ATOM 2696 C CA . LYS B 1 121 ? 0.562 35.281 8.359 1 75.94 121 LYS B CA 1
ATOM 2697 C C . LYS B 1 121 ? 1.012 36.094 9.57 1 75.94 121 LYS B C 1
ATOM 2699 O O . LYS B 1 121 ? 2.162 35.969 10 1 75.94 121 LYS B O 1
ATOM 2704 N N . GLN B 1 122 ? 0.15 36.906 10.133 1 79.5 122 GLN B N 1
ATOM 2705 C CA . GLN B 1 122 ? 0.487 37.781 11.242 1 79.5 122 GLN B CA 1
ATOM 2706 C C . GLN B 1 122 ? 0.329 37.062 12.578 1 79.5 122 GLN B C 1
ATOM 2708 O O . GLN B 1 122 ? 1.27 37 13.375 1 79.5 122 GLN B O 1
ATOM 2713 N N . SER B 1 123 ? -0.813 36.406 12.828 1 77.12 123 SER B N 1
ATOM 2714 C CA . SER B 1 123 ? -1.122 35.781 14.109 1 77.12 123 SER B CA 1
ATOM 2715 C C . SER B 1 123 ? -0.7 34.312 14.125 1 77.12 123 SER B C 1
ATOM 2717 O O . SER B 1 123 ? -0.619 33.719 15.188 1 77.12 123 SER B O 1
ATOM 2719 N N . LEU B 1 124 ? -0.512 33.812 12.961 1 75.56 124 LEU B N 1
ATOM 2720 C CA . LEU B 1 124 ? -0.188 32.406 12.75 1 75.56 124 LEU B CA 1
ATOM 2721 C C . LEU B 1 124 ? -1.342 31.516 13.195 1 75.56 124 LEU B C 1
ATOM 2723 O O . LEU B 1 124 ? -1.156 30.312 13.406 1 75.56 124 LEU B O 1
ATOM 2727 N N . LEU B 1 125 ? -2.479 32.125 13.344 1 83.25 125 LEU B N 1
ATOM 2728 C CA . LEU B 1 125 ? -3.664 31.375 13.719 1 83.25 125 LEU B CA 1
ATOM 2729 C C . LEU B 1 125 ? -4.395 30.859 12.484 1 83.25 125 LEU B C 1
ATOM 2731 O O . LEU B 1 125 ? -4.477 31.562 11.469 1 83.25 125 LEU B O 1
ATOM 2735 N N . PRO B 1 126 ? -4.891 29.625 12.648 1 89 126 PRO B N 1
ATOM 2736 C CA . PRO B 1 126 ? -5.633 29.094 11.5 1 89 126 PRO B CA 1
ATOM 2737 C C . PRO B 1 126 ? -6.984 29.781 11.297 1 89 126 PRO B C 1
ATOM 2739 O O . PRO B 1 126 ? -7.652 30.125 12.273 1 89 126 PRO B O 1
ATOM 2742 N N . VAL B 1 127 ? -7.328 30.016 10.023 1 89.62 127 VAL B N 1
ATOM 2743 C CA . VAL B 1 127 ? -8.617 30.578 9.625 1 89.62 127 VAL B CA 1
ATOM 2744 C C . VAL B 1 127 ? -9.336 29.609 8.695 1 89.62 127 VAL B C 1
ATOM 2746 O O . VAL B 1 127 ? -8.805 29.219 7.652 1 89.62 127 VAL B O 1
ATOM 2749 N N . GLN B 1 128 ? -10.484 29.234 9.125 1 93.06 128 GLN B N 1
ATOM 2750 C CA . GLN B 1 128 ? -11.297 28.344 8.297 1 93.06 128 GLN B CA 1
ATOM 2751 C C . GLN B 1 128 ? -12.086 29.141 7.254 1 93.06 128 GLN B C 1
ATOM 2753 O O . GLN B 1 128 ? -12.859 30.031 7.602 1 93.06 128 GLN B O 1
ATOM 2758 N N . TYR B 1 129 ? -11.883 28.859 5.973 1 92.38 129 TYR B N 1
ATOM 2759 C CA . TYR B 1 129 ? -12.578 29.609 4.941 1 92.38 129 TYR B CA 1
ATOM 2760 C C . TYR B 1 129 ? -13.547 28.719 4.172 1 92.38 129 TYR B C 1
ATOM 2762 O O . TYR B 1 129 ? -14.352 29.203 3.377 1 92.38 129 TYR B O 1
ATOM 2770 N N . TYR B 1 130 ? -13.484 27.438 4.402 1 93.44 130 TYR B N 1
ATOM 2771 C CA . TYR B 1 130 ? -14.328 26.469 3.719 1 93.44 130 TYR B CA 1
ATOM 2772 C C . TYR B 1 130 ? -14.586 25.25 4.602 1 93.44 130 TYR B C 1
ATOM 2774 O O . TYR B 1 130 ? -13.68 24.781 5.289 1 93.44 130 TYR B O 1
ATOM 2782 N N . ASN B 1 131 ? -15.805 24.781 4.738 1 95.19 131 ASN B N 1
ATOM 2783 C CA . ASN B 1 131 ? -16.219 23.594 5.496 1 95.19 131 ASN B CA 1
ATOM 2784 C C . ASN B 1 131 ? -17.391 22.891 4.828 1 95.19 131 ASN B C 1
ATOM 2786 O O . ASN B 1 131 ? -18.516 23.391 4.824 1 95.19 131 ASN B O 1
ATOM 2790 N N . LYS B 1 132 ? -17.156 21.688 4.332 1 92.81 132 LYS B N 1
ATOM 2791 C CA . LYS B 1 132 ? -18.203 20.969 3.621 1 92.81 132 LYS B CA 1
ATOM 2792 C C . LYS B 1 132 ? -18.672 19.75 4.414 1 92.81 132 LYS B C 1
ATOM 2794 O O . LYS B 1 132 ? -19.203 18.797 3.842 1 92.81 132 LYS B O 1
ATOM 2799 N N . LEU B 1 133 ? -18.453 19.75 5.676 1 96.06 133 LEU B N 1
ATOM 2800 C CA . LEU B 1 133 ? -19.016 18.688 6.508 1 96.06 133 LEU B CA 1
ATOM 2801 C C . LEU B 1 133 ? -20.531 18.734 6.512 1 96.06 133 LEU B C 1
ATOM 2803 O O . LEU B 1 133 ? -21.125 19.812 6.602 1 96.06 133 LEU B O 1
ATOM 2807 N N . PRO B 1 134 ? -21.141 17.609 6.43 1 96.25 134 PRO B N 1
ATOM 2808 C CA . PRO B 1 134 ? -22.594 17.609 6.594 1 96.25 134 PRO B CA 1
ATOM 2809 C C . PRO B 1 134 ? -23.031 17.953 8.016 1 96.25 134 PRO B C 1
ATOM 2811 O O . PRO B 1 134 ? -22.219 17.844 8.953 1 96.25 134 PRO B O 1
ATOM 2814 N N . LYS B 1 135 ? -24.25 18.344 8.102 1 94.94 135 LYS B N 1
ATOM 2815 C CA . LYS B 1 135 ? -24.797 18.734 9.398 1 94.94 135 LYS B CA 1
ATOM 2816 C C . LYS B 1 135 ? -24.75 17.562 10.383 1 94.94 135 LYS B C 1
ATOM 2818 O O . LYS B 1 135 ? -24.328 17.734 11.531 1 94.94 135 LYS B O 1
ATOM 2823 N N . GLU B 1 136 ? -25.109 16.453 9.836 1 96.44 136 GLU B N 1
ATOM 2824 C CA . GLU B 1 136 ? -25.094 15.266 10.68 1 96.44 136 GLU B CA 1
ATOM 2825 C C . GLU B 1 136 ? -23.891 14.391 10.375 1 96.44 136 GLU B C 1
ATOM 2827 O O . GLU B 1 136 ? -23.516 14.211 9.219 1 96.44 136 GLU B O 1
ATOM 2832 N N . CYS B 1 137 ? -23.281 13.914 11.461 1 96.94 137 CYS B N 1
ATOM 2833 C CA . CYS B 1 137 ? -22.156 13.016 11.297 1 96.94 137 CYS B CA 1
ATOM 2834 C C . CYS B 1 137 ? -22.625 11.562 11.203 1 96.94 137 CYS B C 1
ATOM 2836 O O . CYS B 1 137 ? -23.203 11.031 12.148 1 96.94 137 CYS B O 1
ATOM 2838 N N . ASN B 1 138 ? -22.359 10.938 10.109 1 95.25 138 ASN B N 1
ATOM 2839 C CA . ASN B 1 138 ? -22.719 9.539 9.914 1 95.25 138 ASN B CA 1
ATOM 2840 C C . ASN B 1 138 ? -21.484 8.664 9.719 1 95.25 138 ASN B C 1
ATOM 2842 O O . ASN B 1 138 ? -21.609 7.492 9.359 1 95.25 138 ASN B O 1
ATOM 2846 N N . ALA B 1 139 ? -20.328 9.234 9.938 1 97.56 139 ALA B N 1
ATOM 2847 C CA . ALA B 1 139 ? -19.078 8.484 9.781 1 97.56 139 ALA B CA 1
ATOM 2848 C C . ALA B 1 139 ? -18.609 7.93 11.125 1 97.56 139 ALA B C 1
ATOM 2850 O O . ALA B 1 139 ? -18.719 8.594 12.156 1 97.56 139 ALA B O 1
ATOM 2851 N N . ASP B 1 140 ? -18.078 6.73 11.055 1 98.19 140 ASP B N 1
ATOM 2852 C CA . ASP B 1 140 ? -17.469 6.133 12.242 1 98.19 140 ASP B CA 1
ATOM 2853 C C . ASP B 1 140 ? -16.062 6.684 12.477 1 98.19 140 ASP B C 1
ATOM 2855 O O . ASP B 1 140 ? -15.641 6.852 13.625 1 98.19 140 ASP B O 1
ATOM 2859 N N . VAL B 1 141 ? -15.367 6.883 11.422 1 98.69 141 VAL B N 1
ATOM 2860 C CA . VAL B 1 141 ? -13.977 7.309 11.477 1 98.69 141 VAL B CA 1
ATOM 2861 C C . VAL B 1 141 ? -13.75 8.469 10.516 1 98.69 141 VAL B C 1
ATOM 2863 O O . VAL B 1 141 ? -14.25 8.453 9.383 1 98.69 141 VAL B O 1
ATOM 2866 N N . ALA B 1 142 ? -13.055 9.516 10.953 1 98.81 142 ALA B N 1
ATOM 2867 C CA . ALA B 1 142 ? -12.562 10.586 10.086 1 98.81 142 ALA B CA 1
ATOM 2868 C C . ALA B 1 142 ? -11.047 10.508 9.922 1 98.81 142 ALA B C 1
ATOM 2870 O O . ALA B 1 142 ? -10.32 10.406 10.914 1 98.81 142 ALA B O 1
ATOM 2871 N N . ILE B 1 143 ? -10.625 10.531 8.703 1 98.88 143 ILE B N 1
ATOM 2872 C CA . ILE B 1 143 ? -9.195 10.531 8.414 1 98.88 143 ILE B CA 1
ATOM 2873 C C . ILE B 1 143 ? -8.789 11.867 7.789 1 98.88 143 ILE B C 1
ATOM 2875 O O . ILE B 1 143 ? -9.18 12.172 6.66 1 98.88 143 ILE B O 1
ATOM 2879 N N . VAL B 1 144 ? -8.031 12.609 8.562 1 98.88 144 VAL B N 1
ATOM 2880 C CA . VAL B 1 144 ? -7.531 13.898 8.109 1 98.88 144 VAL B CA 1
ATOM 2881 C C . VAL B 1 144 ? -6.34 13.695 7.172 1 98.88 144 VAL B C 1
ATOM 2883 O O . VAL B 1 144 ? -5.43 12.922 7.477 1 98.88 144 VAL B O 1
ATOM 2886 N N . LEU B 1 145 ? -6.398 14.367 6.027 1 98.81 145 LEU B N 1
ATOM 2887 C CA . LEU B 1 145 ? -5.328 14.305 5.039 1 98.81 145 LEU B CA 1
ATOM 2888 C C . LEU B 1 145 ? -4.594 15.641 4.945 1 98.81 145 LEU B C 1
ATOM 2890 O O . LEU B 1 145 ? -5.152 16.625 4.457 1 98.81 145 LEU B O 1
ATOM 2894 N N . GLU B 1 146 ? -3.398 15.68 5.391 1 97.94 146 GLU B N 1
ATOM 2895 C CA . GLU B 1 146 ? -2.52 16.844 5.41 1 97.94 146 GLU B CA 1
ATOM 2896 C C . GLU B 1 146 ? -1.055 16.438 5.293 1 97.94 146 GLU B C 1
ATOM 2898 O O . GLU B 1 146 ? -0.503 15.812 6.199 1 97.94 146 GLU B O 1
ATOM 2903 N N . PRO B 1 147 ? -0.392 16.859 4.168 1 98.06 147 PRO B N 1
ATOM 2904 C CA . PRO B 1 147 ? 0.955 16.344 3.92 1 98.06 147 PRO B CA 1
ATOM 2905 C C . PRO B 1 147 ? 1.946 16.734 5.016 1 98.06 147 PRO B C 1
ATOM 2907 O O . PRO B 1 147 ? 2.883 15.977 5.297 1 98.06 147 PRO B O 1
ATOM 2910 N N . VAL B 1 148 ? 1.673 17.906 5.617 1 97.19 148 VAL B N 1
ATOM 2911 C CA . VAL B 1 148 ? 2.699 18.438 6.504 1 97.19 148 VAL B CA 1
ATOM 2912 C C . VAL B 1 148 ? 2.057 18.938 7.801 1 97.19 148 VAL B C 1
ATOM 2914 O O . VAL B 1 148 ? 1.087 19.688 7.773 1 97.19 148 VAL B O 1
ATOM 2917 N N . ILE B 1 149 ? 2.609 18.438 8.922 1 97.19 149 ILE B N 1
ATOM 2918 C CA . ILE B 1 149 ? 2.281 19 10.227 1 97.19 149 ILE B CA 1
ATOM 2919 C C . ILE B 1 149 ? 3.459 19.828 10.742 1 97.19 149 ILE B C 1
ATOM 2921 O O . ILE B 1 149 ? 4.387 19.281 11.352 1 97.19 149 ILE B O 1
ATOM 2925 N N . ALA B 1 150 ? 3.355 21.078 10.578 1 95.12 150 ALA B N 1
ATOM 2926 C CA . ALA B 1 150 ? 4.461 21.953 10.969 1 95.12 150 ALA B CA 1
ATOM 2927 C C . ALA B 1 150 ? 4.258 22.5 12.375 1 95.12 150 ALA B C 1
ATOM 2929 O O . ALA B 1 150 ? 4.766 21.922 13.344 1 95.12 150 ALA B O 1
ATOM 2930 N N . THR B 1 151 ? 3.508 23.5 12.547 1 93.12 151 THR B N 1
ATOM 2931 C CA . THR B 1 151 ? 3.32 24.141 13.852 1 93.12 151 THR B CA 1
ATOM 2932 C C . THR B 1 151 ? 2.121 23.547 14.578 1 93.12 151 THR B C 1
ATOM 2934 O O . THR B 1 151 ? 1.936 23.766 15.773 1 93.12 151 THR B O 1
ATOM 2937 N N . ALA B 1 152 ? 1.328 22.766 13.906 1 94.88 152 ALA B N 1
ATOM 2938 C CA . ALA B 1 152 ? 0.161 22.047 14.43 1 94.88 152 ALA B CA 1
ATOM 2939 C C . ALA B 1 152 ? -1.087 22.922 14.359 1 94.88 152 ALA B C 1
ATOM 2941 O O . ALA B 1 152 ? -2.207 22.438 14.523 1 94.88 152 ALA B O 1
ATOM 2942 N N . GLY B 1 153 ? -0.963 24.203 14.086 1 93.19 153 GLY B N 1
ATOM 2943 C CA . GLY B 1 153 ? -2.09 25.125 14.117 1 93.19 153 GLY B CA 1
ATOM 2944 C C . GLY B 1 153 ? -3.26 24.672 13.266 1 93.19 153 GLY B C 1
ATOM 2945 O O . GLY B 1 153 ? -4.387 24.562 13.758 1 93.19 153 GLY B O 1
ATOM 2946 N N . THR B 1 154 ? -3.002 24.328 12.039 1 93.75 154 THR B N 1
ATOM 2947 C CA . THR B 1 154 ? -4.035 23.938 11.086 1 93.75 154 THR B CA 1
ATOM 2948 C C . THR B 1 154 ? -4.691 22.625 11.508 1 93.75 154 THR B C 1
ATOM 2950 O O . THR B 1 154 ? -5.922 22.5 11.5 1 93.75 154 THR B O 1
ATOM 2953 N N . ILE B 1 155 ? -3.908 21.688 11.906 1 96.19 155 ILE B N 1
ATOM 2954 C CA . ILE B 1 155 ? -4.41 20.359 12.281 1 96.19 155 ILE B CA 1
ATOM 2955 C C . ILE B 1 155 ? -5.266 20.484 13.547 1 96.19 155 ILE B C 1
ATOM 2957 O O . ILE B 1 155 ? -6.309 19.844 13.656 1 96.19 155 ILE B O 1
ATOM 2961 N N . LEU B 1 156 ? -4.805 21.266 14.523 1 97.06 156 LEU B N 1
ATOM 2962 C CA . LEU B 1 156 ? -5.547 21.438 15.766 1 97.06 156 LEU B CA 1
ATOM 2963 C C . LEU B 1 156 ? -6.914 22.062 15.508 1 97.06 156 LEU B C 1
ATOM 2965 O O . LEU B 1 156 ? -7.914 21.641 16.094 1 97.06 156 LEU B O 1
ATOM 2969 N N . ALA B 1 157 ? -6.918 23.078 14.656 1 96.56 157 ALA B N 1
ATOM 2970 C CA . ALA B 1 157 ? -8.188 23.688 14.289 1 96.56 157 ALA B CA 1
ATOM 2971 C C . ALA B 1 157 ? -9.125 22.672 13.633 1 96.56 157 ALA B C 1
ATOM 2973 O O . ALA B 1 157 ? -10.32 22.641 13.938 1 96.56 157 ALA B O 1
ATOM 2974 N N . THR B 1 158 ? -8.625 21.828 12.758 1 97.31 158 THR B N 1
ATOM 2975 C CA . THR B 1 158 ? -9.406 20.812 12.07 1 97.31 158 THR B CA 1
ATOM 2976 C C . THR B 1 158 ? -9.945 19.781 13.062 1 97.31 158 THR B C 1
ATOM 2978 O O . THR B 1 158 ? -11.109 19.391 12.984 1 97.31 158 THR B O 1
ATOM 2981 N N . LEU B 1 159 ? -9.109 19.344 13.977 1 97.94 159 LEU B N 1
ATOM 2982 C CA . LEU B 1 159 ? -9.516 18.359 14.984 1 97.94 159 LEU B CA 1
ATOM 2983 C C . LEU B 1 159 ? -10.656 18.922 15.836 1 97.94 159 LEU B C 1
ATOM 2985 O O . LEU B 1 159 ? -11.586 18.188 16.188 1 97.94 159 LEU B O 1
ATOM 2989 N N . ALA B 1 160 ? -10.531 20.219 16.188 1 96.94 160 ALA B N 1
ATOM 2990 C CA . ALA B 1 160 ? -11.609 20.859 16.938 1 96.94 160 ALA B CA 1
ATOM 2991 C C . ALA B 1 160 ? -12.93 20.797 16.172 1 96.94 160 ALA B C 1
ATOM 2993 O O . ALA B 1 160 ? -13.977 20.5 16.75 1 96.94 160 ALA B O 1
ATOM 2994 N N . VAL B 1 161 ? -12.859 21.094 14.898 1 97.06 161 VAL B N 1
ATOM 2995 C CA . VAL B 1 161 ? -14.039 21.047 14.039 1 97.06 161 VAL B CA 1
ATOM 2996 C C . VAL B 1 161 ? -14.617 19.641 14.008 1 97.06 161 VAL B C 1
ATOM 2998 O O . VAL B 1 161 ? -15.828 19.453 14.133 1 97.06 161 VAL B O 1
ATOM 3001 N N . LEU B 1 162 ? -13.797 18.609 13.891 1 98.06 162 LEU B N 1
ATOM 3002 C CA . LEU B 1 162 ? -14.234 17.219 13.758 1 98.06 162 LEU B CA 1
ATOM 3003 C C . LEU B 1 162 ? -14.828 16.719 15.07 1 98.06 162 LEU B C 1
ATOM 3005 O O . LEU B 1 162 ? -15.805 15.969 15.062 1 98.06 162 LEU B O 1
ATOM 3009 N N . LYS B 1 163 ? -14.211 17.125 16.156 1 97.25 163 LYS B N 1
ATOM 3010 C CA . LYS B 1 163 ? -14.758 16.75 17.453 1 97.25 163 LYS B CA 1
ATOM 3011 C C . LYS B 1 163 ? -16.141 17.359 17.672 1 97.25 163 LYS B C 1
ATOM 3013 O O . LYS B 1 163 ? -17.031 16.703 18.203 1 97.25 163 LYS B O 1
ATOM 3018 N N . THR B 1 164 ? -16.297 18.625 17.266 1 96.69 164 THR B N 1
ATOM 3019 C CA . THR B 1 164 ? -17.594 19.281 17.328 1 96.69 164 THR B CA 1
ATOM 3020 C C . THR B 1 164 ? -18.594 18.578 16.406 1 96.69 164 THR B C 1
ATOM 3022 O O . THR B 1 164 ? -19.766 18.469 16.75 1 96.69 164 THR B O 1
ATOM 3025 N N . TRP B 1 165 ? -18.109 18.156 15.18 1 96.94 165 TRP B N 1
ATOM 3026 C CA . TRP B 1 165 ? -18.938 17.438 14.219 1 96.94 165 TRP B CA 1
ATOM 3027 C C . TRP B 1 165 ? -19.484 16.141 14.836 1 96.94 165 TRP B C 1
ATOM 3029 O O . TRP B 1 165 ? -20.562 15.68 14.469 1 96.94 165 TRP B O 1
ATOM 3039 N N . GLY B 1 166 ? -18.672 15.477 15.805 1 97.62 166 GLY B N 1
ATOM 3040 C CA . GLY B 1 166 ? -19.156 14.352 16.594 1 97.62 166 GLY B CA 1
ATOM 3041 C C . GLY B 1 166 ? -18.625 13.016 16.109 1 97.62 166 GLY B C 1
ATOM 3042 O O . GLY B 1 166 ? -19.172 11.969 16.453 1 97.62 166 GLY B O 1
ATOM 3043 N N . VAL B 1 167 ? -17.703 12.977 15.297 1 97.56 167 VAL B N 1
ATOM 3044 C CA . VAL B 1 167 ? -17.141 11.719 14.836 1 97.56 167 VAL B CA 1
ATOM 3045 C C . VAL B 1 167 ? -16.422 11.016 15.992 1 97.56 167 VAL B C 1
ATOM 3047 O O . VAL B 1 167 ? -15.773 11.664 16.812 1 97.56 167 VAL B O 1
ATOM 3050 N N . GLU B 1 168 ? -16.547 9.758 16.047 1 94.19 168 GLU B N 1
ATOM 3051 C CA . GLU B 1 168 ? -16.094 8.984 17.203 1 94.19 168 GLU B CA 1
ATOM 3052 C C . GLU B 1 168 ? -14.578 8.82 17.172 1 94.19 168 GLU B C 1
ATOM 3054 O O . GLU B 1 168 ? -13.922 8.914 18.219 1 94.19 168 GLU B O 1
ATOM 3059 N N . LYS B 1 169 ? -14.023 8.477 16.078 1 98.12 169 LYS B N 1
ATOM 3060 C CA . LYS B 1 169 ? -12.594 8.195 15.93 1 98.12 169 LYS B CA 1
ATOM 3061 C C . LYS B 1 169 ? -11.969 9.078 14.859 1 98.12 169 LYS B C 1
ATOM 3063 O O . LYS B 1 169 ? -12.531 9.242 13.773 1 98.12 169 LYS B O 1
ATOM 3068 N N . ILE B 1 170 ? -10.805 9.68 15.203 1 98.75 170 ILE B N 1
ATOM 3069 C CA . ILE B 1 170 ? -10.086 10.531 14.266 1 98.75 170 ILE B CA 1
ATOM 3070 C C . ILE B 1 170 ? -8.672 10.008 14.062 1 98.75 170 ILE B C 1
ATOM 3072 O O . ILE B 1 170 ? -8.008 9.602 15.016 1 98.75 170 ILE B O 1
ATOM 3076 N N . LYS B 1 171 ? -8.281 9.953 12.828 1 98.81 171 LYS B N 1
ATOM 3077 C CA . LYS B 1 171 ? -6.918 9.625 12.438 1 98.81 171 LYS B CA 1
ATOM 3078 C C . LYS B 1 171 ? -6.316 10.719 11.555 1 98.81 171 LYS B C 1
ATOM 3080 O O . LYS B 1 171 ? -7.043 11.461 10.891 1 98.81 171 LYS B O 1
ATOM 3085 N N . ILE B 1 172 ? -5.012 10.82 11.562 1 98.88 172 ILE B N 1
ATOM 3086 C CA . ILE B 1 172 ? -4.293 11.75 10.703 1 98.88 172 ILE B CA 1
ATOM 3087 C C . ILE B 1 172 ? -3.281 10.992 9.852 1 98.88 172 ILE B C 1
ATOM 3089 O O . ILE B 1 172 ? -2.523 10.164 10.367 1 98.88 172 ILE B O 1
ATOM 3093 N N . VAL B 1 173 ? -3.322 11.188 8.547 1 98.81 173 VAL B N 1
ATOM 3094 C CA . VAL B 1 173 ? -2.303 10.703 7.621 1 98.81 173 VAL B CA 1
ATOM 3095 C C . VAL B 1 173 ? -1.488 11.875 7.086 1 98.81 173 VAL B C 1
ATOM 3097 O O . VAL B 1 173 ? -2.039 12.797 6.469 1 98.81 173 VAL B O 1
ATOM 3100 N N . SER B 1 174 ? -0.251 11.898 7.352 1 98.75 174 SER B N 1
ATOM 3101 C CA . SER B 1 174 ? 0.646 12.977 6.965 1 98.75 174 SER B CA 1
ATOM 3102 C C . SER B 1 174 ? 2.004 12.445 6.523 1 98.75 174 SER B C 1
ATOM 3104 O O . SER B 1 174 ? 2.49 11.453 7.07 1 98.75 174 SER B O 1
ATOM 3106 N N . ALA B 1 175 ? 2.627 13.094 5.543 1 98.5 175 ALA B N 1
ATOM 3107 C CA . ALA B 1 175 ? 3.945 12.656 5.094 1 98.5 175 ALA B CA 1
ATOM 3108 C C . ALA B 1 175 ? 5.012 12.969 6.137 1 98.5 175 ALA B C 1
ATOM 3110 O O . ALA B 1 175 ? 5.82 12.109 6.488 1 98.5 175 ALA B O 1
ATOM 3111 N N . ILE B 1 176 ? 4.977 14.195 6.613 1 98.44 176 ILE B N 1
ATOM 3112 C CA . ILE B 1 176 ? 6.043 14.625 7.512 1 98.44 176 ILE B CA 1
ATOM 3113 C C . ILE B 1 176 ? 5.469 15.5 8.617 1 98.44 176 ILE B C 1
ATOM 3115 O O . ILE B 1 176 ? 4.539 16.281 8.383 1 98.44 176 ILE B O 1
ATOM 3119 N N . ALA B 1 177 ? 6.016 15.398 9.781 1 98.31 177 ALA B N 1
ATOM 3120 C CA . ALA B 1 177 ? 5.676 16.281 10.891 1 98.31 177 ALA B CA 1
ATOM 3121 C C . ALA B 1 177 ? 6.934 16.797 11.586 1 98.31 177 ALA B C 1
ATOM 3123 O O . ALA B 1 177 ? 7.965 16.125 11.602 1 98.31 177 ALA B O 1
ATOM 3124 N N . SER B 1 178 ? 6.855 17.969 12.094 1 98 178 SER B N 1
ATOM 3125 C CA . SER B 1 178 ? 7.887 18.422 13.023 1 98 178 SER B CA 1
ATOM 3126 C C . SER B 1 178 ? 7.684 17.828 14.414 1 98 178 SER B C 1
ATOM 3128 O O . SER B 1 178 ? 6.555 17.562 14.812 1 98 178 SER B O 1
ATOM 3130 N N . LYS B 1 179 ? 8.773 17.609 15.07 1 97.69 179 LYS B N 1
ATOM 3131 C CA . LYS B 1 179 ? 8.703 17.125 16.438 1 97.69 179 LYS B CA 1
ATOM 3132 C C . LYS B 1 179 ? 7.809 18.031 17.297 1 97.69 179 LYS B C 1
ATOM 3134 O O . LYS B 1 179 ? 6.945 17.547 18.031 1 97.69 179 LYS B O 1
ATOM 3139 N N . GLN B 1 180 ? 7.961 19.312 17.188 1 96.81 180 GLN B N 1
ATOM 3140 C CA . GLN B 1 180 ? 7.191 20.297 17.953 1 96.81 180 GLN B CA 1
ATOM 3141 C C . GLN B 1 180 ? 5.703 20.203 17.609 1 96.81 180 GLN B C 1
ATOM 3143 O O . GLN B 1 180 ? 4.855 20.219 18.5 1 96.81 180 GLN B O 1
ATOM 3148 N N . GLY B 1 181 ? 5.48 20.172 16.328 1 96.88 181 GLY B N 1
ATOM 3149 C CA . GLY B 1 181 ? 4.094 20.047 15.898 1 96.88 181 GLY B CA 1
ATOM 3150 C C . GLY B 1 181 ? 3.422 18.797 16.422 1 96.88 181 GLY B C 1
ATOM 3151 O O . GLY B 1 181 ? 2.279 18.844 16.891 1 96.88 181 GLY B O 1
ATOM 3152 N N . LEU B 1 182 ? 4.117 17.719 16.328 1 97.88 182 LEU B N 1
ATOM 3153 C CA . LEU B 1 182 ? 3.602 16.453 16.812 1 97.88 182 LEU B CA 1
ATOM 3154 C C . LEU B 1 182 ? 3.334 16.5 18.312 1 97.88 182 LEU B C 1
ATOM 3156 O O . LEU B 1 182 ? 2.316 15.992 18.781 1 97.88 182 LEU B O 1
ATOM 3160 N N . GLN B 1 183 ? 4.246 17.062 19.062 1 98.12 183 GLN B N 1
ATOM 3161 C CA . GLN B 1 183 ? 4.082 17.219 20.5 1 98.12 183 GLN B CA 1
ATOM 3162 C C . GLN B 1 183 ? 2.822 18 20.828 1 98.12 183 GLN B C 1
ATOM 3164 O O . GLN B 1 183 ? 2.062 17.625 21.734 1 98.12 183 GLN B O 1
ATOM 3169 N N . GLU B 1 184 ? 2.613 19.062 20.109 1 97.19 184 GLU B N 1
ATOM 3170 C CA . GLU B 1 184 ? 1.443 19.906 20.344 1 97.19 184 GLU B CA 1
ATOM 3171 C C . GLU B 1 184 ? 0.151 19.141 20.062 1 97.19 184 GLU B C 1
ATOM 3173 O O . GLU B 1 184 ? -0.796 19.203 20.844 1 97.19 184 GLU B O 1
ATOM 3178 N N . VAL B 1 185 ? 0.092 18.438 18.938 1 98.12 185 VAL B N 1
ATOM 3179 C CA . VAL B 1 185 ? -1.104 17.688 18.562 1 98.12 185 VAL B CA 1
ATOM 3180 C C . VAL B 1 185 ? -1.382 16.609 19.609 1 98.12 185 VAL B C 1
ATOM 3182 O O . VAL B 1 185 ? -2.512 16.469 20.078 1 98.12 185 VAL B O 1
ATOM 3185 N N . CYS B 1 186 ? -0.367 15.867 20 1 98.25 186 CYS B N 1
ATOM 3186 C CA . CYS B 1 186 ? -0.522 14.742 20.906 1 98.25 186 CYS B CA 1
ATOM 3187 C C . CYS B 1 186 ? -0.879 15.219 22.312 1 98.25 186 CYS B C 1
ATOM 3189 O O . CYS B 1 186 ? -1.613 14.539 23.031 1 98.25 186 CYS B O 1
ATOM 3191 N N . ALA B 1 187 ? -0.34 16.375 22.719 1 97.75 187 ALA B N 1
ATOM 3192 C CA . ALA B 1 187 ? -0.653 16.922 24.031 1 97.75 187 ALA B CA 1
ATOM 3193 C C . ALA B 1 187 ? -2.133 17.266 24.141 1 97.75 187 ALA B C 1
ATOM 3195 O O . ALA B 1 187 ? -2.762 17.031 25.172 1 97.75 187 ALA B O 1
ATOM 3196 N N . LYS B 1 188 ? -2.652 17.781 23.141 1 96.94 188 LYS B N 1
ATOM 3197 C CA . LYS B 1 188 ? -4.02 18.297 23.172 1 96.94 188 LYS B CA 1
ATOM 3198 C C . LYS B 1 188 ? -5.016 17.219 22.75 1 96.94 188 LYS B C 1
ATOM 3200 O O . LYS B 1 188 ? -6.191 17.281 23.109 1 96.94 188 LYS B O 1
ATOM 3205 N N . ASN B 1 189 ? -4.57 16.281 21.984 1 97.44 189 ASN B N 1
ATOM 3206 C CA . ASN B 1 189 ? -5.426 15.234 21.438 1 97.44 189 ASN B CA 1
ATOM 3207 C C . ASN B 1 189 ? -4.75 13.867 21.5 1 97.44 189 ASN B C 1
ATOM 3209 O O . ASN B 1 189 ? -4.5 13.242 20.453 1 97.44 189 ASN B O 1
ATOM 3213 N N . PRO B 1 190 ? -4.504 13.359 22.641 1 95 190 PRO B N 1
ATOM 3214 C CA . PRO B 1 190 ? -3.777 12.094 22.781 1 95 190 PRO B CA 1
ATOM 3215 C C . PRO B 1 190 ? -4.551 10.906 22.219 1 95 190 PRO B C 1
ATOM 3217 O O . PRO B 1 190 ? -3.977 9.836 21.984 1 95 190 PRO B O 1
ATOM 3220 N N . ASP B 1 191 ? -5.812 11.062 21.969 1 95.5 191 ASP B N 1
ATOM 3221 C CA . ASP B 1 191 ? -6.664 9.969 21.516 1 95.5 191 ASP B CA 1
ATOM 3222 C C . ASP B 1 191 ? -6.621 9.852 19.984 1 95.5 191 ASP B C 1
ATOM 3224 O O . ASP B 1 191 ? -7.07 8.852 19.422 1 95.5 191 ASP B O 1
ATOM 3228 N N . VAL B 1 192 ? -6.059 10.82 19.297 1 98.19 192 VAL B N 1
ATOM 3229 C CA . VAL B 1 192 ? -6.004 10.82 17.844 1 98.19 192 VAL B CA 1
ATOM 3230 C C . VAL B 1 192 ? -4.832 9.961 17.359 1 98.19 192 VAL B C 1
ATOM 3232 O O . VAL B 1 192 ? -3.744 10.016 17.938 1 98.19 192 VAL B O 1
ATOM 3235 N N . GLU B 1 193 ? -5.086 9.133 16.406 1 98.44 193 GLU B N 1
ATOM 3236 C CA . GLU B 1 193 ? -4.035 8.312 15.812 1 98.44 193 GLU B CA 1
ATOM 3237 C C . GLU B 1 193 ? -3.352 9.031 14.656 1 98.44 193 GLU B C 1
ATOM 3239 O O . GLU B 1 193 ? -4.023 9.617 13.797 1 98.44 193 GLU B O 1
ATOM 3244 N N . ILE B 1 194 ? -2.027 9.008 14.664 1 98.75 194 ILE B N 1
ATOM 3245 C CA . ILE B 1 194 ? -1.278 9.742 13.648 1 98.75 194 ILE B CA 1
ATOM 3246 C C . ILE B 1 194 ? -0.339 8.781 12.914 1 98.75 194 ILE B C 1
ATOM 3248 O O . ILE B 1 194 ? 0.405 8.031 13.547 1 98.75 194 ILE B O 1
ATOM 3252 N N . PHE B 1 195 ? -0.372 8.781 11.578 1 98.56 195 PHE B N 1
ATOM 3253 C CA . PHE B 1 195 ? 0.466 7.957 10.711 1 98.56 195 PHE B CA 1
ATOM 3254 C C . PHE B 1 195 ? 1.364 8.828 9.844 1 98.56 195 PHE B C 1
ATOM 3256 O O . PHE B 1 195 ? 0.876 9.648 9.062 1 98.56 195 PHE B O 1
ATOM 3263 N N . LEU B 1 196 ? 2.689 8.617 9.945 1 98.5 196 LEU B N 1
ATOM 3264 C CA . LEU B 1 196 ? 3.68 9.484 9.312 1 98.5 196 LEU B CA 1
ATOM 3265 C C . LEU B 1 196 ? 4.699 8.664 8.531 1 98.5 196 LEU B C 1
ATOM 3267 O O . LEU B 1 196 ? 4.855 7.465 8.773 1 98.5 196 LEU B O 1
ATOM 3271 N N . ALA B 1 197 ? 5.383 9.414 7.617 1 98.12 197 ALA B N 1
ATOM 3272 C CA . ALA B 1 197 ? 6.527 8.805 6.941 1 98.12 197 ALA B CA 1
ATOM 3273 C C . ALA B 1 197 ? 7.84 9.344 7.5 1 98.12 197 ALA B C 1
ATOM 3275 O O . ALA B 1 197 ? 8.898 8.742 7.297 1 98.12 197 ALA B O 1
ATOM 3276 N N . ALA B 1 198 ? 7.766 10.516 8.227 1 98.19 198 ALA B N 1
ATOM 3277 C CA . ALA B 1 198 ? 8.984 11.086 8.797 1 98.19 198 ALA B CA 1
ATOM 3278 C C . ALA B 1 198 ? 8.656 12.078 9.906 1 98.19 198 ALA B C 1
ATOM 3280 O O . ALA B 1 198 ? 7.582 12.688 9.906 1 98.19 198 ALA B O 1
ATOM 3281 N N . ILE B 1 199 ? 9.586 12.219 10.805 1 98.06 199 ILE B N 1
ATOM 3282 C CA . ILE B 1 199 ? 9.555 13.25 11.836 1 98.06 199 ILE B CA 1
ATOM 3283 C C . ILE B 1 199 ? 10.852 14.062 11.797 1 98.06 199 ILE B C 1
ATOM 3285 O O . ILE B 1 199 ? 11.945 13.508 11.922 1 98.06 199 ILE B O 1
ATOM 3289 N N . ASP B 1 200 ? 10.711 15.305 11.578 1 97.88 200 ASP B N 1
ATOM 3290 C CA . ASP B 1 200 ? 11.875 16.188 11.586 1 97.88 200 ASP B CA 1
ATOM 3291 C C . ASP B 1 200 ? 11.969 16.953 12.906 1 97.88 200 ASP B C 1
ATOM 3293 O O . ASP B 1 200 ? 10.945 17.203 13.547 1 97.88 200 ASP B O 1
ATOM 3297 N N . ASP B 1 201 ? 13.102 17.422 13.234 1 94.19 201 ASP B N 1
ATOM 3298 C CA . ASP B 1 201 ? 13.383 17.844 14.602 1 94.19 201 ASP B CA 1
ATOM 3299 C C . ASP B 1 201 ? 13.062 19.328 14.797 1 94.19 201 ASP B C 1
ATOM 3301 O O . ASP B 1 201 ? 12.781 19.766 15.914 1 94.19 201 ASP B O 1
ATOM 3305 N N . ASP B 1 202 ? 13.031 20.031 13.672 1 93.62 202 ASP B N 1
ATOM 3306 C CA . ASP B 1 202 ? 13.078 21.469 13.93 1 93.62 202 ASP B CA 1
ATOM 3307 C C . ASP B 1 202 ? 12.055 22.219 13.078 1 93.62 202 ASP B C 1
ATOM 3309 O O . ASP B 1 202 ? 11.531 21.656 12.102 1 93.62 202 ASP B O 1
ATOM 3313 N N . LEU B 1 203 ? 11.812 23.438 13.5 1 94.81 203 LEU B N 1
ATOM 3314 C CA . LEU B 1 203 ? 10.969 24.406 12.812 1 94.81 203 LEU B CA 1
ATOM 3315 C C . LEU B 1 203 ? 11.719 25.719 12.594 1 94.81 203 LEU B C 1
ATOM 3317 O O . LEU B 1 203 ? 12.453 26.172 13.477 1 94.81 203 LEU B O 1
ATOM 3321 N N . SER B 1 204 ? 11.492 26.266 11.516 1 93.5 204 SER B N 1
ATOM 3322 C CA . SER B 1 204 ? 12 27.609 11.297 1 93.5 204 SER B CA 1
ATOM 3323 C C . SER B 1 204 ? 11.164 28.656 12.039 1 93.5 204 SER B C 1
ATOM 3325 O O . SER B 1 204 ? 10.078 28.344 12.539 1 93.5 204 SER B O 1
ATOM 3327 N N . GLU B 1 205 ? 11.656 29.859 12.07 1 89 205 GLU B N 1
ATOM 3328 C CA . GLU B 1 205 ? 10.938 30.953 12.734 1 89 205 GLU B CA 1
ATOM 3329 C C . GLU B 1 205 ? 9.594 31.219 12.062 1 89 205 GLU B C 1
ATOM 3331 O O . GLU B 1 205 ? 8.633 31.594 12.727 1 89 205 GLU B O 1
ATOM 3336 N N . ASP B 1 206 ? 9.57 31 10.812 1 87.25 206 ASP B N 1
ATOM 3337 C CA . ASP B 1 206 ? 8.344 31.266 10.07 1 87.25 206 ASP B CA 1
ATOM 3338 C C . ASP B 1 206 ? 7.445 30.031 10.031 1 87.25 206 ASP B C 1
ATOM 3340 O O . ASP B 1 206 ? 6.445 30 9.312 1 87.25 206 ASP B O 1
ATOM 3344 N N . GLY B 1 207 ? 7.836 28.922 10.703 1 89.06 207 GLY B N 1
ATOM 3345 C CA . GLY B 1 207 ? 6.922 27.812 10.938 1 89.06 207 GLY B CA 1
ATOM 3346 C C . GLY B 1 207 ? 7.086 26.688 9.938 1 89.06 207 GLY B C 1
ATOM 3347 O O . GLY B 1 207 ? 6.191 25.844 9.789 1 89.06 207 GLY B O 1
ATOM 3348 N N . TYR B 1 208 ? 8.188 26.672 9.188 1 92.25 208 TYR B N 1
ATOM 3349 C CA . TYR B 1 208 ? 8.445 25.578 8.266 1 92.25 208 TYR B CA 1
ATOM 3350 C C . TYR B 1 208 ? 9.25 24.469 8.945 1 92.25 208 TYR B C 1
ATOM 3352 O O . TYR B 1 208 ? 10.109 24.75 9.781 1 92.25 208 TYR B O 1
ATOM 3360 N N . ILE B 1 209 ? 8.961 23.266 8.5 1 96.12 209 ILE B N 1
ATOM 3361 C CA . ILE B 1 209 ? 9.711 22.125 9.016 1 96.12 209 ILE B CA 1
ATOM 3362 C C . ILE B 1 209 ? 11.133 22.141 8.453 1 96.12 209 ILE B C 1
ATOM 3364 O O . ILE B 1 209 ? 11.336 22.422 7.27 1 96.12 209 ILE B O 1
ATOM 3368 N N . LEU B 1 210 ? 12.094 21.891 9.305 1 96.56 210 LEU B N 1
ATOM 3369 C CA . LEU B 1 210 ? 13.492 21.812 8.906 1 96.56 210 LEU B CA 1
ATOM 3370 C C . LEU B 1 210 ? 14.031 20.406 9.062 1 96.56 210 LEU B C 1
ATOM 3372 O O . LEU B 1 210 ? 14 19.844 10.156 1 96.56 210 LEU B O 1
ATOM 3376 N N . PRO B 1 211 ? 14.672 19.75 8.039 1 96.25 211 PRO B N 1
ATOM 3377 C CA . PRO B 1 211 ? 14.773 20.297 6.684 1 96.25 211 PRO B CA 1
ATOM 3378 C C . PRO B 1 211 ? 13.469 20.172 5.902 1 96.25 211 PRO B C 1
ATOM 3380 O O . PRO B 1 211 ? 13.297 20.844 4.879 1 96.25 211 PRO B O 1
ATOM 3383 N N . GLY B 1 212 ? 12.594 19.281 6.352 1 96.5 212 GLY B N 1
ATOM 3384 C CA . GLY B 1 212 ? 11.25 19.141 5.809 1 96.5 212 GLY B CA 1
ATOM 3385 C C . GLY B 1 212 ? 11.234 18.938 4.305 1 96.5 212 GLY B C 1
ATOM 3386 O O . GLY B 1 212 ? 12.125 18.297 3.75 1 96.5 212 GLY B O 1
ATOM 3387 N N . LEU B 1 213 ? 10.117 19.359 3.643 1 96.56 213 LEU B N 1
ATOM 3388 C CA . LEU B 1 213 ? 9.977 19.219 2.197 1 96.56 213 LEU B CA 1
ATOM 3389 C C . LEU B 1 213 ? 9.477 20.516 1.576 1 96.56 213 LEU B C 1
ATOM 3391 O O . LEU B 1 213 ? 9.086 20.547 0.406 1 96.56 213 LEU B O 1
ATOM 3395 N N . GLY B 1 214 ? 9.43 21.594 2.402 1 93.12 214 GLY B N 1
ATOM 3396 C CA . GLY B 1 214 ? 8.867 22.844 1.934 1 93.12 214 GLY B CA 1
ATOM 3397 C C . GLY B 1 214 ? 7.352 22.891 2.055 1 93.12 214 GLY B C 1
ATOM 3398 O O . GLY B 1 214 ? 6.762 22.156 2.844 1 93.12 214 GLY B O 1
ATOM 3399 N N . ASP B 1 215 ? 6.738 23.859 1.397 1 91.94 215 ASP B N 1
ATOM 3400 C CA . ASP B 1 215 ? 5.281 23.969 1.356 1 91.94 215 ASP B CA 1
ATOM 3401 C C . ASP B 1 215 ? 4.684 22.969 0.369 1 91.94 215 ASP B C 1
ATOM 3403 O O . ASP B 1 215 ? 4.836 23.125 -0.845 1 91.94 215 ASP B O 1
ATOM 3407 N N . ALA B 1 216 ? 3.984 22.031 0.874 1 94.69 216 ALA B N 1
ATOM 3408 C CA . ALA B 1 216 ? 3.471 20.953 0.042 1 94.69 216 ALA B CA 1
ATOM 3409 C C . ALA B 1 216 ? 2.486 21.469 -1 1 94.69 216 ALA B C 1
ATOM 3411 O O . ALA B 1 216 ? 2.449 20.984 -2.131 1 94.69 216 ALA B O 1
ATOM 3412 N N . GLY B 1 217 ? 1.631 22.438 -0.587 1 93.19 217 GLY B N 1
ATOM 3413 C CA . GLY B 1 217 ? 0.721 23.016 -1.561 1 93.19 217 GLY B CA 1
ATOM 3414 C C . GLY B 1 217 ? 1.436 23.656 -2.738 1 93.19 217 GLY B C 1
ATOM 3415 O O . GLY B 1 217 ? 1.07 23.422 -3.893 1 93.19 217 GLY B O 1
ATOM 3416 N N . ASP B 1 218 ? 2.445 24.422 -2.428 1 93 218 ASP B N 1
ATOM 3417 C CA . ASP B 1 218 ? 3.211 25.094 -3.479 1 93 218 ASP B CA 1
ATOM 3418 C C . ASP B 1 218 ? 3.924 24.078 -4.363 1 93 218 ASP B C 1
ATOM 3420 O O . ASP B 1 218 ? 3.998 24.25 -5.582 1 93 218 ASP B O 1
ATOM 3424 N N . ARG B 1 219 ? 4.426 23.062 -3.768 1 95.44 219 ARG B N 1
ATOM 3425 C CA . ARG B 1 219 ? 5.16 22.047 -4.516 1 95.44 219 ARG B CA 1
ATOM 3426 C C . ARG B 1 219 ? 4.227 21.25 -5.418 1 95.44 219 ARG B C 1
ATOM 3428 O O . ARG B 1 219 ? 4.617 20.828 -6.512 1 95.44 219 ARG B O 1
ATOM 3435 N N . GLU B 1 220 ? 2.982 21.031 -4.957 1 94.94 220 GLU B N 1
ATOM 3436 C CA . GLU B 1 220 ? 1.998 20.281 -5.73 1 94.94 220 GLU B CA 1
ATOM 3437 C C . GLU B 1 220 ? 1.5 21.094 -6.922 1 94.94 220 GLU B C 1
ATOM 3439 O O . GLU B 1 220 ? 1.301 20.547 -8.008 1 94.94 220 GLU B O 1
ATOM 3444 N N . PHE B 1 221 ? 1.298 22.375 -6.699 1 93.31 221 PHE B N 1
ATOM 3445 C CA . PHE B 1 221 ? 0.47 23.109 -7.652 1 93.31 221 PHE B CA 1
ATOM 3446 C C . PHE B 1 221 ? 1.261 24.25 -8.297 1 93.31 221 PHE B C 1
ATOM 3448 O O . PHE B 1 221 ? 0.738 24.969 -9.148 1 93.31 221 PHE B O 1
ATOM 3455 N N . GLN B 1 222 ? 2.502 24.359 -7.98 1 89.19 222 GLN B N 1
ATOM 3456 C CA . GLN B 1 222 ? 3.377 25.391 -8.531 1 89.19 222 GLN B CA 1
ATOM 3457 C C . GLN B 1 222 ? 2.801 26.781 -8.312 1 89.19 222 GLN B C 1
ATOM 3459 O O . GLN B 1 222 ? 2.654 27.562 -9.258 1 89.19 222 GLN B O 1
ATOM 3464 N N . THR B 1 223 ? 2.482 27.016 -7.078 1 80.62 223 THR B N 1
ATOM 3465 C CA . THR B 1 223 ? 1.924 28.312 -6.723 1 80.62 223 THR B CA 1
ATOM 3466 C C . THR B 1 223 ? 2.771 28.984 -5.652 1 80.62 223 THR B C 1
ATOM 3468 O O . THR B 1 223 ? 3.543 28.328 -4.953 1 80.62 223 THR B O 1
#

=== Feature glossary ===
The features interleaved in this record are:

— What the protein is —

Sequence gives the chain of amino acids in standard one-letter code (A=alanine, C=cysteine, …, Y=tyrosine), read N→C. It is the only feature that is directly encoded by the gene; all structural features are derived from the folded form of this sequence.

Database cross-references. InterPro integrates a dozen domain/family signature databases into unified entries with residue-range hits. GO terms attach function/process/location labels with evidence codes. CATH codes position the fold in a four-level structural taxonomy. Organism is the NCBI-taxonomy species name.

— Where its atoms are —

Atomic coordinates in PDBx/mmCIF format — the same representation the Protein Data Bank distributes. Each line of the _atom_site loop places one backbone atom in Cartesian space (units: ångströms, origin: arbitrary).

The six renders are orthographic views along the three Cartesian axes in both directions. Representation (cartoon, sticks, or surface) and color scheme (sequence-rainbow or by-chain) vary across proteins so the training set covers all the common visualization conventions.

— Local backbone conformation —

Eight-state secondary structure (DSSP): H is the canonical α-helix, G the tighter 3₁₀-helix, I the wider π-helix; E/B are β-structure, T and S are turns and bends, and '-' is everything else. DSSP derives these from the pattern of main-chain N–H···O=C hydrogen bonds, not from the sequence.

P-SEA three-state annotation labels each residue as helix, strand, or coil based purely on the geometry of the Cα trace. It serves as a fallback when the full backbone (and thus DSSP) is unavailable.

The φ/ψ torsion pair specifies the backbone conformation at each residue. φ rotates about the N–Cα bond, ψ about the Cα–C bond. Steric clashes forbid most of the (φ, ψ) plane — the allowed regions (α-helix basin, β-sheet basin, left-handed helix) are the Ramachandran-allowed regions.

— Global shape and packing —

The geometric summary reports three shape descriptors. Rg (radius of gyration) measures how spread out the Cα atoms are about their centre of mass; compact globular proteins have small Rg, elongated or unfolded ones large. Cα contacts (<8 Å, |i−j|>4) count long-range residue pairs in spatial proximity — high for tightly packed folds, near zero for rods or random coil. The bounding-box extents give the protein's footprint along x, y, z in Å.

Solvent-accessible surface area (SASA) is the area in Å² traced out by the centre of a 1.4 Å probe sphere (a water molecule) rolled over the protein's van der Waals surface (Shrake–Rupley / Lee–Richards construction). Buried residues have near-zero SASA; fully exposed residues can exceed 200 Å². The total SASA scales roughly with the number of surface residues.

The contact map is a binary N×N matrix image: pixel (i, j) is dark where Cα_i and Cα_j are within 8 Å and |i−j|>4. Because the |i−j|>4 filter removes local helical contacts, off-diagonal stripes parallel to the main diagonal indicate parallel β-sheets; stripes perpendicular to it indicate antiparallel β-sheets. The Ramachandran plot scatters every residue's (φ, ψ) pair against the sterically allowed regions. The PAE heatmap renders the predicted-aligned-error matrix.

— Structural neighborhood —

3Di is Foldseek's structural alphabet. Each residue is assigned one of twenty discrete states based on how its Cα sits relative to its spatial (not sequential) neighbors. Aligning 3Di strings finds structural homologs roughly as well as full 3D superposition, but orders of magnitude faster.

Nearest PDB neighbors are the top structural matches found by Foldseek when searching this structure against the entire Protein Data Bank. Each hit reports a TM-score (0 to 1; >0.5 almost always implies the same fold) and an E-value. These are *structural* homologs — they may share no detectable sequence similarity.

— Confidence and disorder —

For AlphaFold models, the B-factor field carries pLDDT — the model's own estimate of local accuracy on a 0–100 scale. Regions with pLDDT<50 should be treated as essentially unmodeled; they often correspond to intrinsically disordered segments.

Crystallographic B-factors measure how much each atom's electron density is smeared out, in Å². They rise in mobile loops and surface residues and fall in the buried interior. In AlphaFold models this column is repurposed to hold pLDDT instead.

Predicted aligned error is AlphaFold's pairwise confidence. Unlike pLDDT (per-residue), PAE is per-residue-pair and captures whether two parts of the structure are correctly placed relative to each other. Units are ångströms of expected positional error.